Protein AF-A0AAV1Z2J1-F1 (afdb_monomer)

Radius of gyration: 25.96 Å; Cα contacts (8 Å, |Δi|>4): 935; chains: 1; bounding box: 65×68×74 Å

Solvent-accessible surface area (backbone atoms only — not comparable to full-atom values): 26985 Å² total; per-residue (Å²): 136,83,84,79,87,71,92,74,93,71,72,82,87,58,91,69,85,81,84,85,84,75,66,95,84,64,75,83,73,78,76,74,75,83,82,67,76,76,77,73,84,38,26,46,61,90,88,36,47,70,56,89,68,33,19,36,39,80,46,24,62,53,77,89,62,27,33,36,51,70,55,42,39,52,52,23,42,72,75,40,88,74,31,32,39,33,79,64,73,44,70,64,54,47,22,55,54,27,35,53,38,60,82,40,72,46,36,25,39,38,20,38,28,57,40,82,46,92,55,98,69,86,49,74,41,75,39,36,74,82,70,54,76,78,82,44,87,58,59,26,82,78,39,72,65,90,75,89,73,71,35,26,31,23,39,29,59,55,83,91,39,41,56,20,29,40,60,38,61,38,84,78,57,60,31,15,32,31,29,27,31,69,38,33,65,88,43,65,83,75,77,83,76,88,69,96,38,63,92,91,39,50,67,56,92,82,30,29,33,39,81,40,80,74,55,30,28,52,69,59,43,30,51,54,17,43,77,72,69,28,20,26,31,73,57,62,42,61,37,55,50,20,42,48,49,62,71,58,43,89,77,51,64,48,28,40,42,18,41,25,35,42,80,90,50,58,38,51,47,34,76,70,60,45,75,78,55,40,66,56,42,26,64,73,31,68,72,62,59,87,89,49,77,50,46,20,32,30,26,29,42,80,60,81,48,20,30,39,69,38,67,40,78,49,63,34,19,36,34,28,32,29,63,80,75,74,64,81,80,76,76,82,68,68,45,48,66,80,93,58,99,61,75,68,45,76,85,85,61,61,45,26,31,40,69,64,83,53,80,90,50,57,32,26,46,64,55,38,48,50,55,19,47,79,71,76,28,36,46,31,82,73,71,49,75,64,61,58,60,59,50,50,78,79,54,72,94,68,94,52,39,34,42,40,30,38,31,50,35,81,89,62,28,33,61,43,38,77,84,61,54,45,72,43,42,54,52,57,34,93,82,38,66,57,84,55,97,84,60,59,32,25,32,28,33,36,66,86,80,66,26,28,38,52,38,60,38,75,47,63,24,41,39,36,25,30,40,75,38,44,71,69,126

Secondary structure (DSSP, 8-state):
-----------TTS-PPP-----TT---PPPPP--SPPPP--B--TT-EEETTEEEEEE-SSGGG-B-HHHHHHHHHTT-TT-EE----SHHHHHHHHHHHHHHTS-EEEEEEEEE--SSS--EEEEETT--------BPTT-SPSSSS-EEEEE--SSS-TTSEEEEETTT--BEEEEEEE-BTTSPPPPPPPPSSPTT-EEETTEEEEEEEEEE-HHHHHHHHHHTTSEEPP--SHHHHHHHHHHHTTS-SEEEEEEEEPTTSS-EEETT--------B-TT-----TTSS-EEEEEETTTTTEEEEEETTS-EEEEEEEE-PPPP-PPP--EE---SSS--B--SSSEEEEE---GGG-B-HHHHHHHHHHTT-EE----SHHHHHHHHTTS-SS--EEEEEEEE-TTSS-EEETTS-------BPTTPSP--TTS-EEEEEETTT--EEEEETTS-BEEEEEEEPEEP-

Sequence (473 aa):
MGSKRGWRPEDCSLHYAPLCKRHANAIPTPVPPVTTPPPAAGNCPKDWIKFGEKCYRYFGAAESDRLLYKQARNACWAIGENHDLVSIHSKEEQAFLTQHLYDLGTSAWIGMHQIQSDEIGHDLVFGWMDQSRTDFTYWARGHPPPGTWKYCARLSYEGIAKGEWIADYCEIDKKGYICQRSTDPDIPVPPPKPSKCADGLVGYRNSCYKYFSEPKSQQNADKTCQNLGGHLVSIIDNFEQSFLFNFVGKKSRAIWNGLRTTQGTRYLSWTDKQPLYYSNWADHHPQLRPEQNSSCVSMDVINDLKWNVTSCLQNLPFVCKITNDPVPTFPEVIGTCPKSETSWIDIGDDFCYHVAQNRSHIVSWDSTSRYCLTKGMKMIRLNSDHQMKSFVAYLWRESYEVHLGLIRSFDKQSFIWTDGAPLNYTNWDVREPNSYSDGNDCVAFDQTTTKWKTISCSSGGVAICQVPKMKKM

Structure (mmCIF, N/CA/C/O backbone):
data_AF-A0AAV1Z2J1-F1
#
_entry.id   AF-A0AAV1Z2J1-F1
#
loop_
_atom_site.group_PDB
_atom_site.id
_atom_site.type_symbol
_atom_site.label_atom_id
_atom_site.label_alt_id
_atom_site.label_comp_id
_atom_site.label_asym_id
_atom_site.label_entity_id
_atom_site.label_seq_id
_atom_site.pdbx_PDB_ins_code
_atom_site.Cartn_x
_atom_site.Cartn_y
_atom_site.Cartn_z
_atom_site.occupancy
_atom_site.B_iso_or_equiv
_atom_site.auth_seq_id
_atom_site.auth_comp_id
_atom_site.auth_asym_id
_atom_site.auth_atom_id
_atom_site.pdbx_PDB_model_num
ATOM 1 N N . MET A 1 1 ? 37.523 35.605 7.330 1.00 35.66 1 MET A N 1
ATOM 2 C CA . MET A 1 1 ? 37.810 35.008 6.006 1.00 35.66 1 MET A CA 1
ATOM 3 C C . MET A 1 1 ? 36.515 35.009 5.210 1.00 35.66 1 MET A C 1
ATOM 5 O O . MET A 1 1 ? 35.542 34.435 5.673 1.00 35.66 1 MET A O 1
ATOM 9 N N . GLY A 1 2 ? 36.454 35.769 4.114 1.00 37.62 2 GLY A N 1
ATOM 10 C CA . GLY A 1 2 ? 35.219 35.993 3.355 1.00 37.62 2 GLY A CA 1
ATOM 11 C C . GLY A 1 2 ? 34.834 34.792 2.488 1.00 37.62 2 GLY A C 1
ATOM 12 O O . GLY A 1 2 ? 35.665 34.278 1.744 1.00 37.62 2 GLY A O 1
ATOM 13 N N . SER A 1 3 ? 33.571 34.371 2.582 1.00 44.59 3 SER A N 1
ATOM 14 C CA . SER A 1 3 ? 32.941 33.400 1.681 1.00 44.59 3 SER A CA 1
ATOM 15 C C . SER A 1 3 ? 32.962 33.943 0.249 1.00 44.59 3 SER A C 1
ATOM 17 O O . SER A 1 3 ? 32.321 34.951 -0.052 1.00 44.59 3 SER A O 1
ATOM 19 N N . LYS A 1 4 ? 33.717 33.297 -0.645 1.00 45.62 4 LYS A N 1
ATOM 20 C CA . LYS A 1 4 ? 33.638 33.576 -2.081 1.00 45.62 4 LYS A CA 1
ATOM 21 C C . LYS A 1 4 ? 32.413 32.852 -2.641 1.00 45.62 4 LYS A C 1
ATOM 23 O O . LYS A 1 4 ? 32.484 31.663 -2.929 1.00 45.62 4 LYS A O 1
ATOM 28 N N . ARG A 1 5 ? 31.300 33.568 -2.823 1.00 48.03 5 ARG A N 1
ATOM 29 C CA . ARG A 1 5 ? 30.279 33.161 -3.800 1.00 48.03 5 ARG A CA 1
ATOM 30 C C . ARG A 1 5 ? 30.821 33.492 -5.184 1.00 48.03 5 ARG A C 1
ATOM 32 O O . ARG A 1 5 ? 31.068 34.658 -5.482 1.00 48.03 5 ARG A O 1
ATOM 39 N N . GLY A 1 6 ? 31.036 32.476 -6.001 1.00 51.78 6 GLY A N 1
ATOM 40 C CA . GLY A 1 6 ? 31.550 32.626 -7.353 1.00 51.78 6 GLY A CA 1
ATOM 41 C C . GLY A 1 6 ? 31.276 31.376 -8.171 1.00 51.78 6 GLY A C 1
ATOM 42 O O . GLY A 1 6 ? 31.013 30.310 -7.621 1.00 51.78 6 GLY A O 1
ATOM 43 N N . TRP A 1 7 ? 31.313 31.535 -9.488 1.00 65.38 7 TRP A N 1
ATOM 44 C CA . TRP A 1 7 ? 31.191 30.430 -10.428 1.00 65.38 7 TRP A CA 1
ATOM 45 C C . TRP A 1 7 ? 32.402 29.506 -10.298 1.00 65.38 7 TRP A C 1
ATOM 47 O O . TRP A 1 7 ? 33.539 29.985 -10.275 1.00 65.38 7 TRP A O 1
ATOM 57 N N . ARG A 1 8 ? 32.155 28.197 -10.227 1.00 62.59 8 ARG A N 1
ATOM 58 C CA . ARG A 1 8 ? 33.193 27.168 -10.318 1.00 62.59 8 ARG A CA 1
ATOM 59 C C . ARG A 1 8 ? 32.986 26.365 -11.610 1.00 62.59 8 ARG A C 1
ATOM 61 O O . ARG A 1 8 ? 31.833 26.084 -11.935 1.00 62.59 8 ARG A O 1
ATOM 68 N N . PRO A 1 9 ? 34.049 26.048 -12.368 1.00 61.25 9 PRO A N 1
ATOM 69 C CA . PRO A 1 9 ? 33.953 25.116 -13.486 1.00 61.25 9 PRO A CA 1
ATOM 70 C C . PRO A 1 9 ? 33.553 23.733 -12.966 1.00 61.25 9 PRO A C 1
ATOM 72 O O . PRO A 1 9 ? 34.086 23.297 -11.950 1.00 61.25 9 PRO A O 1
ATOM 75 N N . GLU A 1 10 ? 32.638 23.066 -13.659 1.00 72.44 10 GLU A N 1
ATOM 76 C CA . GLU A 1 10 ? 32.117 21.746 -13.297 1.00 72.44 10 GLU A CA 1
ATOM 77 C C . GLU A 1 10 ? 31.908 20.921 -14.575 1.00 72.44 10 GLU A C 1
ATOM 79 O O . GLU A 1 10 ? 31.819 21.488 -15.673 1.00 72.44 10 GLU A O 1
ATOM 84 N N . ASP A 1 11 ? 31.835 19.597 -14.450 1.00 62.91 11 ASP A N 1
ATOM 85 C CA . ASP A 1 11 ? 31.546 18.721 -15.585 1.00 62.91 11 ASP A CA 1
ATOM 86 C C . ASP A 1 11 ? 30.134 18.999 -16.130 1.00 62.91 11 ASP A C 1
ATOM 88 O O . ASP A 1 11 ? 29.122 18.801 -15.457 1.00 62.91 11 ASP A O 1
ATOM 92 N N . CYS A 1 12 ? 30.065 19.465 -17.378 1.00 60.47 12 CYS A N 1
ATOM 93 C CA . CYS A 1 12 ? 28.811 19.815 -18.048 1.00 60.47 12 CYS A CA 1
ATOM 94 C C . CYS A 1 12 ? 27.951 18.589 -18.406 1.00 60.47 12 CYS A C 1
ATOM 96 O O . CYS A 1 12 ? 26.820 18.753 -18.860 1.00 60.47 12 CYS A O 1
ATOM 98 N N . SER A 1 13 ? 28.474 17.377 -18.207 1.00 57.81 13 SER A N 1
ATOM 99 C CA . SER A 1 13 ? 27.756 16.106 -18.363 1.00 57.81 13 SER A CA 1
ATOM 100 C C . SER A 1 13 ? 26.809 15.825 -17.186 1.00 57.81 13 SER A C 1
ATOM 102 O O . SER A 1 13 ? 25.888 15.009 -17.292 1.00 57.81 13 SER A O 1
ATOM 104 N N . LEU A 1 14 ? 27.002 16.518 -16.059 1.00 50.22 14 LEU A N 1
ATOM 105 C CA . LEU A 1 14 ? 26.165 16.408 -14.870 1.00 50.22 14 LEU A CA 1
ATOM 106 C C . LEU A 1 14 ? 24.811 17.089 -15.107 1.00 50.22 14 LEU A C 1
ATOM 108 O O . LEU A 1 14 ? 24.719 18.238 -15.544 1.00 50.22 14 LEU A O 1
ATOM 112 N N . HIS A 1 15 ? 23.730 16.364 -14.825 1.00 48.72 15 HIS A N 1
ATOM 113 C CA . HIS A 1 15 ? 22.364 16.790 -15.128 1.00 48.72 15 HIS A CA 1
ATOM 114 C C . HIS A 1 15 ? 21.833 17.791 -14.088 1.00 48.72 15 HIS A C 1
ATOM 116 O O . HIS A 1 15 ? 20.970 17.471 -13.267 1.00 48.72 15 HIS A O 1
ATOM 122 N N . TYR A 1 16 ? 22.330 19.027 -14.125 1.00 64.44 16 TYR A N 1
ATOM 123 C CA . TYR A 1 16 ? 21.769 20.134 -13.349 1.00 64.44 16 TYR A CA 1
ATOM 124 C C . TYR A 1 16 ? 20.454 20.632 -13.963 1.00 64.44 16 TYR A C 1
ATOM 126 O O . TYR A 1 16 ? 20.276 20.632 -15.181 1.00 64.44 16 TYR A O 1
ATOM 134 N N . ALA A 1 17 ? 19.515 21.087 -13.127 1.00 52.53 17 ALA A N 1
ATOM 135 C CA . ALA A 1 17 ? 18.299 21.731 -13.618 1.00 52.53 17 ALA A CA 1
ATOM 136 C C . ALA A 1 17 ? 18.658 23.086 -14.265 1.00 52.53 17 ALA A C 1
ATOM 138 O O . ALA A 1 17 ? 19.171 23.967 -13.567 1.00 52.53 17 ALA A O 1
ATOM 139 N N . PRO A 1 18 ? 18.406 23.294 -15.571 1.00 71.94 18 PRO A N 1
ATOM 140 C CA . PRO A 1 18 ? 18.729 24.562 -16.204 1.00 71.94 18 PRO A CA 1
ATOM 141 C C . PRO A 1 18 ? 17.776 25.655 -15.711 1.00 71.94 18 PRO A C 1
ATOM 143 O O . PRO A 1 18 ? 16.560 25.473 -15.651 1.00 71.94 18 PRO A O 1
ATOM 146 N N . LEU A 1 19 ? 18.328 26.830 -15.407 1.00 66.19 19 LEU A N 1
ATOM 147 C CA . LEU A 1 19 ? 17.546 28.044 -15.192 1.00 66.19 19 LEU A CA 1
ATOM 148 C C . LEU A 1 19 ? 17.431 28.800 -16.514 1.00 66.19 19 LEU A C 1
ATOM 150 O O . LEU A 1 19 ? 18.395 29.391 -17.001 1.00 66.19 19 LEU A O 1
ATOM 154 N N . CYS A 1 20 ? 16.236 28.807 -17.097 1.00 71.50 20 CYS A N 1
ATOM 155 C CA . CYS A 1 20 ? 15.961 29.582 -18.301 1.00 71.50 20 CYS A CA 1
ATOM 156 C C . CYS A 1 20 ? 15.530 31.008 -17.929 1.00 71.50 20 CYS A C 1
ATOM 158 O O . CYS A 1 20 ? 14.565 31.205 -17.191 1.00 71.50 20 CYS A O 1
ATOM 160 N N . LYS A 1 21 ? 16.197 32.022 -18.489 1.00 71.12 21 LYS A N 1
ATOM 161 C CA . LYS A 1 21 ? 15.782 33.431 -18.401 1.00 71.12 21 LYS A CA 1
ATOM 162 C C . LYS A 1 21 ? 15.178 33.863 -19.735 1.00 71.12 21 LYS A C 1
ATOM 164 O O . LYS A 1 21 ? 15.802 33.676 -20.774 1.00 71.12 21 LYS A O 1
ATOM 169 N N . ARG A 1 22 ? 14.003 34.500 -19.707 1.00 77.94 22 ARG A N 1
ATOM 170 C CA . ARG A 1 22 ? 13.428 35.205 -20.867 1.00 77.94 22 ARG A CA 1
ATOM 171 C C . ARG A 1 22 ? 13.299 36.698 -20.580 1.00 77.94 22 ARG A C 1
ATOM 173 O O . ARG A 1 22 ? 13.150 37.093 -19.425 1.00 77.94 22 ARG A O 1
ATOM 180 N N . HIS A 1 23 ? 13.314 37.523 -21.625 1.00 80.12 23 HIS A N 1
ATOM 181 C CA . HIS A 1 23 ? 12.913 38.923 -21.496 1.00 80.12 23 HIS A CA 1
ATOM 182 C C . HIS A 1 23 ? 11.415 39.005 -21.174 1.00 80.12 23 HIS A C 1
ATOM 184 O O . HIS A 1 23 ? 10.620 38.285 -21.773 1.00 80.12 23 HIS A O 1
ATOM 190 N N . ALA A 1 24 ? 11.031 39.894 -20.252 1.00 75.88 24 ALA A N 1
ATOM 191 C CA . ALA A 1 24 ? 9.645 40.038 -19.789 1.00 75.88 24 ALA A CA 1
ATOM 192 C C . ALA A 1 24 ? 8.638 40.312 -20.926 1.00 75.88 24 ALA A C 1
ATOM 194 O O . ALA A 1 24 ? 7.481 39.928 -20.820 1.00 75.88 24 ALA A O 1
ATOM 195 N N . ASN A 1 25 ? 9.106 40.898 -22.035 1.00 80.06 25 ASN A N 1
ATOM 196 C CA . ASN A 1 25 ? 8.286 41.282 -23.188 1.00 80.06 25 ASN A CA 1
ATOM 197 C C . ASN A 1 25 ? 8.445 40.333 -24.393 1.00 80.06 25 ASN A C 1
ATOM 199 O O . ASN A 1 25 ? 8.058 40.683 -25.506 1.00 80.06 25 ASN A O 1
ATOM 203 N N . ALA A 1 26 ? 9.061 39.159 -24.214 1.00 72.06 26 ALA A N 1
ATOM 204 C CA . ALA A 1 26 ? 9.232 38.201 -25.302 1.00 72.06 26 ALA A CA 1
ATOM 205 C C . ALA A 1 26 ? 7.895 37.519 -25.641 1.00 72.06 26 ALA A C 1
ATOM 207 O O . ALA A 1 26 ? 7.326 36.805 -24.812 1.00 72.06 26 ALA A O 1
ATOM 208 N N . ILE A 1 27 ? 7.417 37.721 -26.871 1.00 72.62 27 ILE A N 1
ATOM 209 C CA . ILE A 1 27 ? 6.290 36.974 -27.443 1.00 72.62 27 ILE A CA 1
ATOM 210 C C . ILE A 1 27 ? 6.737 35.508 -27.601 1.00 72.62 27 ILE A C 1
ATOM 212 O O . ILE A 1 27 ? 7.838 35.286 -28.109 1.00 72.62 27 ILE A O 1
ATOM 216 N N . PRO A 1 28 ? 5.948 34.504 -27.164 1.00 59.59 28 PRO A N 1
ATOM 217 C CA . PRO A 1 28 ? 6.323 33.103 -27.315 1.00 59.59 28 PRO A CA 1
ATOM 218 C C . PRO A 1 28 ? 6.517 32.763 -28.793 1.00 59.59 28 PRO A C 1
ATOM 220 O O . PRO A 1 28 ? 5.564 32.793 -29.571 1.00 59.59 28 PRO A O 1
ATOM 223 N N . THR A 1 29 ? 7.742 32.422 -29.185 1.00 61.81 29 THR A N 1
ATOM 224 C CA . THR A 1 29 ? 7.974 31.751 -30.462 1.00 61.81 29 THR A CA 1
ATOM 225 C C . THR A 1 29 ? 7.250 30.403 -30.397 1.00 61.81 29 THR A C 1
ATOM 227 O O . THR A 1 29 ? 7.449 29.679 -29.415 1.00 61.81 29 THR A O 1
ATOM 230 N N . PRO A 1 30 ? 6.400 30.045 -31.378 1.00 58.06 30 PRO A N 1
ATOM 231 C CA . PRO A 1 30 ? 5.823 28.710 -31.443 1.00 58.06 30 PRO A CA 1
ATOM 232 C C . PRO A 1 30 ? 6.955 27.688 -31.373 1.00 58.06 30 PRO A C 1
ATOM 234 O O . PRO A 1 30 ? 7.925 27.795 -32.125 1.00 58.06 30 PRO A O 1
ATOM 237 N N . VAL A 1 31 ? 6.858 26.740 -30.439 1.00 54.09 31 VAL A N 1
ATOM 238 C CA . VAL A 1 31 ? 7.813 25.634 -30.358 1.00 54.09 31 VAL A CA 1
ATOM 239 C C . VAL A 1 31 ? 7.762 24.926 -31.715 1.00 54.09 31 VAL A C 1
ATOM 241 O O . VAL A 1 31 ? 6.669 24.509 -32.114 1.00 54.09 31 VAL A O 1
ATOM 244 N N . PRO A 1 32 ? 8.876 24.837 -32.469 1.00 51.97 32 PRO A N 1
ATOM 245 C CA . PRO A 1 32 ? 8.877 24.067 -33.701 1.00 51.97 32 PRO A CA 1
ATOM 246 C C . PRO A 1 32 ? 8.435 22.632 -33.372 1.00 51.97 32 PRO A C 1
ATOM 248 O O . PRO A 1 32 ? 8.814 22.115 -32.316 1.00 51.97 32 PRO A O 1
ATOM 251 N N . PRO A 1 33 ? 7.606 21.994 -34.217 1.00 52.81 33 PRO A N 1
ATOM 252 C CA . PRO A 1 33 ? 7.201 20.615 -33.991 1.00 52.81 33 PRO A CA 1
ATOM 253 C C . PRO A 1 33 ? 8.447 19.756 -33.774 1.00 52.81 33 PRO A C 1
ATOM 255 O O . PRO A 1 33 ? 9.454 19.953 -34.450 1.00 52.81 33 PRO A O 1
ATOM 258 N N . VAL A 1 34 ? 8.391 18.837 -32.808 1.00 46.66 34 VAL A N 1
ATOM 259 C CA . VAL A 1 34 ? 9.485 17.902 -32.518 1.00 46.66 34 VAL A CA 1
ATOM 260 C C . VAL A 1 34 ? 9.770 17.107 -33.799 1.00 46.66 34 VAL A C 1
ATOM 262 O O . VAL A 1 34 ? 9.009 16.217 -34.163 1.00 46.66 34 VAL A O 1
ATOM 265 N N . THR A 1 35 ? 10.821 17.484 -34.530 1.00 47.41 35 THR A N 1
ATOM 266 C CA . THR A 1 35 ? 11.201 16.894 -35.827 1.00 47.41 35 THR A CA 1
ATOM 267 C C . THR A 1 35 ? 12.040 15.630 -35.687 1.00 47.41 35 THR A C 1
ATOM 269 O O . THR A 1 35 ? 12.316 14.972 -36.686 1.00 47.41 35 THR A O 1
ATOM 272 N N . THR A 1 36 ? 12.464 15.271 -34.476 1.00 48.06 36 THR A N 1
ATOM 273 C CA . THR A 1 36 ? 13.116 13.986 -34.224 1.00 48.06 36 THR A CA 1
ATOM 274 C C . THR A 1 36 ? 12.044 12.908 -34.076 1.00 48.06 36 THR A C 1
ATOM 276 O O . THR A 1 36 ? 11.201 13.036 -33.183 1.00 48.06 36 THR A O 1
ATOM 279 N N . PRO A 1 37 ? 12.059 11.850 -34.911 1.00 55.00 37 PRO A N 1
ATOM 280 C CA . PRO A 1 37 ? 11.271 10.654 -34.653 1.00 55.00 37 PRO A CA 1
ATOM 281 C C . PRO A 1 37 ? 11.499 10.214 -33.200 1.00 55.00 37 PRO A C 1
ATOM 283 O O . PRO A 1 37 ? 12.642 10.295 -32.735 1.00 55.00 37 PRO A O 1
ATOM 286 N N . PRO A 1 38 ? 10.461 9.763 -32.473 1.00 57.94 38 PRO A N 1
ATOM 287 C CA . PRO A 1 38 ? 10.670 9.089 -31.201 1.00 57.94 38 PRO A CA 1
ATOM 288 C C . PRO A 1 38 ? 11.740 8.004 -31.393 1.00 57.94 38 PRO A C 1
ATOM 290 O O . PRO A 1 38 ? 11.695 7.318 -32.423 1.00 57.94 38 PRO A O 1
ATOM 293 N N . PRO A 1 39 ? 12.701 7.851 -30.464 1.00 56.66 39 PRO A N 1
ATOM 294 C CA . PRO A 1 39 ? 13.638 6.736 -30.502 1.00 56.66 39 PRO A CA 1
ATOM 295 C C . PRO A 1 39 ? 12.882 5.429 -30.765 1.00 56.66 39 PRO A C 1
ATOM 297 O O . PRO A 1 39 ? 11.785 5.224 -30.237 1.00 56.66 39 PRO A O 1
ATOM 300 N N . ALA A 1 40 ? 13.431 4.564 -31.621 1.00 59.81 40 ALA A N 1
ATOM 301 C CA . ALA A 1 40 ? 12.803 3.287 -31.934 1.00 59.81 40 ALA A CA 1
ATOM 302 C C . ALA A 1 40 ? 12.538 2.511 -30.632 1.00 59.81 40 ALA A C 1
ATOM 304 O O . ALA A 1 40 ? 13.433 2.352 -29.804 1.00 59.81 40 ALA A O 1
ATOM 305 N N . ALA A 1 41 ? 11.298 2.058 -30.435 1.00 74.25 41 ALA A N 1
ATOM 306 C CA . ALA A 1 41 ? 10.898 1.384 -29.207 1.00 74.25 41 ALA A CA 1
ATOM 307 C C . ALA A 1 41 ? 11.636 0.041 -29.065 1.00 74.25 41 ALA A C 1
ATOM 309 O O . ALA A 1 41 ? 11.268 -0.939 -29.711 1.00 74.25 41 ALA A O 1
ATOM 310 N N . GLY A 1 42 ? 12.654 -0.011 -28.204 1.00 88.38 42 GLY A N 1
ATOM 311 C CA . GLY A 1 42 ? 13.425 -1.227 -27.948 1.00 88.38 42 GLY A CA 1
ATOM 312 C C . GLY A 1 42 ? 12.691 -2.257 -27.095 1.00 88.38 42 GLY A C 1
ATOM 313 O O . GLY A 1 42 ? 11.691 -1.953 -26.440 1.00 88.38 42 GLY A O 1
ATOM 314 N N . ASN A 1 43 ? 13.195 -3.488 -27.058 1.00 92.81 43 ASN A N 1
ATOM 315 C CA . ASN A 1 43 ? 12.678 -4.569 -26.215 1.00 92.81 43 ASN A CA 1
ATOM 316 C C . ASN A 1 43 ? 13.724 -5.052 -25.205 1.00 92.81 43 ASN A C 1
ATOM 318 O O . ASN A 1 43 ? 14.835 -4.530 -25.129 1.00 92.81 43 ASN A O 1
ATOM 322 N N . CYS A 1 44 ? 13.327 -6.013 -24.371 1.00 93.94 44 CYS A N 1
ATOM 323 C CA . CYS A 1 44 ? 14.161 -6.544 -23.301 1.00 93.94 44 CYS A CA 1
ATOM 324 C C . CYS A 1 44 ? 14.640 -7.961 -23.617 1.00 93.94 44 CYS A C 1
ATOM 326 O O . CYS A 1 44 ? 13.875 -8.732 -24.204 1.00 93.94 44 CYS A O 1
ATOM 328 N N . PRO A 1 45 ? 15.863 -8.332 -23.191 1.00 93.12 45 PRO A N 1
ATOM 329 C CA . PRO A 1 45 ? 16.346 -9.698 -23.331 1.00 93.12 45 PRO A CA 1
ATOM 330 C C . PRO A 1 45 ? 15.426 -10.710 -22.641 1.00 93.12 45 PRO A C 1
ATOM 332 O O . PRO A 1 45 ? 14.605 -10.366 -21.785 1.00 93.12 45 PRO A O 1
ATOM 335 N N . LYS A 1 46 ? 15.606 -11.991 -22.969 1.00 91.19 46 LYS A N 1
ATOM 336 C CA . LYS A 1 46 ? 14.894 -13.081 -22.296 1.00 91.19 46 LYS A CA 1
ATOM 337 C C . LYS A 1 46 ? 15.063 -12.975 -20.770 1.00 91.19 46 LYS A C 1
ATOM 339 O O . LYS A 1 46 ? 16.156 -12.700 -20.284 1.00 91.19 46 LYS A O 1
ATOM 344 N N . ASP A 1 47 ? 13.971 -13.195 -20.039 1.00 90.31 47 ASP A N 1
ATOM 345 C CA . ASP A 1 47 ? 13.882 -13.131 -18.568 1.00 90.31 47 ASP A CA 1
ATOM 346 C C . ASP A 1 47 ? 14.031 -11.727 -17.950 1.00 90.31 47 ASP A C 1
ATOM 348 O O . ASP A 1 47 ? 14.050 -11.589 -16.727 1.00 90.31 47 ASP A O 1
ATOM 352 N N . TRP A 1 48 ? 14.070 -10.678 -18.775 1.00 94.75 48 TRP A N 1
ATOM 353 C CA . TRP A 1 48 ? 13.947 -9.290 -18.335 1.00 94.75 48 TRP A CA 1
ATOM 354 C C . TRP A 1 48 ? 12.531 -8.774 -18.572 1.00 94.75 48 TRP A C 1
ATOM 356 O O . TRP A 1 48 ? 11.878 -9.102 -19.566 1.00 94.75 48 TRP A O 1
ATOM 366 N N . ILE A 1 49 ? 12.045 -7.948 -17.654 1.00 95.12 49 ILE A N 1
ATOM 367 C CA . ILE A 1 49 ? 10.691 -7.402 -17.699 1.00 95.12 49 ILE A CA 1
ATOM 368 C C . ILE A 1 49 ? 10.780 -5.942 -18.133 1.00 95.12 49 ILE A C 1
ATOM 370 O O . ILE A 1 49 ? 11.501 -5.157 -17.521 1.00 95.12 49 ILE A O 1
ATOM 374 N N . LYS A 1 50 ? 10.074 -5.589 -19.209 1.00 95.00 50 LYS A N 1
ATOM 375 C CA . LYS A 1 50 ? 10.053 -4.230 -19.759 1.00 95.00 50 LYS A CA 1
ATOM 376 C C . LYS A 1 50 ? 9.115 -3.330 -18.961 1.00 95.00 50 LYS A C 1
ATOM 378 O O . LYS A 1 50 ? 7.966 -3.708 -18.729 1.00 95.00 50 LYS A O 1
ATOM 383 N N . PHE A 1 51 ? 9.564 -2.119 -18.648 1.00 95.06 51 PHE A N 1
ATOM 384 C CA . PHE A 1 51 ? 8.704 -1.025 -18.208 1.00 95.06 51 PHE A CA 1
ATOM 385 C C . PHE A 1 51 ? 9.258 0.309 -18.721 1.00 95.06 51 PHE A C 1
ATOM 387 O O . PHE A 1 51 ? 10.411 0.655 -18.474 1.00 95.06 51 PHE A O 1
ATOM 394 N N . GLY A 1 52 ? 8.446 1.031 -19.499 1.00 91.62 52 GLY A N 1
ATOM 395 C CA . GLY A 1 52 ? 8.916 2.194 -20.253 1.00 91.62 52 GLY A CA 1
ATOM 396 C C . GLY A 1 52 ? 10.065 1.829 -21.202 1.00 91.62 52 GLY A C 1
ATOM 397 O O . GLY A 1 52 ? 9.968 0.866 -21.968 1.00 91.62 52 GLY A O 1
ATOM 398 N N . GLU A 1 53 ? 11.150 2.596 -21.121 1.00 91.25 53 GLU A N 1
ATOM 399 C CA . GLU A 1 53 ? 12.379 2.421 -21.910 1.00 91.25 53 GLU A CA 1
ATOM 400 C C . GLU A 1 53 ? 13.458 1.613 -21.172 1.00 91.25 53 GLU A C 1
ATOM 402 O O . GLU A 1 53 ? 14.592 1.501 -21.645 1.00 91.25 53 GLU A O 1
ATOM 407 N N . LYS A 1 54 ? 13.107 1.015 -20.028 1.00 94.31 54 LYS A N 1
ATOM 408 C CA . LYS A 1 54 ? 13.996 0.214 -19.188 1.00 94.31 54 LYS A CA 1
ATOM 409 C C . LYS A 1 54 ? 13.558 -1.252 -19.134 1.00 94.31 54 LYS A C 1
ATOM 411 O O . LYS A 1 54 ? 12.391 -1.611 -19.322 1.00 94.31 54 LYS A O 1
ATOM 416 N N . CYS A 1 55 ? 14.526 -2.102 -18.837 1.00 96.56 55 CYS A N 1
ATOM 417 C CA . CYS A 1 55 ? 14.369 -3.521 -18.577 1.00 96.56 55 CYS A CA 1
ATOM 418 C C . CYS A 1 55 ? 14.865 -3.823 -17.172 1.00 96.56 55 CYS A C 1
ATOM 420 O O . CYS A 1 55 ? 15.942 -3.362 -16.800 1.00 96.56 55 CYS A O 1
ATOM 422 N N . TYR A 1 56 ? 14.136 -4.657 -16.435 1.00 98.19 56 TYR A N 1
ATOM 423 C CA . TYR A 1 56 ? 14.451 -4.993 -15.047 1.00 98.19 56 TYR A CA 1
ATOM 424 C C . TYR A 1 56 ? 14.546 -6.499 -14.855 1.00 98.19 56 TYR A C 1
ATOM 426 O O . TYR A 1 56 ? 13.809 -7.265 -15.487 1.00 98.19 56 TYR A O 1
ATOM 434 N N . ARG A 1 57 ? 15.431 -6.926 -13.955 1.00 98.00 57 ARG A N 1
ATOM 435 C CA . ARG A 1 57 ? 15.550 -8.326 -13.548 1.00 98.00 57 ARG A CA 1
ATOM 436 C C . ARG A 1 57 ? 15.899 -8.443 -12.070 1.00 98.00 57 ARG A C 1
ATOM 438 O O . ARG A 1 57 ? 16.723 -7.693 -11.554 1.00 98.00 57 ARG A O 1
ATOM 445 N N . TYR A 1 58 ? 15.257 -9.408 -11.421 1.00 98.38 58 TYR A N 1
ATOM 446 C CA . TYR A 1 58 ? 15.349 -9.677 -9.991 1.00 98.38 58 TYR A CA 1
ATOM 447 C C . TYR A 1 58 ? 16.229 -10.898 -9.752 1.00 98.38 58 TYR A C 1
ATOM 449 O O . TYR A 1 58 ? 16.100 -11.909 -10.446 1.00 98.38 58 TYR A O 1
ATOM 457 N N . PHE A 1 59 ? 17.093 -10.810 -8.750 1.00 98.31 59 PHE A N 1
ATOM 458 C CA . PHE A 1 59 ? 18.032 -11.856 -8.369 1.00 98.31 59 PHE A CA 1
ATOM 459 C C . PHE A 1 59 ? 18.006 -12.078 -6.853 1.00 98.31 59 PHE A C 1
ATOM 461 O O . PHE A 1 59 ? 17.613 -11.190 -6.094 1.00 98.31 59 PHE A O 1
ATOM 468 N N . GLY A 1 60 ? 18.453 -13.255 -6.404 1.00 97.50 60 GLY A N 1
ATOM 469 C CA . GLY A 1 60 ? 18.549 -13.582 -4.976 1.00 97.50 60 GLY A CA 1
ATOM 470 C C . GLY A 1 60 ? 17.277 -14.161 -4.349 1.00 97.50 60 GLY A C 1
ATOM 471 O O . GLY A 1 60 ? 17.047 -13.964 -3.155 1.00 97.50 60 GLY A O 1
ATOM 472 N N . ALA A 1 61 ? 16.449 -14.861 -5.138 1.00 96.69 61 ALA A N 1
ATOM 473 C CA . ALA A 1 61 ? 15.285 -15.589 -4.619 1.00 96.69 61 ALA A CA 1
ATOM 474 C C . ALA A 1 61 ? 15.727 -16.667 -3.611 1.00 96.69 61 ALA A C 1
ATOM 476 O O . ALA A 1 61 ? 15.248 -16.709 -2.474 1.00 96.69 61 ALA A O 1
ATOM 477 N N . ALA A 1 62 ? 16.711 -17.483 -4.005 1.00 97.12 62 ALA A N 1
ATOM 478 C CA . ALA A 1 62 ? 17.402 -18.395 -3.105 1.00 97.12 62 ALA A CA 1
ATOM 479 C C . ALA A 1 62 ? 18.374 -17.627 -2.201 1.00 97.12 62 ALA A C 1
ATOM 481 O O . ALA A 1 62 ? 19.043 -16.688 -2.631 1.00 97.12 62 ALA A O 1
ATOM 482 N N . GLU A 1 63 ? 18.482 -18.051 -0.943 1.00 96.00 63 GLU A N 1
ATOM 483 C CA . GLU A 1 63 ? 19.358 -17.412 0.042 1.00 96.00 63 GLU A CA 1
ATOM 484 C C . GLU A 1 63 ? 20.841 -17.443 -0.360 1.00 96.00 63 GLU A C 1
ATOM 486 O O . GLU A 1 63 ? 21.559 -16.474 -0.117 1.00 96.00 63 GLU A O 1
ATOM 491 N N . SER A 1 64 ? 21.278 -18.503 -1.050 1.00 96.69 64 SER A N 1
ATOM 492 C CA . SER A 1 64 ? 22.639 -18.642 -1.588 1.00 96.69 64 SER A CA 1
ATOM 493 C C . SER A 1 64 ? 23.020 -17.556 -2.592 1.00 96.69 64 SER A C 1
ATOM 495 O O . SER A 1 64 ? 24.197 -17.221 -2.708 1.00 96.69 64 SER A O 1
ATOM 497 N N . ASP A 1 65 ? 22.031 -16.999 -3.292 1.00 96.94 65 ASP A N 1
ATOM 498 C CA . ASP A 1 65 ? 22.225 -16.061 -4.401 1.00 96.94 65 ASP A CA 1
ATOM 499 C C . ASP A 1 65 ? 22.117 -14.600 -3.941 1.00 96.94 65 ASP A C 1
ATOM 501 O O . ASP A 1 65 ? 22.245 -13.666 -4.738 1.00 96.94 65 ASP A O 1
ATOM 505 N N . ARG A 1 66 ? 21.852 -14.387 -2.648 1.00 98.31 66 ARG A N 1
ATOM 506 C CA . ARG A 1 66 ? 21.767 -13.063 -2.033 1.00 98.31 66 ARG A CA 1
ATOM 507 C C . ARG A 1 66 ? 23.163 -12.488 -1.838 1.00 98.31 66 ARG A C 1
ATOM 509 O O . ARG A 1 66 ? 24.097 -13.188 -1.446 1.00 98.31 66 ARG A O 1
ATOM 516 N N . LEU A 1 67 ? 23.302 -11.186 -2.060 1.00 98.44 67 LEU A N 1
ATOM 517 C CA . LEU A 1 67 ? 24.596 -10.505 -2.081 1.00 98.44 67 LEU A CA 1
ATOM 518 C C . LEU A 1 67 ? 24.620 -9.287 -1.159 1.00 98.44 67 LEU A C 1
ATOM 520 O O . LEU A 1 67 ? 23.586 -8.675 -0.873 1.00 98.44 67 LEU A O 1
ATOM 524 N N . LEU A 1 68 ? 25.823 -8.932 -0.700 1.00 98.12 68 LEU A N 1
ATOM 525 C CA . LEU A 1 68 ? 26.071 -7.627 -0.086 1.00 98.12 68 LEU A CA 1
ATOM 526 C C . LEU A 1 68 ? 25.919 -6.530 -1.142 1.00 98.12 68 LEU A C 1
ATOM 528 O O . LEU A 1 68 ? 26.086 -6.780 -2.337 1.00 98.12 68 LEU A O 1
ATOM 532 N N . TYR A 1 69 ? 25.673 -5.296 -0.715 1.00 97.50 69 TYR A N 1
ATOM 533 C CA . TYR A 1 69 ? 25.305 -4.211 -1.624 1.00 97.50 69 TYR A CA 1
ATOM 534 C C . TYR A 1 69 ? 26.311 -3.975 -2.769 1.00 97.50 69 TYR A C 1
ATOM 536 O O . TY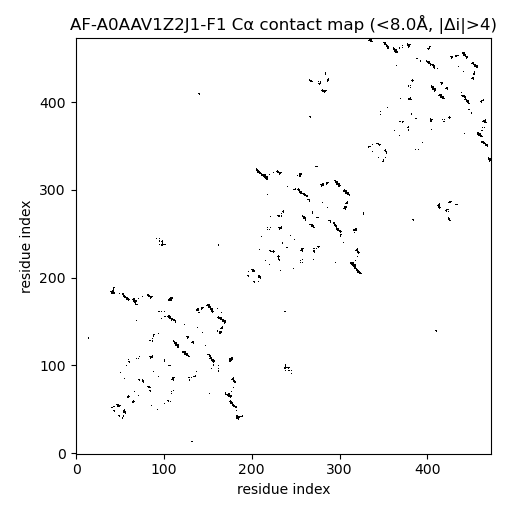R A 1 69 ? 25.950 -3.961 -3.946 1.00 97.50 69 TYR A O 1
ATOM 544 N N . LYS A 1 70 ? 27.609 -3.871 -2.446 1.00 95.69 70 LYS A N 1
ATOM 545 C CA . LYS A 1 70 ? 28.671 -3.686 -3.454 1.00 95.69 70 LYS A CA 1
ATOM 546 C C . LYS A 1 70 ? 28.793 -4.887 -4.400 1.00 95.69 70 LYS A C 1
ATOM 548 O O . LYS A 1 70 ? 29.065 -4.716 -5.584 1.00 95.69 70 LYS A O 1
ATOM 553 N N . GLN A 1 71 ? 28.586 -6.097 -3.882 1.00 98.12 71 GLN A N 1
ATOM 554 C CA . GLN A 1 71 ? 28.619 -7.321 -4.683 1.00 98.12 71 GLN A CA 1
ATOM 555 C C . GLN A 1 71 ? 27.432 -7.379 -5.647 1.00 98.12 71 GLN A C 1
ATOM 557 O O . GLN A 1 71 ? 27.617 -7.761 -6.796 1.00 98.12 71 GLN A O 1
ATOM 562 N N . ALA A 1 72 ? 26.247 -6.945 -5.210 1.00 98.38 72 ALA A N 1
ATOM 563 C CA . ALA A 1 72 ? 25.058 -6.855 -6.051 1.00 98.38 72 ALA A CA 1
ATOM 564 C C . ALA A 1 72 ? 25.265 -5.893 -7.232 1.00 98.38 72 ALA A C 1
ATOM 566 O O . ALA A 1 72 ? 24.955 -6.247 -8.368 1.00 98.38 72 ALA A O 1
ATOM 567 N N . ARG A 1 73 ? 25.872 -4.719 -7.000 1.00 96.56 73 ARG A N 1
ATOM 568 C CA . ARG A 1 73 ? 26.232 -3.794 -8.088 1.00 96.56 73 ARG A CA 1
ATOM 569 C C . ARG A 1 73 ? 27.195 -4.426 -9.089 1.00 96.56 73 ARG A C 1
ATOM 571 O O . ARG A 1 73 ? 26.938 -4.408 -10.289 1.00 96.56 73 ARG A O 1
ATOM 578 N N . ASN A 1 74 ? 28.275 -5.026 -8.588 1.00 97.06 74 ASN A N 1
ATOM 579 C CA . ASN A 1 74 ? 29.250 -5.710 -9.434 1.00 97.06 74 ASN A CA 1
ATOM 580 C C . ASN A 1 74 ? 28.604 -6.849 -10.237 1.00 97.06 74 ASN A C 1
ATOM 582 O O . ASN A 1 74 ? 28.968 -7.060 -11.389 1.00 97.06 74 ASN A O 1
ATOM 586 N N . ALA A 1 75 ? 27.637 -7.561 -9.649 1.00 98.12 75 ALA A N 1
ATOM 587 C CA . ALA A 1 75 ? 26.882 -8.598 -10.337 1.00 98.12 75 ALA A CA 1
ATOM 588 C C . ALA A 1 75 ? 26.040 -8.021 -11.483 1.00 98.12 75 ALA A C 1
ATOM 590 O O . ALA A 1 75 ? 26.038 -8.611 -12.556 1.00 98.12 75 ALA A O 1
ATOM 591 N N . CYS A 1 76 ? 25.399 -6.857 -11.308 1.00 97.50 76 CYS A N 1
ATOM 592 C CA . CYS A 1 76 ? 24.702 -6.182 -12.406 1.00 97.50 76 CYS A CA 1
ATOM 593 C C . CYS A 1 76 ? 25.667 -5.783 -13.534 1.00 97.50 76 CYS A C 1
ATOM 595 O O . CYS A 1 76 ? 25.396 -6.103 -14.689 1.00 97.50 76 CYS A O 1
ATOM 597 N N . TRP A 1 77 ? 26.817 -5.176 -13.215 1.00 95.25 77 TRP A N 1
ATOM 598 C CA . TRP A 1 77 ? 27.841 -4.821 -14.212 1.00 95.25 77 TRP A CA 1
ATOM 599 C C . TRP A 1 77 ? 28.396 -6.025 -14.971 1.00 95.25 77 TRP A C 1
ATOM 601 O O . TRP A 1 77 ? 28.677 -5.930 -16.163 1.00 95.25 77 TRP A O 1
ATOM 611 N N . ALA A 1 78 ? 28.531 -7.169 -14.301 1.00 96.94 78 ALA A N 1
ATOM 612 C CA . ALA A 1 78 ? 29.028 -8.391 -14.921 1.00 96.94 78 ALA A CA 1
ATOM 613 C C . ALA A 1 78 ? 28.066 -8.984 -15.969 1.00 96.94 78 ALA A C 1
ATOM 615 O O . ALA A 1 78 ? 28.488 -9.838 -16.747 1.00 96.94 78 ALA A O 1
ATOM 616 N N . ILE A 1 79 ? 26.795 -8.556 -16.012 1.00 95.44 79 ILE A N 1
ATOM 617 C CA . ILE A 1 79 ? 25.830 -9.018 -17.023 1.00 95.44 79 ILE A CA 1
ATOM 618 C C . ILE A 1 79 ? 26.134 -8.401 -18.395 1.00 95.44 79 ILE A C 1
ATOM 620 O O . ILE A 1 79 ? 25.986 -9.074 -19.415 1.00 95.44 79 ILE A O 1
ATOM 624 N N . GLY A 1 80 ? 26.547 -7.134 -18.432 1.00 89.06 80 GLY A N 1
ATOM 625 C CA . GLY A 1 80 ? 26.886 -6.442 -19.669 1.00 89.06 80 GLY A CA 1
ATOM 626 C C . GLY A 1 80 ? 26.961 -4.928 -19.510 1.00 89.06 80 GLY A C 1
ATOM 627 O O . GLY A 1 80 ? 26.682 -4.368 -18.450 1.00 89.06 80 GLY A O 1
ATOM 628 N N . GLU A 1 81 ? 27.298 -4.249 -20.602 1.00 82.06 81 GLU A N 1
ATOM 629 C CA . GLU A 1 81 ? 27.353 -2.786 -20.645 1.00 82.06 81 GLU A CA 1
ATOM 630 C C . GLU A 1 81 ? 25.980 -2.164 -20.339 1.00 82.06 81 GLU A C 1
ATOM 632 O O . GLU A 1 81 ? 24.937 -2.742 -20.658 1.00 82.06 81 GLU A O 1
ATOM 637 N N . ASN A 1 82 ? 25.970 -0.993 -19.693 1.00 82.75 82 ASN A N 1
ATOM 638 C CA . ASN A 1 82 ? 24.762 -0.250 -19.296 1.00 82.75 82 ASN A CA 1
ATOM 639 C C . ASN A 1 82 ? 23.799 -0.994 -18.348 1.00 82.75 82 ASN A C 1
ATOM 641 O O . ASN A 1 82 ? 22.627 -0.627 -18.249 1.00 82.75 82 ASN A O 1
ATOM 645 N N . HIS A 1 83 ? 24.274 -2.031 -17.655 1.00 92.06 83 HIS A N 1
ATOM 646 C CA . HIS A 1 83 ? 23.539 -2.656 -16.559 1.00 92.06 83 HIS A CA 1
ATOM 647 C C . HIS A 1 83 ? 23.980 -2.032 -15.237 1.00 92.06 83 HIS A C 1
ATOM 649 O O . HIS A 1 83 ? 25.170 -1.888 -15.007 1.00 92.06 83 HIS A O 1
ATOM 655 N N . ASP A 1 84 ? 23.066 -1.696 -14.339 1.00 96.19 84 ASP A N 1
ATOM 656 C CA . ASP A 1 84 ? 23.413 -1.274 -12.972 1.00 96.19 84 ASP A CA 1
ATOM 657 C C . ASP A 1 84 ? 22.279 -1.681 -12.023 1.00 96.19 84 ASP A C 1
ATOM 659 O O . ASP A 1 84 ? 21.254 -2.213 -12.461 1.00 96.19 84 ASP A O 1
ATOM 663 N N . LEU A 1 85 ? 22.441 -1.459 -10.721 1.00 98.06 85 LEU A N 1
ATOM 664 C CA . LEU A 1 85 ? 21.317 -1.524 -9.793 1.00 98.06 85 LEU A CA 1
ATOM 665 C C . LEU A 1 85 ? 20.239 -0.510 -10.193 1.00 98.06 85 LEU A C 1
ATOM 667 O O . LEU A 1 85 ? 20.529 0.567 -10.711 1.00 98.06 85 LEU A O 1
ATOM 671 N N . VAL A 1 86 ? 18.981 -0.861 -9.937 1.00 98.12 86 VAL A N 1
ATOM 672 C CA . VAL A 1 86 ? 17.836 -0.057 -10.376 1.00 98.12 86 VAL A CA 1
ATOM 673 C C . VAL A 1 86 ? 17.794 1.342 -9.753 1.00 98.12 86 VAL A C 1
ATOM 675 O O . VAL A 1 86 ? 17.970 1.488 -8.542 1.00 98.12 86 VAL A O 1
ATOM 678 N N . SER A 1 87 ? 17.491 2.348 -10.573 1.00 96.75 87 SER A N 1
ATOM 679 C CA . SER A 1 87 ? 17.117 3.705 -10.168 1.00 96.75 87 SER A CA 1
ATOM 680 C C . SER A 1 87 ? 15.627 3.945 -10.403 1.00 96.75 87 SER A C 1
ATOM 682 O O . SER A 1 87 ? 15.063 3.419 -11.362 1.00 96.75 87 SER A O 1
ATOM 684 N N . ILE A 1 88 ? 14.972 4.685 -9.503 1.00 97.25 88 ILE A N 1
ATOM 685 C CA . ILE A 1 88 ? 13.508 4.837 -9.474 1.00 97.25 88 ILE A CA 1
ATOM 686 C C . ILE A 1 88 ? 13.135 6.320 -9.511 1.00 97.25 88 ILE A C 1
ATOM 688 O O . ILE A 1 88 ? 13.444 7.061 -8.578 1.00 97.25 88 ILE A O 1
ATOM 692 N N . HIS A 1 89 ? 12.411 6.734 -10.551 1.00 94.12 89 HIS A N 1
ATOM 693 C CA . HIS A 1 89 ? 12.118 8.148 -10.844 1.00 94.12 89 HIS A CA 1
ATOM 694 C C . HIS A 1 89 ? 10.626 8.475 -10.935 1.00 94.12 89 HIS A C 1
ATOM 696 O O . HIS A 1 89 ? 10.244 9.606 -11.232 1.00 94.12 89 HIS A O 1
ATOM 702 N N . SER A 1 90 ? 9.749 7.495 -10.721 1.00 94.06 90 SER A N 1
ATOM 703 C CA . SER A 1 90 ? 8.303 7.707 -10.793 1.00 94.06 90 SER A CA 1
ATOM 704 C C . SER A 1 90 ? 7.530 6.733 -9.916 1.00 94.06 90 SER A C 1
ATOM 706 O O . SER A 1 90 ? 8.016 5.655 -9.566 1.00 94.06 90 SER A O 1
ATOM 708 N N . LYS A 1 91 ? 6.282 7.094 -9.602 1.00 93.50 91 LYS A N 1
ATOM 709 C CA . LYS A 1 91 ? 5.363 6.218 -8.867 1.00 93.50 91 LYS A CA 1
ATOM 710 C C . LYS A 1 91 ? 4.976 4.994 -9.689 1.00 93.50 91 LYS A C 1
ATOM 712 O O . LYS A 1 91 ? 4.813 3.915 -9.134 1.00 93.50 91 LYS A O 1
ATOM 717 N N . GLU A 1 92 ? 4.852 5.146 -11.003 1.00 95.19 92 GLU A N 1
ATOM 718 C CA . GLU A 1 92 ? 4.540 4.052 -11.917 1.00 95.19 92 GLU A CA 1
ATOM 719 C C . GLU A 1 92 ? 5.694 3.027 -11.963 1.00 95.19 92 GLU A C 1
ATOM 721 O O . GLU A 1 92 ? 5.449 1.824 -11.844 1.00 95.19 92 GLU A O 1
ATOM 726 N N . GLU A 1 93 ? 6.953 3.485 -12.017 1.00 97.12 93 GLU A N 1
ATOM 727 C CA . GLU A 1 93 ? 8.149 2.627 -11.906 1.00 97.12 93 GLU A CA 1
ATOM 728 C C . GLU A 1 93 ? 8.249 1.972 -10.521 1.00 97.12 93 GLU A C 1
ATOM 730 O O . GLU A 1 93 ? 8.453 0.763 -10.420 1.00 97.12 93 GLU A O 1
ATOM 735 N N . GLN A 1 94 ? 8.012 2.730 -9.447 1.00 97.38 94 GLN A N 1
ATOM 736 C CA . GLN A 1 94 ? 7.961 2.219 -8.074 1.00 97.38 94 GLN A CA 1
ATOM 737 C C . GLN A 1 94 ? 6.920 1.101 -7.909 1.00 97.38 94 GLN A C 1
ATOM 739 O O . GLN A 1 94 ? 7.219 0.031 -7.370 1.00 97.38 94 GLN A O 1
ATOM 744 N N . ALA A 1 95 ? 5.699 1.320 -8.397 1.00 97.19 95 ALA A N 1
ATOM 745 C CA . ALA A 1 95 ? 4.630 0.331 -8.365 1.00 97.19 95 ALA A CA 1
ATOM 746 C C . ALA A 1 95 ? 4.980 -0.885 -9.233 1.00 97.19 95 ALA A C 1
ATOM 748 O O . ALA A 1 95 ? 4.748 -2.028 -8.836 1.00 97.19 95 ALA A O 1
ATOM 749 N N . PHE A 1 96 ? 5.599 -0.663 -10.397 1.00 97.88 96 PHE A N 1
ATOM 750 C CA . PHE A 1 96 ? 6.036 -1.743 -11.275 1.00 97.88 96 PHE A CA 1
ATOM 751 C C . PHE A 1 96 ? 7.084 -2.629 -10.601 1.00 97.88 96 PHE A C 1
ATOM 753 O O . PHE A 1 96 ? 7.013 -3.857 -10.713 1.00 97.88 96 PHE A O 1
ATOM 760 N N . LEU A 1 97 ? 8.020 -2.020 -9.876 1.00 98.38 97 LEU A N 1
ATOM 761 C CA . LEU A 1 97 ? 9.043 -2.757 -9.157 1.00 98.38 97 LEU A CA 1
ATOM 762 C C . LEU A 1 97 ? 8.468 -3.502 -7.951 1.00 98.38 97 LEU A C 1
ATOM 764 O O . LEU A 1 97 ? 8.831 -4.650 -7.691 1.00 98.38 97 LEU A O 1
ATOM 768 N N . THR A 1 98 ? 7.535 -2.864 -7.246 1.00 97.75 98 THR A N 1
ATOM 769 C CA . THR A 1 98 ? 6.867 -3.431 -6.072 1.00 97.75 98 THR A CA 1
ATOM 770 C C . THR A 1 98 ? 6.041 -4.657 -6.447 1.00 97.75 98 THR A C 1
ATOM 772 O O . THR A 1 98 ? 6.224 -5.708 -5.845 1.00 97.75 98 THR A O 1
ATOM 775 N N . GLN A 1 99 ? 5.188 -4.590 -7.475 1.00 97.06 99 GLN A N 1
ATOM 776 C CA . GLN A 1 99 ? 4.318 -5.722 -7.836 1.00 97.06 99 GLN A CA 1
ATOM 777 C C . GLN A 1 99 ? 5.095 -7.011 -8.180 1.00 97.06 99 GLN A C 1
ATOM 779 O O . GLN A 1 99 ? 4.590 -8.096 -7.898 1.00 97.06 99 GLN A O 1
ATOM 784 N N . HIS A 1 100 ? 6.304 -6.895 -8.751 1.00 97.31 100 HIS A N 1
ATOM 785 C CA . HIS A 1 100 ? 7.169 -8.025 -9.123 1.00 97.31 100 HIS A CA 1
ATOM 786 C C . HIS A 1 100 ? 8.104 -8.463 -7.988 1.00 97.31 100 HIS A C 1
ATOM 788 O O . HIS A 1 100 ? 8.592 -9.590 -8.001 1.00 97.31 100 HIS A O 1
ATOM 794 N N . LEU A 1 101 ? 8.314 -7.620 -6.967 1.00 97.75 101 LEU A N 1
ATOM 795 C CA . LEU A 1 101 ? 9.035 -8.013 -5.752 1.00 97.75 101 LEU A CA 1
ATOM 796 C C . LEU A 1 101 ? 8.342 -9.188 -5.046 1.00 97.75 101 LEU A C 1
ATOM 798 O O . LEU A 1 101 ? 9.003 -9.968 -4.364 1.00 97.75 101 LEU A O 1
ATOM 802 N N . TYR A 1 102 ? 7.029 -9.344 -5.252 1.00 95.56 102 TYR A N 1
ATOM 803 C CA . TYR A 1 102 ? 6.289 -10.504 -4.771 1.00 95.56 102 TYR A CA 1
ATOM 804 C C . TYR A 1 102 ? 6.897 -11.832 -5.242 1.00 95.56 102 TYR A C 1
ATOM 806 O O . TYR A 1 102 ? 7.124 -12.719 -4.424 1.00 95.56 102 TYR A O 1
ATOM 814 N N . ASP A 1 103 ? 7.206 -11.939 -6.537 1.00 94.56 103 ASP A N 1
ATOM 815 C CA . ASP A 1 103 ? 7.734 -13.168 -7.139 1.00 94.56 103 ASP A CA 1
ATOM 816 C C . ASP A 1 103 ? 9.170 -13.464 -6.677 1.00 94.56 103 ASP A C 1
ATOM 818 O O . ASP A 1 103 ? 9.588 -14.621 -6.652 1.00 94.56 103 ASP A O 1
ATOM 822 N N . LEU A 1 104 ? 9.923 -12.430 -6.275 1.00 96.56 104 LEU A N 1
ATOM 823 C CA . LEU A 1 104 ? 11.245 -12.600 -5.669 1.00 96.56 104 LEU A CA 1
ATOM 824 C C . LEU A 1 104 ? 11.156 -13.206 -4.256 1.00 96.56 104 LEU A C 1
ATOM 826 O O . LEU A 1 104 ? 12.063 -13.926 -3.840 1.00 96.56 104 LEU A O 1
ATOM 830 N N . GLY A 1 105 ? 10.092 -12.909 -3.505 1.00 96.50 105 GLY A N 1
ATOM 831 C CA . GLY A 1 105 ? 9.861 -13.476 -2.173 1.00 96.50 105 GLY A CA 1
ATOM 832 C C . GLY A 1 105 ? 10.770 -12.931 -1.062 1.00 96.50 105 GLY A C 1
ATOM 833 O O . GLY A 1 105 ? 10.768 -13.466 0.046 1.00 96.50 105 GLY A O 1
ATOM 834 N N . THR A 1 106 ? 11.582 -11.905 -1.334 1.00 97.06 106 THR A N 1
ATOM 835 C CA . THR A 1 106 ? 12.510 -11.309 -0.363 1.00 97.06 106 THR A CA 1
ATOM 836 C C . THR A 1 106 ? 12.816 -9.845 -0.687 1.00 97.06 106 THR A C 1
ATOM 838 O O . THR A 1 106 ? 12.576 -9.377 -1.800 1.00 97.06 106 THR A O 1
ATOM 841 N N . SER A 1 107 ? 13.331 -9.110 0.301 1.00 97.81 107 SER A N 1
ATOM 842 C CA . SER A 1 107 ? 13.765 -7.718 0.147 1.00 97.81 107 SER A CA 1
ATOM 843 C C . SER A 1 107 ? 14.947 -7.621 -0.825 1.00 97.81 107 SER A C 1
ATOM 845 O O . SER A 1 107 ? 15.797 -8.516 -0.866 1.00 97.81 107 SER A O 1
ATOM 847 N N . ALA A 1 108 ? 15.033 -6.521 -1.578 1.00 98.50 108 ALA A N 1
ATOM 848 C CA . ALA A 1 108 ? 16.021 -6.383 -2.646 1.00 98.50 108 ALA A CA 1
ATOM 849 C C . ALA A 1 108 ? 16.753 -5.038 -2.647 1.00 98.50 108 ALA A C 1
ATOM 851 O O . ALA A 1 108 ? 16.126 -3.988 -2.519 1.00 98.50 108 ALA A O 1
ATOM 852 N N . TRP A 1 109 ? 18.073 -5.068 -2.834 1.00 98.69 109 TRP A N 1
ATOM 853 C CA . TRP A 1 109 ? 18.892 -3.878 -3.048 1.00 98.69 109 TRP A CA 1
ATOM 854 C C . TRP A 1 109 ? 18.462 -3.120 -4.308 1.00 98.69 109 TRP A C 1
ATOM 856 O O . TRP A 1 109 ? 18.224 -3.724 -5.359 1.00 98.69 109 TRP A O 1
ATOM 866 N N . ILE A 1 110 ? 18.413 -1.792 -4.183 1.00 98.56 110 ILE A N 1
ATOM 867 C CA . ILE A 1 110 ? 18.225 -0.828 -5.276 1.00 98.56 110 ILE A CA 1
ATOM 868 C C . ILE A 1 110 ? 19.429 0.115 -5.323 1.00 98.56 110 ILE A C 1
ATOM 870 O O . ILE A 1 110 ? 20.170 0.199 -4.356 1.00 98.56 110 ILE A O 1
ATOM 874 N N . GLY A 1 111 ? 19.642 0.849 -6.409 1.00 97.06 111 GLY A N 1
ATOM 875 C CA . GLY A 1 111 ? 20.865 1.628 -6.626 1.00 97.06 111 GLY A CA 1
ATOM 876 C C . GLY A 1 111 ? 21.042 2.868 -5.743 1.00 97.06 111 GLY A C 1
ATOM 877 O O . GLY A 1 111 ? 22.024 3.579 -5.921 1.00 97.06 111 GLY A O 1
ATOM 878 N N . MET A 1 112 ? 20.126 3.180 -4.824 1.00 95.19 112 MET A N 1
ATOM 879 C CA . MET A 1 112 ? 20.236 4.369 -3.973 1.00 95.19 112 MET A CA 1
ATOM 880 C C . MET A 1 112 ? 21.156 4.093 -2.776 1.00 95.19 112 MET A C 1
ATOM 882 O O . MET A 1 112 ? 20.979 3.115 -2.051 1.00 95.19 112 MET A O 1
ATOM 886 N N . HIS A 1 113 ? 22.105 4.986 -2.508 1.00 91.88 113 HIS A N 1
ATOM 887 C CA . HIS A 1 113 ? 22.982 4.907 -1.340 1.00 91.88 113 HIS A CA 1
ATOM 888 C C . HIS A 1 113 ? 23.376 6.286 -0.824 1.00 91.88 113 HIS A C 1
ATOM 890 O O . HIS A 1 113 ? 23.219 7.290 -1.516 1.00 91.88 113 HIS A O 1
ATOM 896 N N . GLN A 1 114 ? 23.930 6.335 0.385 1.00 87.25 114 GLN A N 1
ATOM 897 C CA . GLN A 1 114 ? 24.533 7.565 0.876 1.00 87.25 114 GLN A CA 1
ATOM 898 C C . GLN A 1 114 ? 25.839 7.884 0.148 1.00 87.25 114 GLN A C 1
ATOM 900 O O . GLN A 1 114 ? 26.752 7.049 0.046 1.00 87.25 114 GLN A O 1
ATOM 905 N N . ILE A 1 115 ? 25.906 9.123 -0.321 1.00 78.50 115 ILE A N 1
ATOM 906 C CA . ILE A 1 115 ? 27.052 9.801 -0.914 1.00 78.50 115 ILE A CA 1
ATOM 907 C C . ILE A 1 115 ? 27.425 11.007 -0.048 1.00 78.50 115 ILE A C 1
ATOM 909 O O . ILE A 1 115 ? 26.611 11.524 0.720 1.00 78.50 115 ILE A O 1
ATOM 913 N N . GLN A 1 116 ? 28.678 11.439 -0.147 1.00 71.94 116 GLN A N 1
ATOM 914 C CA . GLN A 1 116 ? 29.133 12.649 0.526 1.00 71.94 116 GLN A CA 1
ATOM 915 C C . GLN A 1 116 ? 28.609 13.869 -0.238 1.00 71.94 116 GLN A C 1
ATOM 917 O O . GLN A 1 116 ? 28.762 13.920 -1.454 1.00 71.94 116 GLN A O 1
ATOM 922 N N . SER A 1 117 ? 27.962 14.811 0.456 1.00 64.94 117 SER A N 1
ATOM 923 C CA . SER A 1 117 ? 27.532 16.067 -0.165 1.00 64.94 117 SER A CA 1
ATOM 924 C C . SER A 1 117 ? 28.737 16.952 -0.490 1.00 64.94 117 SER A C 1
ATOM 926 O O . SER A 1 117 ? 29.662 17.070 0.317 1.00 64.94 117 SER A O 1
ATOM 928 N N . ASP A 1 118 ? 28.686 17.610 -1.649 1.00 61.94 118 ASP A N 1
ATOM 929 C CA . ASP A 1 118 ? 29.661 18.622 -2.075 1.00 61.94 118 ASP A CA 1
ATOM 930 C C . ASP A 1 118 ? 29.379 20.016 -1.469 1.00 61.94 118 ASP A C 1
ATOM 932 O O . ASP A 1 118 ? 30.106 20.979 -1.742 1.00 61.94 118 ASP A O 1
ATOM 936 N N . GLU A 1 119 ? 28.311 20.158 -0.672 1.00 56.69 119 GLU A N 1
ATOM 937 C CA . GLU A 1 119 ? 27.953 21.403 0.014 1.00 56.69 119 GLU A CA 1
ATOM 938 C C . GLU A 1 119 ? 28.796 21.637 1.284 1.00 56.69 119 GLU A C 1
ATOM 940 O O . GLU A 1 119 ? 29.239 20.712 1.968 1.00 56.69 119 GLU A O 1
ATOM 945 N N . ILE A 1 120 ? 29.052 22.912 1.607 1.00 45.19 120 ILE A N 1
ATOM 946 C CA . ILE A 1 120 ? 29.869 23.316 2.762 1.00 45.19 120 ILE A CA 1
ATOM 947 C C . ILE A 1 120 ? 29.094 23.013 4.055 1.00 45.19 120 ILE A C 1
ATOM 949 O O . ILE A 1 120 ? 28.249 23.799 4.474 1.00 45.19 120 ILE A O 1
ATOM 953 N N . GLY A 1 121 ? 29.425 21.885 4.685 1.00 51.16 121 GLY A N 1
ATOM 954 C CA . GLY A 1 121 ? 28.747 21.337 5.863 1.00 51.16 121 GLY A CA 1
ATOM 955 C C . GLY A 1 121 ? 28.409 19.875 5.596 1.00 51.16 121 GLY A C 1
ATOM 956 O O . GLY A 1 121 ? 27.385 19.594 4.997 1.00 51.16 121 GLY A O 1
ATOM 957 N N . HIS A 1 122 ? 29.332 18.979 5.964 1.00 52.31 122 HIS A N 1
ATOM 958 C CA . HIS A 1 122 ? 29.453 17.570 5.556 1.00 52.31 122 HIS A CA 1
ATOM 959 C C . HIS A 1 122 ? 28.255 16.644 5.867 1.00 52.31 122 HIS A C 1
ATOM 961 O O . HIS A 1 122 ? 28.418 15.637 6.561 1.00 52.31 122 HIS A O 1
ATOM 967 N N . ASP A 1 123 ? 27.075 16.918 5.327 1.00 64.38 123 ASP A N 1
ATOM 968 C CA . ASP A 1 123 ? 25.931 16.022 5.446 1.00 64.38 123 ASP A CA 1
ATOM 969 C C . ASP A 1 123 ? 26.008 14.906 4.389 1.00 64.38 123 ASP A C 1
ATOM 971 O O . ASP A 1 123 ? 26.365 15.120 3.227 1.00 64.38 123 ASP A O 1
ATOM 975 N N . LEU A 1 124 ? 25.711 13.670 4.801 1.00 71.25 124 LEU A N 1
ATOM 976 C CA . LEU A 1 124 ? 25.536 12.540 3.887 1.00 71.25 124 LEU A CA 1
ATOM 977 C C . LEU A 1 124 ? 24.151 12.645 3.241 1.00 71.25 124 LEU A C 1
ATOM 979 O O . LEU A 1 124 ? 23.142 12.670 3.948 1.00 71.25 124 LEU A O 1
ATOM 983 N N . VAL A 1 125 ? 24.087 12.644 1.911 1.00 80.62 125 VAL A N 1
ATOM 984 C CA . VAL A 1 125 ? 22.825 12.675 1.150 1.00 80.62 125 VAL A CA 1
ATOM 985 C C . VAL A 1 125 ? 22.624 11.367 0.394 1.00 80.62 125 VAL A C 1
ATOM 987 O O . VAL A 1 125 ? 23.586 10.660 0.106 1.00 80.62 125 VAL A O 1
ATOM 990 N N . PHE A 1 126 ? 21.377 11.010 0.082 1.00 86.94 126 PHE A N 1
ATOM 991 C CA . PHE A 1 126 ? 21.086 9.830 -0.737 1.00 86.94 126 PHE A CA 1
ATOM 992 C C . PHE A 1 126 ? 21.100 10.183 -2.228 1.00 86.94 126 PHE A C 1
ATOM 994 O O . PHE A 1 126 ? 20.421 11.119 -2.658 1.00 86.94 126 PHE A O 1
ATOM 1001 N N . GLY A 1 127 ? 21.851 9.406 -3.005 1.00 89.38 127 GLY A N 1
ATOM 1002 C CA . GLY A 1 127 ? 21.939 9.513 -4.458 1.00 89.38 127 GLY A CA 1
ATOM 1003 C C . GLY A 1 127 ? 21.949 8.144 -5.131 1.00 89.38 127 GLY A C 1
ATOM 1004 O O . GLY A 1 127 ? 22.214 7.117 -4.496 1.00 89.38 127 GLY A O 1
ATOM 1005 N N . TRP A 1 128 ? 21.643 8.132 -6.426 1.00 91.88 128 TRP A N 1
ATOM 1006 C CA . TRP A 1 128 ? 21.630 6.919 -7.232 1.00 91.88 128 TRP A CA 1
ATOM 1007 C C . TRP A 1 128 ? 23.025 6.559 -7.753 1.00 91.88 128 TRP A C 1
ATOM 1009 O O . TRP A 1 128 ? 23.798 7.416 -8.178 1.00 91.88 128 TRP A O 1
ATOM 1019 N N . MET A 1 129 ? 23.329 5.261 -7.766 1.00 88.50 129 MET A N 1
ATOM 1020 C CA . MET A 1 129 ? 24.585 4.690 -8.269 1.00 88.50 129 MET A CA 1
ATOM 1021 C C . MET A 1 129 ? 24.868 5.031 -9.739 1.00 88.50 129 MET A C 1
ATOM 1023 O O . MET A 1 129 ? 26.034 5.158 -10.121 1.00 88.50 129 MET A O 1
ATOM 1027 N N . ASP A 1 130 ? 23.819 5.171 -10.547 1.00 84.00 130 ASP A N 1
ATOM 1028 C CA . ASP A 1 130 ? 23.880 5.519 -11.970 1.00 84.00 130 ASP A CA 1
ATOM 1029 C C . ASP A 1 130 ? 23.984 7.037 -12.218 1.00 84.00 130 ASP A C 1
ATOM 1031 O O . ASP A 1 130 ? 23.919 7.474 -13.363 1.00 84.00 130 ASP A O 1
ATOM 1035 N N . GLN A 1 131 ? 24.153 7.836 -11.155 1.00 84.19 131 GLN A N 1
ATOM 1036 C CA . GLN A 1 131 ? 24.257 9.302 -11.186 1.00 84.19 131 GLN A CA 1
ATOM 1037 C C . GLN A 1 131 ? 23.000 10.014 -11.707 1.00 84.19 131 GLN A C 1
ATOM 1039 O O . GLN A 1 131 ? 23.025 11.214 -11.996 1.00 84.19 131 GLN A O 1
ATOM 1044 N N . SER A 1 132 ? 21.878 9.299 -11.796 1.00 85.88 132 SER A N 1
ATOM 1045 C CA . SER A 1 132 ? 20.582 9.903 -12.074 1.00 85.88 132 SER A CA 1
ATOM 1046 C C . SER A 1 132 ? 20.131 10.805 -10.919 1.00 85.88 132 SER A C 1
ATOM 1048 O O . SER A 1 132 ? 20.590 10.708 -9.776 1.00 85.88 132 SER A O 1
ATOM 1050 N N . ARG A 1 133 ? 19.219 11.732 -11.218 1.00 84.56 133 ARG A N 1
ATOM 1051 C CA . ARG A 1 133 ? 18.737 12.703 -10.229 1.00 84.56 133 ARG A CA 1
ATOM 1052 C C . ARG A 1 133 ? 17.845 12.030 -9.186 1.00 84.56 133 ARG A C 1
ATOM 1054 O O . ARG A 1 133 ? 17.018 11.183 -9.511 1.00 84.56 133 ARG A O 1
ATOM 1061 N N . THR A 1 134 ? 17.937 12.497 -7.945 1.00 85.88 134 THR A N 1
ATOM 1062 C CA . THR A 1 134 ? 17.013 12.128 -6.863 1.00 85.88 134 THR A CA 1
ATOM 1063 C C . THR A 1 134 ? 15.745 12.994 -6.930 1.00 85.88 134 THR A C 1
ATOM 1065 O O . THR A 1 134 ? 15.527 13.864 -6.092 1.00 85.88 134 THR A O 1
ATOM 1068 N N . ASP A 1 135 ? 14.924 12.811 -7.966 1.00 85.06 135 ASP A N 1
ATOM 1069 C CA . ASP A 1 135 ? 13.671 13.558 -8.195 1.00 85.06 135 ASP A CA 1
ATOM 1070 C C . ASP A 1 135 ? 12.413 12.864 -7.648 1.00 85.06 135 ASP A C 1
ATOM 1072 O O . ASP A 1 135 ? 11.330 13.451 -7.617 1.00 85.06 135 ASP A O 1
ATOM 1076 N N . PHE A 1 136 ? 12.566 11.640 -7.148 1.00 90.56 136 PHE A N 1
ATOM 1077 C CA . PHE A 1 136 ? 11.505 10.848 -6.547 1.00 90.56 136 PHE A CA 1
ATOM 1078 C C . PHE A 1 136 ? 12.012 10.133 -5.291 1.00 90.56 136 PHE A C 1
ATOM 1080 O O . PHE A 1 136 ? 13.156 9.681 -5.238 1.00 90.56 136 PHE A O 1
ATOM 1087 N N . THR A 1 137 ? 11.156 10.022 -4.269 1.00 90.69 137 THR A N 1
ATOM 1088 C CA . THR A 1 137 ? 11.454 9.244 -3.060 1.00 90.69 137 THR A CA 1
ATOM 1089 C C . THR A 1 137 ? 10.245 8.450 -2.588 1.00 90.69 137 THR A C 1
ATOM 1091 O O . THR A 1 137 ? 9.103 8.880 -2.759 1.00 90.69 137 THR A O 1
ATOM 1094 N N . TYR A 1 138 ? 10.507 7.288 -1.984 1.00 92.69 138 TYR A N 1
ATOM 1095 C CA . TYR A 1 138 ? 9.471 6.402 -1.450 1.00 92.69 138 TYR A CA 1
ATOM 1096 C C . TYR A 1 138 ? 9.934 5.692 -0.164 1.00 92.69 138 TYR A C 1
ATOM 1098 O O . TYR A 1 138 ? 9.813 4.477 -0.014 1.00 92.69 138 TYR A O 1
ATOM 1106 N N . TRP A 1 139 ? 10.547 6.457 0.746 1.00 91.69 139 TRP A N 1
ATOM 1107 C CA . TRP A 1 139 ? 11.076 5.958 2.018 1.00 91.69 139 TRP A CA 1
ATOM 1108 C C . TRP A 1 139 ? 9.978 5.521 2.986 1.00 91.69 139 TRP A C 1
ATOM 1110 O O . TRP A 1 139 ? 8.964 6.199 3.138 1.00 91.69 139 TRP A O 1
ATOM 1120 N N . ALA A 1 140 ? 10.232 4.424 3.697 1.00 88.75 140 ALA A N 1
ATOM 1121 C CA . ALA A 1 140 ? 9.394 3.988 4.803 1.00 88.75 140 ALA A CA 1
ATOM 1122 C C . ALA A 1 140 ? 9.493 4.943 6.003 1.00 88.75 140 ALA A C 1
ATOM 1124 O O . ALA A 1 140 ? 10.481 5.664 6.180 1.00 88.75 140 ALA A O 1
ATOM 1125 N N . ARG A 1 141 ? 8.499 4.893 6.900 1.00 80.69 141 ARG A N 1
ATOM 1126 C CA . ARG A 1 141 ? 8.489 5.711 8.125 1.00 80.69 141 ARG A CA 1
ATOM 1127 C C . ARG A 1 141 ? 9.768 5.512 8.947 1.00 80.69 141 ARG A C 1
ATOM 1129 O O . ARG A 1 141 ? 10.098 4.396 9.333 1.00 80.69 141 ARG A O 1
ATOM 1136 N N . GLY A 1 142 ? 10.423 6.623 9.286 1.00 79.94 142 GLY A N 1
ATOM 1137 C CA . GLY A 1 142 ? 11.658 6.624 10.076 1.00 79.94 142 GLY A CA 1
ATOM 1138 C C . GLY A 1 142 ? 12.925 6.373 9.255 1.00 79.94 142 GLY A C 1
ATOM 1139 O O . GLY A 1 142 ? 14.009 6.337 9.834 1.00 79.94 142 GLY A O 1
ATOM 1140 N N . HIS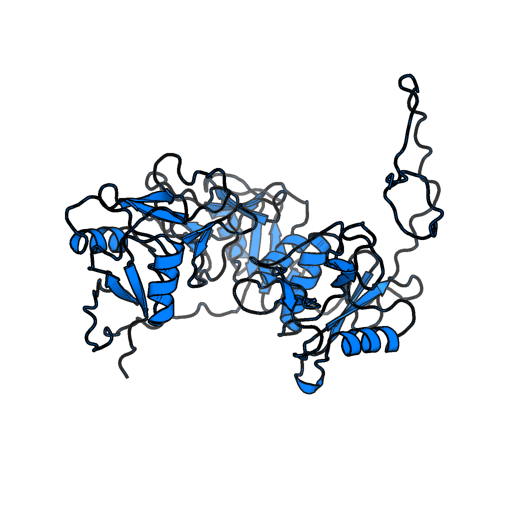 A 1 143 ? 12.799 6.234 7.931 1.00 86.88 143 HIS A N 1
ATOM 1141 C CA . HIS A 1 143 ? 13.924 6.123 7.015 1.00 86.88 143 HIS A CA 1
ATOM 1142 C C . HIS A 1 143 ? 14.051 7.368 6.115 1.00 86.88 143 HIS A C 1
ATOM 1144 O O . HIS A 1 143 ? 13.043 7.975 5.751 1.00 86.88 143 HIS A O 1
ATOM 1150 N N . PRO A 1 144 ? 15.284 7.735 5.729 1.00 86.00 144 PRO A N 1
ATOM 1151 C CA . PRO A 1 144 ? 16.530 7.218 6.292 1.00 86.00 144 PRO A CA 1
ATOM 1152 C C . PRO A 1 144 ? 16.723 7.659 7.760 1.00 86.00 144 PRO A C 1
ATOM 1154 O O . PRO A 1 144 ? 16.300 8.757 8.126 1.00 86.00 144 PRO A O 1
ATOM 1157 N N . PRO A 1 145 ? 17.331 6.819 8.618 1.00 81.31 145 PRO A N 1
ATOM 1158 C CA . PRO A 1 145 ? 17.552 7.178 10.011 1.00 81.31 145 PRO A CA 1
ATOM 1159 C C . PRO A 1 145 ? 18.631 8.269 10.122 1.00 81.31 145 PRO A C 1
ATOM 1161 O O . PRO A 1 145 ? 19.565 8.295 9.313 1.00 81.31 145 PRO A O 1
ATOM 1164 N N . PRO A 1 146 ? 18.554 9.147 11.137 1.00 75.31 146 PRO A N 1
ATOM 1165 C CA . PRO A 1 146 ? 19.618 10.105 11.404 1.00 75.31 146 PRO A CA 1
ATOM 1166 C C . PRO A 1 146 ? 20.904 9.368 11.808 1.00 75.31 146 PRO A C 1
ATOM 1168 O O . PRO A 1 146 ? 20.864 8.401 12.572 1.00 75.31 146 PRO A O 1
ATOM 1171 N N . GLY A 1 147 ? 22.058 9.827 11.323 1.00 68.56 147 GLY A N 1
ATOM 1172 C CA . GLY A 1 147 ? 23.355 9.283 11.728 1.00 68.56 147 GLY A CA 1
ATOM 1173 C C . GLY A 1 147 ? 24.458 9.447 10.686 1.00 68.56 147 GLY A C 1
ATOM 1174 O O . GLY A 1 147 ? 24.228 9.908 9.573 1.00 68.56 147 GLY A O 1
ATOM 1175 N N . THR A 1 148 ? 25.668 9.043 11.075 1.00 65.19 148 THR A N 1
ATOM 1176 C CA . THR A 1 148 ? 26.899 9.112 10.264 1.00 65.19 148 THR A CA 1
ATOM 1177 C C . THR A 1 148 ? 27.273 7.783 9.602 1.00 65.19 148 THR A C 1
ATOM 1179 O O . THR A 1 148 ? 28.283 7.698 8.905 1.00 65.19 148 THR A O 1
ATOM 1182 N N . TRP A 1 149 ? 26.489 6.730 9.840 1.00 70.81 149 TRP A N 1
ATOM 1183 C CA . TRP A 1 149 ? 26.683 5.426 9.210 1.00 70.81 149 TRP A CA 1
ATOM 1184 C C . TRP A 1 149 ? 26.385 5.512 7.721 1.00 70.81 149 TRP A C 1
ATOM 1186 O O . TRP A 1 149 ? 25.503 6.265 7.333 1.00 70.81 149 TRP A O 1
ATOM 1196 N N . LYS A 1 150 ? 27.089 4.712 6.912 1.00 82.25 150 LYS A N 1
ATOM 1197 C CA . LYS A 1 150 ? 26.836 4.604 5.475 1.00 82.25 150 LYS A CA 1
ATOM 1198 C C . LYS A 1 150 ? 25.720 3.596 5.209 1.00 82.25 150 LYS A C 1
ATOM 1200 O O . LYS A 1 150 ? 25.905 2.391 5.388 1.00 82.25 150 LYS A O 1
ATOM 1205 N N . TYR A 1 151 ? 24.586 4.102 4.751 1.00 91.31 151 TYR A N 1
ATOM 1206 C CA . TYR A 1 151 ? 23.401 3.332 4.406 1.00 91.31 151 TYR A CA 1
ATOM 1207 C C . TYR A 1 151 ? 23.245 3.144 2.8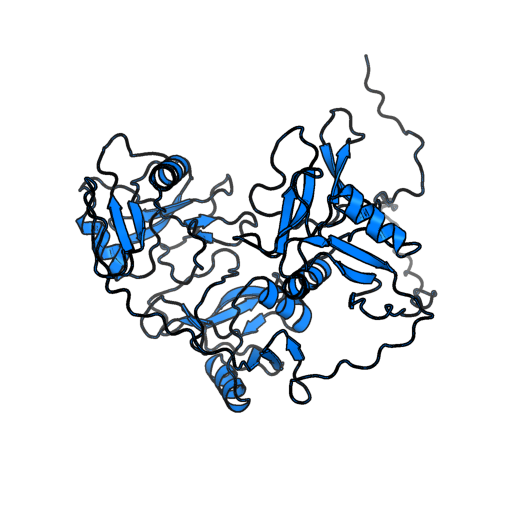99 1.00 91.31 151 TYR A C 1
ATOM 1209 O O . TYR A 1 151 ? 23.637 3.983 2.080 1.00 91.31 151 TYR A O 1
ATOM 1217 N N . CYS A 1 152 ? 22.603 2.036 2.555 1.00 94.75 152 CYS A N 1
ATOM 1218 C CA . CYS A 1 152 ? 22.198 1.662 1.213 1.00 94.75 152 CYS A CA 1
ATOM 1219 C C . CYS A 1 152 ? 20.705 1.344 1.221 1.00 94.75 152 CYS A C 1
ATOM 1221 O O . CYS A 1 152 ? 20.169 0.862 2.219 1.00 94.75 152 CYS A O 1
ATOM 1223 N N . ALA A 1 153 ? 20.009 1.652 0.136 1.00 96.56 153 ALA A N 1
ATOM 1224 C CA . ALA A 1 153 ? 18.569 1.487 0.075 1.00 96.56 153 ALA A CA 1
ATOM 1225 C C . ALA A 1 153 ? 18.193 0.103 -0.447 1.00 96.56 153 ALA A C 1
ATOM 1227 O O . ALA A 1 153 ? 18.780 -0.419 -1.398 1.00 96.56 153 ALA A O 1
ATOM 1228 N N . ARG A 1 154 ? 17.137 -0.460 0.128 1.00 97.12 154 ARG A N 1
ATOM 1229 C CA . ARG A 1 154 ? 16.464 -1.655 -0.382 1.00 97.12 154 ARG A CA 1
ATOM 1230 C C . ARG A 1 154 ? 14.967 -1.428 -0.494 1.00 97.12 154 ARG A C 1
ATOM 1232 O O . ARG A 1 154 ? 14.395 -0.720 0.330 1.00 97.12 154 ARG A O 1
ATOM 1239 N N . LEU A 1 155 ? 14.328 -2.112 -1.436 1.00 97.56 155 LEU A N 1
ATOM 1240 C CA . LEU A 1 155 ? 12.885 -2.330 -1.417 1.00 97.56 155 LEU A CA 1
ATOM 1241 C C . LEU A 1 155 ? 12.550 -3.410 -0.384 1.00 97.56 155 LEU A C 1
ATOM 1243 O O . LEU A 1 155 ? 13.150 -4.491 -0.389 1.00 97.56 155 LEU A O 1
ATOM 1247 N N . SER A 1 156 ? 11.611 -3.123 0.516 1.00 96.44 156 SER A N 1
ATOM 1248 C CA . SER A 1 156 ? 11.196 -4.077 1.549 1.00 96.44 156 SER A CA 1
ATOM 1249 C C . SER A 1 156 ? 10.135 -5.049 1.038 1.00 96.44 156 SER A C 1
ATOM 1251 O O . SER A 1 156 ? 9.128 -4.638 0.467 1.00 96.44 156 SER A O 1
ATOM 1253 N N . TYR A 1 157 ? 10.317 -6.341 1.299 1.00 95.31 157 TYR A N 1
ATOM 1254 C CA . TYR A 1 157 ? 9.298 -7.369 1.050 1.00 95.31 157 TYR A CA 1
ATOM 1255 C C . TYR A 1 157 ? 8.403 -7.632 2.274 1.00 95.31 157 TYR A C 1
ATOM 1257 O O . TYR A 1 157 ? 7.302 -8.175 2.161 1.00 95.31 157 TYR A O 1
ATOM 1265 N N . GLU A 1 158 ? 8.857 -7.233 3.460 1.00 89.00 158 GLU A N 1
ATOM 1266 C CA . GLU A 1 158 ? 8.266 -7.622 4.740 1.00 89.00 158 GLU A CA 1
ATOM 1267 C C . GLU A 1 158 ? 7.865 -6.430 5.618 1.00 89.00 158 GLU A C 1
ATOM 1269 O O . GLU A 1 158 ? 8.172 -5.269 5.328 1.00 89.00 158 GLU A O 1
ATOM 1274 N N . GLY A 1 159 ? 7.163 -6.744 6.710 1.00 83.31 159 GLY A N 1
ATOM 1275 C CA . GLY A 1 159 ? 6.691 -5.768 7.689 1.00 83.31 159 GLY A CA 1
ATOM 1276 C C . GLY A 1 159 ? 5.549 -4.891 7.174 1.00 83.31 159 GLY A C 1
ATOM 1277 O O . GLY A 1 159 ? 4.809 -5.275 6.271 1.00 83.31 159 GLY A O 1
ATOM 1278 N N . ILE A 1 160 ? 5.401 -3.715 7.783 1.00 77.56 160 ILE A N 1
ATOM 1279 C CA . ILE A 1 160 ? 4.440 -2.680 7.363 1.00 77.56 160 ILE A CA 1
ATOM 1280 C C . ILE A 1 160 ? 4.935 -1.878 6.149 1.00 77.56 160 ILE A C 1
ATOM 1282 O O . ILE A 1 160 ? 4.135 -1.259 5.460 1.00 77.56 160 ILE A O 1
ATOM 1286 N N . ALA A 1 161 ? 6.240 -1.935 5.868 1.00 86.44 161 ALA A N 1
ATOM 1287 C CA . ALA A 1 161 ? 6.920 -1.136 4.853 1.00 86.44 161 ALA A CA 1
ATOM 1288 C C . ALA A 1 161 ? 7.007 -1.828 3.480 1.00 86.44 161 ALA A C 1
ATOM 1290 O O . ALA A 1 161 ? 7.924 -1.563 2.708 1.00 86.44 161 ALA A O 1
ATOM 1291 N N . LYS A 1 162 ? 6.117 -2.781 3.171 1.00 91.12 162 LYS A N 1
ATOM 1292 C CA . LYS A 1 162 ? 6.190 -3.570 1.927 1.00 91.12 162 LYS A CA 1
ATOM 1293 C C . LYS A 1 162 ? 6.129 -2.664 0.698 1.00 91.12 162 LYS A C 1
ATOM 1295 O O . LYS A 1 162 ? 5.178 -1.903 0.530 1.00 91.12 162 LYS A O 1
ATOM 1300 N N . GLY A 1 163 ? 7.126 -2.783 -0.170 1.00 92.94 163 GLY A N 1
ATOM 1301 C CA . GLY A 1 163 ? 7.312 -1.925 -1.336 1.00 92.94 163 GLY A CA 1
ATOM 1302 C C . GLY A 1 163 ? 7.983 -0.584 -1.037 1.00 92.94 163 GLY A C 1
ATOM 1303 O O . GLY A 1 163 ? 8.432 0.064 -1.969 1.00 92.94 163 GLY A O 1
ATOM 1304 N N . GLU A 1 164 ? 8.120 -0.158 0.216 1.00 93.69 164 GLU A N 1
ATOM 1305 C CA . GLU A 1 164 ? 8.810 1.089 0.567 1.00 93.69 164 GLU A CA 1
ATOM 1306 C C . GLU A 1 164 ? 10.331 0.894 0.641 1.00 93.69 164 GLU A C 1
ATOM 1308 O O . GLU A 1 164 ? 10.846 -0.231 0.721 1.00 93.69 164 GLU A O 1
ATOM 1313 N N . TRP A 1 165 ? 11.065 2.007 0.604 1.00 95.81 165 TRP A N 1
ATOM 1314 C CA . TRP A 1 165 ? 12.521 2.006 0.701 1.00 95.81 165 TRP A CA 1
ATOM 1315 C C . TRP A 1 165 ? 12.954 2.007 2.160 1.00 95.81 165 TRP A C 1
ATOM 1317 O O . TRP A 1 165 ? 12.522 2.837 2.960 1.00 95.81 165 TRP A O 1
ATOM 1327 N N . ILE A 1 166 ? 13.862 1.099 2.492 1.00 94.38 166 ILE A N 1
ATOM 1328 C CA . ILE A 1 166 ? 14.505 1.013 3.798 1.00 94.38 166 ILE A CA 1
ATOM 1329 C C . ILE A 1 166 ? 15.983 1.327 3.614 1.00 94.38 166 ILE A C 1
ATOM 1331 O O . ILE A 1 166 ? 16.654 0.715 2.784 1.00 94.38 166 ILE A O 1
ATOM 1335 N N . ALA A 1 167 ? 16.481 2.286 4.392 1.00 93.88 167 ALA A N 1
ATOM 1336 C CA . ALA A 1 167 ? 17.911 2.528 4.527 1.00 93.88 167 ALA A CA 1
ATOM 1337 C C . ALA A 1 167 ? 18.490 1.463 5.463 1.00 93.88 167 ALA A C 1
ATOM 1339 O O . ALA A 1 167 ? 18.084 1.378 6.622 1.00 93.88 167 ALA A O 1
ATOM 1340 N N . ASP A 1 168 ? 19.393 0.646 4.936 1.00 93.50 168 ASP A N 1
ATOM 1341 C CA . ASP A 1 168 ? 19.948 -0.532 5.595 1.00 93.50 168 ASP A CA 1
ATOM 1342 C C . ASP A 1 168 ? 21.482 -0.527 5.496 1.00 93.50 168 ASP A C 1
ATOM 1344 O O . ASP A 1 168 ? 22.071 0.186 4.674 1.00 93.50 168 ASP A O 1
ATOM 1348 N N . TYR A 1 169 ? 22.152 -1.292 6.351 1.00 92.62 169 TYR A N 1
ATOM 1349 C CA . TYR A 1 169 ? 23.609 -1.344 6.385 1.00 92.62 169 TYR A CA 1
ATOM 1350 C C . TYR A 1 169 ? 24.148 -2.070 5.151 1.00 92.62 169 TYR A C 1
ATOM 1352 O O . TYR A 1 169 ? 23.847 -3.238 4.909 1.00 92.62 169 TYR A O 1
ATOM 1360 N N . CYS A 1 170 ? 24.996 -1.387 4.382 1.00 92.19 170 CYS A N 1
ATOM 1361 C CA . CYS A 1 170 ? 25.479 -1.872 3.087 1.00 92.19 170 CYS A CA 1
ATOM 1362 C C . CYS A 1 170 ? 26.289 -3.185 3.155 1.00 92.19 170 CYS A C 1
ATOM 1364 O O . CYS A 1 170 ? 26.368 -3.912 2.162 1.00 92.19 170 CYS A O 1
ATOM 1366 N N . GLU A 1 171 ? 26.941 -3.452 4.293 1.00 92.38 171 GLU A N 1
ATOM 1367 C CA . GLU A 1 171 ? 28.000 -4.468 4.433 1.00 92.38 171 GLU A CA 1
ATOM 1368 C C . GLU A 1 171 ? 27.665 -5.596 5.421 1.00 92.38 171 GLU A C 1
ATOM 1370 O O . GLU A 1 171 ? 28.502 -6.465 5.648 1.00 92.38 171 GLU A O 1
ATOM 1375 N N . ILE A 1 172 ? 26.458 -5.603 5.998 1.00 91.69 172 ILE A N 1
ATOM 1376 C CA . ILE A 1 172 ? 26.067 -6.591 7.017 1.00 91.69 172 ILE A CA 1
ATOM 1377 C C . ILE A 1 172 ? 25.267 -7.731 6.382 1.00 91.69 172 ILE A C 1
ATOM 1379 O O . ILE A 1 172 ? 25.706 -8.880 6.385 1.00 91.69 172 ILE A O 1
ATOM 1383 N N . ASP A 1 173 ? 24.117 -7.408 5.789 1.00 92.81 173 ASP A N 1
ATOM 1384 C CA . ASP A 1 173 ? 23.165 -8.420 5.342 1.00 92.81 173 ASP A CA 1
ATOM 1385 C C . ASP A 1 173 ? 23.192 -8.632 3.832 1.00 92.81 173 ASP A C 1
ATOM 1387 O O . ASP A 1 173 ? 23.135 -7.692 3.032 1.00 92.81 173 ASP A O 1
ATOM 1391 N N . LYS A 1 174 ? 23.177 -9.904 3.435 1.00 97.56 174 LYS A N 1
ATOM 1392 C CA . LYS A 1 174 ? 22.958 -10.306 2.047 1.00 97.56 174 LYS A CA 1
ATOM 1393 C C . LYS A 1 174 ? 21.472 -10.247 1.714 1.00 97.56 174 LYS A C 1
ATOM 1395 O O . LYS A 1 174 ? 20.645 -10.761 2.465 1.00 97.56 174 LYS A O 1
ATOM 1400 N N . LYS A 1 175 ? 21.125 -9.665 0.566 1.00 97.69 175 LYS A N 1
ATOM 1401 C CA . LYS A 1 175 ? 19.728 -9.521 0.121 1.00 97.69 175 LYS A CA 1
ATOM 1402 C C . LYS A 1 175 ? 19.583 -9.875 -1.354 1.00 97.69 175 LYS A C 1
ATOM 1404 O O . LYS A 1 175 ? 20.584 -10.038 -2.059 1.00 97.69 175 LYS A O 1
ATOM 1409 N N . GLY A 1 176 ? 18.339 -9.998 -1.815 1.00 98.56 176 GLY A N 1
ATOM 1410 C CA . GLY A 1 176 ? 18.069 -9.973 -3.248 1.00 98.56 176 GLY A CA 1
ATOM 1411 C C . GLY A 1 176 ? 18.523 -8.647 -3.859 1.00 98.56 176 GLY A C 1
ATOM 1412 O O . GLY A 1 176 ? 18.902 -7.716 -3.146 1.00 98.56 176 GLY A O 1
ATOM 1413 N N . TYR A 1 177 ? 18.510 -8.534 -5.178 1.00 98.69 177 TYR A N 1
ATOM 1414 C CA . TYR A 1 177 ? 18.892 -7.296 -5.856 1.00 98.69 177 TYR A CA 1
ATOM 1415 C C . TYR A 1 177 ? 18.202 -7.172 -7.205 1.00 98.69 177 TYR A C 1
ATOM 1417 O O . TYR A 1 177 ? 17.820 -8.172 -7.820 1.00 98.69 177 TYR A O 1
ATOM 1425 N N . ILE A 1 178 ? 18.015 -5.930 -7.643 1.00 98.69 178 ILE A N 1
ATOM 1426 C CA . ILE A 1 178 ? 17.325 -5.616 -8.891 1.00 98.69 178 ILE A CA 1
ATOM 1427 C C . ILE A 1 178 ? 18.292 -4.878 -9.799 1.00 98.69 178 ILE A C 1
ATOM 1429 O O . ILE A 1 178 ? 18.739 -3.776 -9.474 1.00 98.69 178 ILE A O 1
ATOM 1433 N N . CYS A 1 179 ? 18.583 -5.480 -10.945 1.00 98.38 179 CYS A N 1
ATOM 1434 C CA . CYS A 1 179 ? 19.352 -4.832 -11.994 1.00 98.38 179 CYS A CA 1
ATOM 1435 C C . CYS A 1 179 ? 18.409 -4.181 -13.008 1.00 98.38 179 CYS A C 1
ATOM 1437 O O . CYS A 1 179 ? 17.322 -4.702 -13.284 1.00 98.38 179 CYS A O 1
ATOM 1439 N N . GLN A 1 180 ? 18.855 -3.078 -13.598 1.00 97.56 180 GLN A N 1
ATOM 1440 C CA . GLN A 1 180 ? 18.216 -2.409 -14.724 1.00 97.56 180 GLN A CA 1
ATOM 1441 C C . GLN A 1 180 ? 19.162 -2.330 -15.927 1.00 97.56 180 GLN A C 1
ATOM 1443 O O . GLN A 1 180 ? 20.378 -2.371 -15.757 1.00 97.56 180 GLN A O 1
ATOM 1448 N N . ARG A 1 181 ? 18.597 -2.168 -17.125 1.00 94.56 181 ARG A N 1
ATOM 1449 C CA . ARG A 1 181 ? 19.289 -1.728 -18.350 1.00 94.56 181 ARG A CA 1
ATOM 1450 C C . ARG A 1 181 ? 18.325 -0.959 -19.253 1.00 94.56 181 ARG A C 1
ATOM 1452 O O . ARG A 1 181 ? 17.110 -1.100 -19.105 1.00 94.56 181 ARG A O 1
ATOM 1459 N N . SER A 1 182 ? 18.843 -0.237 -20.239 1.00 92.75 182 SER A N 1
ATOM 1460 C CA . SER A 1 182 ? 18.013 0.322 -21.313 1.00 92.75 182 SER A CA 1
ATOM 1461 C C . SER A 1 182 ? 17.454 -0.774 -22.224 1.00 92.75 182 SER A C 1
ATOM 1463 O O . SER A 1 182 ? 18.076 -1.825 -22.437 1.00 92.75 182 SER A O 1
ATOM 1465 N N . THR A 1 183 ? 16.267 -0.511 -22.764 1.00 93.38 183 THR A N 1
ATOM 1466 C CA . THR A 1 183 ? 15.692 -1.289 -23.866 1.00 93.38 183 THR A CA 1
ATOM 1467 C C . THR A 1 183 ? 16.575 -1.225 -25.108 1.00 93.38 183 THR A C 1
ATOM 1469 O O . THR A 1 183 ? 17.336 -0.280 -25.302 1.00 93.38 183 THR A O 1
ATOM 1472 N N . ASP A 1 184 ? 16.481 -2.258 -25.936 1.00 91.75 184 ASP A N 1
ATOM 1473 C CA . ASP A 1 184 ? 17.349 -2.459 -27.090 1.00 91.75 184 ASP A CA 1
ATOM 1474 C C . ASP A 1 184 ? 16.503 -2.568 -28.374 1.00 91.75 184 ASP A C 1
ATOM 1476 O O . ASP A 1 184 ? 15.666 -3.478 -28.462 1.00 91.75 184 ASP A O 1
ATOM 1480 N N . PRO A 1 185 ? 16.646 -1.635 -29.336 1.00 91.38 185 PRO A N 1
ATOM 1481 C CA . PRO A 1 185 ? 15.928 -1.656 -30.613 1.00 91.38 185 PRO A CA 1
ATOM 1482 C C . PRO A 1 185 ? 16.137 -2.928 -31.437 1.00 91.38 185 PRO A C 1
ATOM 1484 O O . PRO A 1 185 ? 15.242 -3.299 -32.197 1.00 91.38 185 PRO A O 1
ATOM 1487 N N . ASP A 1 186 ? 17.271 -3.609 -31.263 1.00 91.62 186 ASP A N 1
ATOM 1488 C CA . ASP A 1 186 ? 17.626 -4.799 -32.039 1.00 91.62 186 ASP A CA 1
ATOM 1489 C C . ASP A 1 186 ? 16.995 -6.077 -31.468 1.00 91.62 186 ASP A C 1
ATOM 1491 O O . ASP A 1 186 ? 16.975 -7.127 -32.118 1.00 91.62 186 ASP A O 1
ATOM 1495 N N . ILE A 1 187 ? 16.431 -6.009 -30.258 1.00 90.88 187 ILE A N 1
ATOM 1496 C CA . ILE A 1 187 ? 15.719 -7.135 -29.659 1.00 90.88 187 ILE A CA 1
ATOM 1497 C C . ILE A 1 187 ? 14.287 -7.183 -30.220 1.00 90.88 187 ILE A C 1
ATOM 1499 O O . ILE A 1 187 ? 13.537 -6.209 -30.090 1.00 90.88 187 ILE A O 1
ATOM 1503 N N . PRO A 1 188 ? 13.848 -8.318 -30.800 1.00 90.12 188 PRO A N 1
ATOM 1504 C CA . PRO A 1 188 ? 12.493 -8.452 -31.318 1.00 90.12 188 PRO A CA 1
ATOM 1505 C C . PRO A 1 188 ? 11.456 -8.440 -30.192 1.00 90.12 188 PRO A C 1
ATOM 1507 O O . PRO A 1 188 ? 11.754 -8.715 -29.027 1.00 90.12 188 PRO A O 1
ATOM 1510 N N . VAL A 1 189 ? 10.203 -8.158 -30.551 1.00 87.62 189 VAL A N 1
ATOM 1511 C CA . VAL A 1 189 ? 9.089 -8.200 -29.598 1.00 87.62 189 VAL A CA 1
ATOM 1512 C C . VAL A 1 189 ? 8.984 -9.618 -29.021 1.00 87.62 189 VAL A C 1
ATOM 1514 O O . VAL A 1 189 ? 8.845 -10.574 -29.790 1.00 87.62 189 VAL A O 1
ATOM 1517 N N . PRO A 1 190 ? 9.060 -9.789 -27.687 1.00 86.12 190 PRO A N 1
ATOM 1518 C CA . PRO A 1 190 ? 8.958 -11.106 -27.084 1.00 86.12 190 PRO A CA 1
ATOM 1519 C C . PRO A 1 190 ? 7.566 -11.700 -27.341 1.00 86.12 190 PRO A C 1
ATOM 1521 O O . PRO A 1 190 ? 6.574 -10.963 -27.340 1.00 86.12 190 PRO A O 1
ATOM 1524 N N . PRO A 1 191 ? 7.460 -13.026 -27.537 1.00 84.88 191 PRO A N 1
ATOM 1525 C CA . PRO A 1 191 ? 6.168 -13.670 -27.719 1.00 84.88 191 PRO A CA 1
ATOM 1526 C C . PRO A 1 191 ? 5.279 -13.442 -26.485 1.00 84.88 191 PRO A C 1
ATOM 1528 O O . PRO A 1 191 ? 5.789 -13.379 -25.359 1.00 84.88 191 PRO A O 1
ATOM 1531 N N . PRO A 1 192 ? 3.951 -13.331 -26.667 1.00 81.88 192 PRO A N 1
ATOM 1532 C CA . PRO A 1 192 ? 3.032 -13.161 -25.553 1.00 81.88 192 PRO A CA 1
ATOM 1533 C C . PRO A 1 192 ? 3.161 -14.342 -24.586 1.00 81.88 192 PRO A C 1
ATOM 1535 O O . PRO A 1 192 ? 3.139 -15.506 -24.989 1.00 81.88 192 PRO A O 1
ATOM 1538 N N . LYS A 1 193 ? 3.314 -14.038 -23.293 1.00 80.88 193 LYS A N 1
ATOM 1539 C CA . LYS A 1 193 ? 3.350 -15.068 -22.251 1.00 80.88 193 LYS A CA 1
ATOM 1540 C C . LYS A 1 193 ? 1.981 -15.764 -22.179 1.00 80.88 193 LYS A C 1
ATOM 1542 O O . LYS A 1 193 ? 0.968 -15.063 -22.205 1.00 80.88 193 LYS A O 1
ATOM 1547 N N . PRO A 1 194 ? 1.925 -17.104 -22.049 1.00 80.62 194 PRO A N 1
ATOM 1548 C CA . PRO A 1 194 ? 0.667 -17.819 -21.860 1.00 80.62 194 PRO A CA 1
ATOM 1549 C C . PRO A 1 194 ? -0.093 -17.285 -20.640 1.00 80.62 194 PRO A C 1
ATOM 1551 O O . PRO A 1 194 ? 0.463 -17.215 -19.541 1.00 80.62 194 PRO A O 1
ATOM 1554 N N . SER A 1 195 ? -1.358 -16.913 -20.832 1.00 84.75 195 SER A N 1
ATOM 1555 C CA . SER A 1 195 ? -2.240 -16.463 -19.753 1.00 84.75 195 SER A CA 1
ATOM 1556 C C . SER A 1 195 ? -3.010 -17.650 -19.180 1.00 84.75 195 SER A C 1
ATOM 1558 O O . SER A 1 195 ? -3.564 -18.455 -19.923 1.00 84.75 195 SER A O 1
ATOM 1560 N N . LYS A 1 196 ? -3.076 -17.744 -17.848 1.00 88.50 196 LYS A N 1
ATOM 1561 C CA . LYS A 1 196 ? -3.986 -18.667 -17.144 1.00 88.50 196 LYS A CA 1
ATOM 1562 C C . LYS A 1 196 ? -5.420 -18.128 -17.071 1.00 88.50 196 LYS A C 1
ATOM 1564 O O . LYS A 1 196 ? -6.318 -18.832 -16.623 1.00 88.50 196 LYS A O 1
ATOM 1569 N N . CYS A 1 197 ? -5.616 -16.873 -17.464 1.00 93.62 197 CYS A N 1
ATOM 1570 C CA . CYS A 1 197 ? -6.898 -16.191 -17.449 1.00 93.62 197 CYS A CA 1
ATOM 1571 C C . CYS A 1 197 ? -7.553 -16.255 -18.826 1.00 93.62 197 CYS A C 1
ATOM 1573 O O . CYS A 1 197 ? -6.856 -16.220 -19.840 1.00 93.62 197 CYS A O 1
ATOM 1575 N N . ALA A 1 198 ? -8.887 -16.296 -18.846 1.00 92.56 198 ALA A N 1
ATOM 1576 C CA . ALA A 1 198 ? -9.659 -16.232 -20.081 1.00 92.56 198 ALA A CA 1
ATOM 1577 C C . ALA A 1 198 ? -9.397 -14.930 -20.863 1.00 92.56 198 ALA A C 1
ATOM 1579 O O . ALA A 1 198 ? -8.929 -13.929 -20.309 1.00 92.56 198 ALA A O 1
ATOM 1580 N N . ASP A 1 199 ? -9.724 -14.948 -22.154 1.00 89.12 199 ASP A N 1
ATOM 1581 C CA . ASP A 1 199 ? -9.454 -13.835 -23.060 1.00 89.12 199 ASP A CA 1
ATOM 1582 C C . ASP A 1 199 ? -10.062 -12.512 -22.567 1.00 89.12 199 ASP A C 1
ATOM 1584 O O . ASP A 1 199 ? -11.221 -12.421 -22.150 1.00 89.12 199 ASP A O 1
ATOM 1588 N N . GLY A 1 200 ? -9.251 -11.453 -22.616 1.00 89.19 200 GLY A N 1
ATOM 1589 C CA . GLY A 1 200 ? -9.629 -10.117 -22.150 1.00 89.19 200 GLY A CA 1
ATOM 1590 C C . GLY A 1 200 ? -9.536 -9.906 -20.634 1.00 89.19 200 GLY A C 1
ATOM 1591 O O . GLY A 1 200 ? -9.980 -8.860 -20.153 1.00 89.19 200 GLY A O 1
ATOM 1592 N N . LEU A 1 201 ? -8.977 -10.859 -19.881 1.00 95.25 201 LEU A N 1
ATOM 1593 C CA . LEU A 1 201 ? -8.597 -10.688 -18.478 1.00 95.25 201 LEU A CA 1
ATOM 1594 C C . LEU A 1 201 ? -7.077 -10.605 -18.337 1.00 95.25 201 LEU A C 1
ATOM 1596 O O . LEU A 1 201 ? -6.329 -11.264 -19.056 1.00 95.25 201 LEU A O 1
ATOM 1600 N N . VAL A 1 202 ? -6.624 -9.813 -17.369 1.00 95.25 202 VAL A N 1
ATOM 1601 C CA . VAL A 1 202 ? -5.203 -9.684 -17.035 1.00 95.25 202 VAL A CA 1
ATOM 1602 C C . VAL A 1 202 ? -4.914 -10.504 -15.788 1.00 95.25 202 VAL A C 1
ATOM 1604 O O . VAL A 1 202 ? -5.569 -10.326 -14.764 1.00 95.25 202 VAL A O 1
ATOM 1607 N N . GLY A 1 203 ? -3.951 -11.418 -15.881 1.00 94.88 203 GLY A N 1
ATOM 1608 C CA . GLY A 1 203 ? -3.511 -12.224 -14.746 1.00 94.88 203 GLY A CA 1
ATOM 1609 C C . GLY A 1 203 ? -2.507 -11.483 -13.871 1.00 94.88 203 GLY A C 1
ATOM 1610 O O . GLY A 1 203 ? -1.570 -10.870 -14.381 1.00 94.88 203 GLY A O 1
ATOM 1611 N N . TYR A 1 204 ? -2.677 -11.590 -12.558 1.00 95.00 204 TYR A N 1
ATOM 1612 C CA . TYR A 1 204 ? -1.667 -11.228 -11.569 1.00 95.00 204 TYR A CA 1
ATOM 1613 C C . TYR A 1 204 ? -1.721 -12.244 -10.427 1.00 95.00 204 TYR A C 1
ATOM 1615 O O . TYR A 1 204 ? -2.778 -12.478 -9.836 1.00 95.00 204 TYR A O 1
ATOM 1623 N N . ARG A 1 205 ? -0.581 -12.891 -10.148 1.00 92.69 205 ARG A N 1
ATOM 1624 C CA . ARG A 1 205 ? -0.480 -14.037 -9.228 1.00 92.69 205 ARG A CA 1
ATOM 1625 C C . ARG A 1 205 ? -1.483 -15.146 -9.592 1.00 92.69 205 ARG A C 1
ATOM 1627 O O . ARG A 1 205 ? -1.522 -15.589 -10.738 1.00 92.69 205 ARG A O 1
ATOM 1634 N N . ASN A 1 206 ? -2.295 -15.585 -8.631 1.00 91.94 206 ASN A N 1
ATOM 1635 C CA . ASN A 1 206 ? -3.322 -16.616 -8.797 1.00 91.94 206 ASN A CA 1
ATOM 1636 C C . ASN A 1 206 ? -4.711 -16.035 -9.116 1.00 91.94 206 ASN A C 1
ATOM 1638 O O . ASN A 1 206 ? -5.715 -16.730 -8.983 1.00 91.94 206 ASN A O 1
ATOM 1642 N N . SER A 1 207 ? -4.782 -14.760 -9.507 1.00 95.75 207 SER A N 1
ATOM 1643 C CA . SER A 1 207 ? -6.032 -14.041 -9.749 1.00 95.75 207 SER A CA 1
ATOM 1644 C C . SER A 1 207 ? -6.092 -13.452 -11.159 1.00 95.75 207 SER A C 1
ATOM 1646 O O . SER A 1 207 ? -5.075 -13.115 -11.770 1.00 95.75 207 SER A O 1
ATOM 1648 N N . CYS A 1 208 ? -7.311 -13.297 -11.667 1.00 97.56 208 CYS A N 1
ATOM 1649 C CA . CYS A 1 208 ? -7.610 -12.675 -12.950 1.00 97.56 208 CYS A CA 1
ATOM 1650 C C . CYS A 1 208 ? -8.422 -11.398 -12.736 1.00 97.56 208 CYS A C 1
ATOM 1652 O O . CYS A 1 208 ? -9.391 -11.392 -11.976 1.00 97.56 208 CYS A O 1
ATOM 1654 N N . TYR A 1 209 ? -8.053 -10.325 -13.432 1.00 98.19 209 TYR A N 1
ATOM 1655 C CA . TYR A 1 209 ? -8.618 -8.993 -13.240 1.00 98.19 209 TYR A CA 1
ATOM 1656 C C . TYR A 1 209 ? -9.224 -8.459 -14.530 1.00 98.19 209 TYR A C 1
ATOM 1658 O O . TYR A 1 209 ? -8.703 -8.679 -15.628 1.00 98.19 209 TYR A O 1
ATOM 1666 N N . LYS A 1 210 ? -10.317 -7.706 -14.394 1.00 97.81 210 LYS A N 1
ATOM 1667 C CA . LYS A 1 210 ? -10.955 -7.013 -15.516 1.00 97.81 210 LYS A CA 1
ATOM 1668 C C . LYS A 1 210 ? -11.438 -5.633 -15.104 1.00 97.81 210 LYS A C 1
ATOM 1670 O O . LYS A 1 210 ? -12.187 -5.497 -14.142 1.00 97.81 210 LYS A O 1
ATOM 1675 N N . TYR A 1 211 ? -11.016 -4.621 -15.855 1.00 97.50 211 TYR A N 1
ATOM 1676 C CA . TYR A 1 211 ? -11.484 -3.248 -15.704 1.00 97.50 211 TYR A CA 1
ATOM 1677 C C . TYR A 1 211 ? -12.719 -3.011 -16.577 1.00 97.50 211 TYR A C 1
ATOM 1679 O O . TYR A 1 211 ? -12.712 -3.327 -17.768 1.00 97.50 211 TYR A O 1
ATOM 1687 N N . PHE A 1 212 ? -13.753 -2.421 -15.990 1.00 97.50 212 PHE A N 1
ATOM 1688 C CA . PHE A 1 212 ? -14.969 -1.988 -16.665 1.00 97.50 212 PHE A CA 1
ATOM 1689 C C . PHE A 1 212 ? -15.050 -0.468 -16.628 1.00 97.50 212 PHE A C 1
ATOM 1691 O O . PHE A 1 212 ? -15.138 0.122 -15.552 1.00 97.50 212 PHE A O 1
ATOM 1698 N N . SER A 1 213 ? -15.031 0.159 -17.806 1.00 96.88 213 SER A N 1
ATOM 1699 C CA . SER A 1 213 ? -15.139 1.614 -17.956 1.00 96.88 213 SER A CA 1
ATOM 1700 C C . SER A 1 213 ? -16.566 2.133 -17.782 1.00 96.88 213 SER A C 1
ATOM 1702 O O . SER A 1 213 ? -16.740 3.298 -17.444 1.00 96.88 213 SER A O 1
ATOM 1704 N N . GLU A 1 214 ? -17.580 1.294 -18.025 1.00 97.56 214 GLU A N 1
ATOM 1705 C CA . GLU A 1 214 ? -18.989 1.667 -17.890 1.00 97.56 214 GLU A CA 1
ATOM 1706 C C . GLU A 1 214 ? -19.342 1.873 -16.405 1.00 97.56 214 GLU A C 1
ATOM 1708 O O . GLU A 1 214 ? -19.300 0.908 -15.632 1.00 97.56 214 GLU A O 1
ATOM 1713 N N . PRO A 1 215 ? -19.692 3.099 -15.975 1.00 97.94 215 PRO A N 1
ATOM 1714 C CA . PRO A 1 215 ? -19.924 3.372 -14.566 1.00 97.94 215 PRO A CA 1
ATOM 1715 C C . PRO A 1 215 ? -21.213 2.725 -14.051 1.00 97.94 215 PRO A C 1
ATOM 1717 O O . PRO A 1 215 ? -22.268 2.844 -14.672 1.00 97.94 215 PRO A O 1
ATOM 1720 N N . LYS A 1 216 ? -21.154 2.086 -12.879 1.00 98.50 216 LYS A N 1
ATOM 1721 C CA . LYS A 1 216 ? -22.319 1.477 -12.211 1.00 98.50 216 LYS A CA 1
ATOM 1722 C C . LYS A 1 216 ? -22.295 1.757 -10.709 1.00 98.50 216 LYS A C 1
ATOM 1724 O O . LYS A 1 216 ? -21.242 2.071 -10.152 1.00 98.50 216 LYS A O 1
ATOM 1729 N N . SER A 1 217 ? -23.445 1.628 -10.047 1.00 97.94 217 SER A N 1
ATOM 1730 C CA . SER A 1 217 ? -23.513 1.614 -8.581 1.00 97.94 217 SER A CA 1
ATOM 1731 C C . SER A 1 217 ? -22.704 0.445 -8.028 1.00 97.94 217 SER A C 1
ATOM 1733 O O . SER A 1 217 ? -22.570 -0.575 -8.708 1.00 97.94 217 SER A O 1
ATOM 1735 N N . GLN A 1 218 ? -22.190 0.552 -6.798 1.00 96.94 218 GLN A N 1
ATOM 1736 C CA . GLN A 1 218 ? -21.319 -0.490 -6.233 1.00 96.94 218 GLN A CA 1
ATOM 1737 C C . GLN A 1 218 ? -21.994 -1.869 -6.287 1.00 96.94 218 GLN A C 1
ATOM 1739 O O . GLN A 1 218 ? -21.397 -2.838 -6.751 1.00 96.94 218 GLN A O 1
ATOM 1744 N N . GLN A 1 219 ? -23.272 -1.948 -5.908 1.00 96.44 219 GLN A N 1
ATOM 1745 C CA . GLN A 1 219 ? -24.032 -3.198 -5.935 1.00 96.44 219 GLN A CA 1
ATOM 1746 C C . GLN A 1 219 ? -24.167 -3.784 -7.351 1.00 96.44 219 GLN A C 1
ATOM 1748 O O . GLN A 1 219 ? -24.042 -4.994 -7.527 1.00 96.44 219 GLN A O 1
ATOM 1753 N N . ASN A 1 220 ? -24.429 -2.954 -8.363 1.00 98.31 220 ASN A N 1
ATOM 1754 C CA . ASN A 1 220 ? -24.566 -3.423 -9.745 1.00 98.31 220 ASN A CA 1
ATOM 1755 C C . ASN A 1 220 ? -23.209 -3.775 -10.370 1.00 98.31 220 ASN A C 1
ATOM 1757 O O . ASN A 1 220 ? -23.125 -4.701 -11.179 1.00 98.31 220 ASN A O 1
ATOM 1761 N N . ALA A 1 221 ? -22.147 -3.074 -9.975 1.00 98.62 221 ALA A N 1
ATOM 1762 C CA . ALA A 1 221 ? -20.777 -3.406 -10.334 1.00 98.62 221 ALA A CA 1
ATOM 1763 C C . ALA A 1 221 ? -20.377 -4.780 -9.765 1.00 98.62 221 ALA A C 1
ATOM 1765 O O . ALA A 1 221 ? -19.916 -5.636 -10.514 1.00 98.62 221 ALA A O 1
ATOM 1766 N N . ASP A 1 222 ? -20.663 -5.053 -8.487 1.00 98.44 222 ASP A N 1
ATOM 1767 C CA . ASP A 1 222 ? -20.377 -6.360 -7.876 1.00 98.44 222 ASP A CA 1
ATOM 1768 C C . ASP A 1 222 ? -21.205 -7.487 -8.497 1.00 98.44 222 ASP A C 1
ATOM 1770 O O . ASP A 1 222 ? -20.644 -8.526 -8.819 1.00 98.44 222 ASP A O 1
ATOM 1774 N N . LYS A 1 223 ? -22.493 -7.266 -8.802 1.00 98.56 223 LYS A N 1
ATOM 1775 C CA . LYS A 1 223 ? -23.296 -8.224 -9.591 1.00 98.56 223 LYS A CA 1
ATOM 1776 C C . LYS A 1 223 ? -22.673 -8.522 -10.957 1.00 98.56 223 LYS A C 1
ATOM 1778 O O . LYS A 1 223 ? -22.694 -9.662 -11.410 1.00 98.56 223 LYS A O 1
ATOM 1783 N N . THR A 1 224 ? -22.109 -7.508 -11.616 1.00 98.56 224 THR A N 1
ATOM 1784 C CA . THR A 1 224 ? -21.406 -7.702 -12.893 1.00 98.56 224 THR A CA 1
ATOM 1785 C C . THR A 1 224 ? -20.180 -8.595 -12.701 1.00 98.56 224 THR A C 1
ATOM 1787 O O . THR A 1 224 ? -19.961 -9.502 -13.498 1.00 98.56 224 THR A O 1
ATOM 1790 N N . CYS A 1 225 ? -19.418 -8.394 -11.625 1.00 98.50 225 CYS A N 1
ATOM 1791 C CA . CYS A 1 225 ? -18.275 -9.243 -11.301 1.00 98.50 225 CYS A CA 1
ATOM 1792 C C . CYS A 1 225 ? -18.676 -10.673 -10.903 1.00 98.50 225 CYS A C 1
ATOM 1794 O O . CYS A 1 225 ? -18.022 -11.618 -11.339 1.00 98.50 225 CYS A O 1
ATOM 1796 N N . GLN A 1 226 ? -19.780 -10.844 -10.170 1.00 98.31 226 GLN A N 1
ATOM 1797 C CA . GLN A 1 226 ? -20.351 -12.155 -9.827 1.00 98.31 226 GLN A CA 1
ATOM 1798 C C . GLN A 1 226 ? -20.712 -12.958 -11.075 1.00 98.31 226 GLN A C 1
ATOM 1800 O O . GLN A 1 226 ? -20.381 -14.138 -11.167 1.00 98.31 226 GLN A O 1
ATOM 1805 N N . ASN A 1 227 ? -21.291 -12.309 -12.087 1.00 97.62 227 ASN A N 1
ATOM 1806 C CA . ASN A 1 227 ? -21.593 -12.954 -13.367 1.00 97.62 227 ASN A CA 1
ATOM 1807 C C . ASN A 1 227 ? -20.335 -13.398 -14.142 1.00 97.62 227 ASN A C 1
ATOM 1809 O O . ASN A 1 227 ? -20.440 -14.238 -15.030 1.00 97.62 227 ASN A O 1
ATOM 1813 N N . LEU A 1 228 ? -19.154 -12.859 -13.817 1.00 96.31 228 LEU A N 1
ATOM 1814 C CA . LEU A 1 228 ? -17.862 -13.297 -14.364 1.00 96.31 228 LEU A CA 1
ATOM 1815 C C . LEU A 1 228 ? -17.191 -14.387 -13.513 1.00 96.31 228 LEU A C 1
ATOM 1817 O O . LEU A 1 228 ? -16.068 -14.780 -13.820 1.00 96.31 228 LEU A O 1
ATOM 1821 N N . GLY A 1 229 ? -17.842 -14.853 -12.444 1.00 96.12 229 GLY A N 1
ATOM 1822 C CA . GLY A 1 229 ? -17.279 -15.823 -11.502 1.00 96.12 229 GLY A CA 1
ATOM 1823 C C . GLY A 1 229 ? -16.350 -15.208 -10.452 1.00 96.12 229 GLY A C 1
ATOM 1824 O O . GLY A 1 229 ? -15.510 -15.911 -9.902 1.00 96.12 229 GLY A O 1
ATOM 1825 N N . GLY A 1 230 ? -16.462 -13.904 -10.189 1.00 97.00 230 GLY A N 1
ATOM 1826 C CA . GLY A 1 230 ? -15.648 -13.203 -9.198 1.00 97.00 230 GLY A CA 1
ATOM 1827 C C . GLY A 1 230 ? -16.445 -12.162 -8.420 1.00 97.00 230 GLY A C 1
ATOM 1828 O O . GLY A 1 230 ? -17.661 -12.231 -8.309 1.00 97.00 230 GLY A O 1
ATOM 1829 N N . HIS A 1 231 ? -15.762 -11.159 -7.896 1.00 98.38 231 HIS A N 1
ATOM 1830 C CA . HIS A 1 231 ? -16.370 -10.044 -7.169 1.00 98.38 231 HIS A CA 1
ATOM 1831 C C . HIS A 1 231 ? -15.646 -8.749 -7.524 1.00 98.38 231 HIS A C 1
ATOM 1833 O O . HIS A 1 231 ? -14.654 -8.760 -8.263 1.00 98.38 231 HIS A O 1
ATOM 1839 N N . LEU A 1 232 ? -16.136 -7.612 -7.033 1.00 98.56 232 LEU A N 1
ATOM 1840 C CA . LEU A 1 232 ? -15.302 -6.415 -7.006 1.00 98.56 232 LEU A CA 1
ATOM 1841 C C . LEU A 1 232 ? -13.987 -6.708 -6.283 1.00 98.56 232 LEU A C 1
ATOM 1843 O O . LEU A 1 232 ? -13.945 -7.477 -5.326 1.00 98.56 232 LEU A O 1
ATOM 1847 N N . VAL A 1 233 ? -12.912 -6.087 -6.759 1.00 98.31 233 VAL A N 1
ATOM 1848 C CA . VAL A 1 233 ? -11.560 -6.396 -6.297 1.00 98.31 233 VAL A CA 1
ATOM 1849 C C . VAL A 1 233 ? -11.401 -6.209 -4.785 1.00 98.31 233 VAL A C 1
ATOM 1851 O O . VAL A 1 233 ? -11.640 -5.119 -4.257 1.00 98.31 233 VAL A O 1
ATOM 1854 N N . SER A 1 234 ? -10.969 -7.276 -4.111 1.00 97.44 234 SER A N 1
ATOM 1855 C CA . SER A 1 234 ? -10.319 -7.225 -2.803 1.00 97.44 234 SER A CA 1
ATOM 1856 C C . SER A 1 234 ? -8.826 -6.982 -2.972 1.00 97.44 234 SER A C 1
ATOM 1858 O O . SER A 1 234 ? -8.210 -7.525 -3.888 1.00 97.44 234 SER A O 1
ATOM 1860 N N . ILE A 1 235 ? -8.253 -6.161 -2.091 1.00 96.50 235 ILE A N 1
ATOM 1861 C CA . ILE A 1 235 ? -6.835 -5.788 -2.112 1.00 96.50 235 ILE A CA 1
ATOM 1862 C C . ILE A 1 235 ? -6.202 -6.294 -0.821 1.00 96.50 235 ILE A C 1
ATOM 1864 O O . ILE A 1 235 ? -6.517 -5.793 0.262 1.00 96.50 235 ILE A O 1
ATOM 1868 N N . ILE A 1 236 ? -5.347 -7.309 -0.925 1.00 91.75 236 ILE A N 1
ATOM 1869 C CA . ILE A 1 236 ? -4.847 -8.047 0.247 1.00 91.75 236 ILE A CA 1
ATOM 1870 C C . ILE A 1 236 ? -3.471 -7.577 0.727 1.00 91.75 236 ILE A C 1
ATOM 1872 O O . ILE A 1 236 ? -3.117 -7.829 1.877 1.00 91.75 236 ILE A O 1
ATOM 1876 N N . ASP A 1 237 ? -2.698 -6.892 -0.121 1.00 92.00 237 ASP A N 1
ATOM 1877 C CA . ASP A 1 237 ? -1.374 -6.362 0.216 1.00 92.00 237 ASP A CA 1
ATOM 1878 C C . ASP A 1 237 ? -0.930 -5.198 -0.699 1.00 92.00 237 ASP A C 1
ATOM 1880 O O . ASP A 1 237 ? -1.576 -4.856 -1.694 1.00 92.00 237 ASP A O 1
ATOM 1884 N N . ASN A 1 238 ? 0.212 -4.592 -0.355 1.00 92.56 238 ASN A N 1
ATOM 1885 C CA . ASN A 1 238 ? 0.826 -3.478 -1.085 1.00 92.56 238 ASN A CA 1
ATOM 1886 C C . ASN A 1 238 ? 1.221 -3.842 -2.528 1.00 92.56 238 ASN A C 1
ATOM 1888 O O . ASN A 1 238 ? 1.256 -2.976 -3.405 1.00 92.56 238 ASN A O 1
ATOM 1892 N N . PHE A 1 239 ? 1.539 -5.110 -2.785 1.00 96.25 239 PHE A N 1
ATOM 1893 C CA . PHE A 1 239 ? 1.959 -5.576 -4.101 1.00 96.25 239 PHE A CA 1
ATOM 1894 C C . PHE A 1 239 ? 0.766 -5.632 -5.068 1.00 96.25 239 PHE A C 1
ATOM 1896 O O . PHE A 1 239 ? 0.873 -5.148 -6.194 1.00 96.25 239 PHE A O 1
ATOM 1903 N N . GLU A 1 240 ? -0.391 -6.129 -4.615 1.00 96.38 240 GLU A N 1
ATOM 1904 C CA . GLU A 1 240 ? -1.648 -6.087 -5.372 1.00 96.38 240 GLU A CA 1
ATOM 1905 C C . GLU A 1 240 ? -2.108 -4.641 -5.597 1.00 96.38 240 GLU A C 1
ATOM 1907 O O . GLU A 1 240 ? -2.512 -4.292 -6.707 1.00 96.38 240 GLU A O 1
ATOM 1912 N N . GLN A 1 241 ? -1.964 -3.764 -4.596 1.00 95.94 241 GLN A N 1
ATOM 1913 C CA . GLN A 1 241 ? -2.222 -2.327 -4.755 1.00 95.94 241 GLN A CA 1
ATOM 1914 C C . GLN A 1 241 ? -1.340 -1.700 -5.850 1.00 95.94 241 GLN A C 1
ATOM 1916 O O . GLN A 1 241 ? -1.832 -0.907 -6.657 1.00 95.94 241 GLN A O 1
ATOM 1921 N N . SER A 1 242 ? -0.058 -2.068 -5.904 1.00 96.75 242 SER A N 1
ATOM 1922 C CA . SER A 1 242 ? 0.880 -1.604 -6.934 1.00 96.75 242 SER A CA 1
ATOM 1923 C C . SER A 1 242 ? 0.561 -2.156 -8.324 1.00 96.75 242 SER A C 1
ATOM 1925 O O . SER A 1 242 ? 0.642 -1.424 -9.313 1.00 96.75 242 SER A O 1
ATOM 1927 N N . PHE A 1 243 ? 0.133 -3.417 -8.416 1.00 97.50 243 PHE A N 1
ATOM 1928 C CA . PHE A 1 243 ? -0.362 -3.978 -9.671 1.00 97.50 243 PHE A CA 1
ATOM 1929 C C . PHE A 1 243 ? -1.580 -3.207 -10.181 1.00 97.50 243 PHE A C 1
ATOM 1931 O O . PHE A 1 243 ? -1.597 -2.774 -11.335 1.00 97.50 243 PHE A O 1
ATOM 1938 N N . LEU A 1 244 ? -2.570 -2.963 -9.316 1.00 97.62 244 LEU A N 1
ATOM 1939 C CA . LEU A 1 244 ? -3.771 -2.212 -9.679 1.00 97.62 244 LEU A CA 1
ATOM 1940 C C . LEU A 1 244 ? -3.447 -0.786 -10.132 1.00 97.62 244 LEU A C 1
ATOM 1942 O O . LEU A 1 244 ? -4.074 -0.309 -11.079 1.00 97.62 244 LEU A O 1
ATOM 1946 N N . PHE A 1 245 ? -2.456 -0.133 -9.515 1.00 96.31 245 PHE A N 1
ATOM 1947 C CA . PHE A 1 245 ? -2.013 1.211 -9.901 1.00 96.31 245 PHE A CA 1
ATOM 1948 C C . PHE A 1 245 ? -1.578 1.259 -11.369 1.00 96.31 245 PHE A C 1
ATOM 1950 O O . PHE A 1 245 ? -2.089 2.071 -12.143 1.00 96.31 245 PHE A O 1
ATOM 1957 N N . ASN A 1 246 ? -0.733 0.318 -11.791 1.00 95.38 246 ASN A N 1
ATOM 1958 C CA . ASN A 1 246 ? -0.297 0.222 -13.185 1.00 95.38 246 ASN A CA 1
ATOM 1959 C C . ASN A 1 246 ? -1.390 -0.310 -14.127 1.00 95.38 246 ASN A C 1
ATOM 1961 O O . ASN A 1 246 ? -1.515 0.161 -15.257 1.00 95.38 246 ASN A O 1
ATOM 1965 N N . PHE A 1 247 ? -2.200 -1.274 -13.682 1.00 95.94 247 PHE A N 1
ATOM 1966 C CA . PHE A 1 247 ? -3.253 -1.901 -14.490 1.00 95.94 247 PHE A CA 1
ATOM 1967 C C . PHE A 1 247 ? -4.379 -0.921 -14.862 1.00 95.94 247 PHE A C 1
ATOM 1969 O O . PHE A 1 247 ? -4.833 -0.857 -16.017 1.00 95.94 247 PHE A O 1
ATOM 1976 N N . VAL A 1 248 ? -4.835 -0.139 -13.884 1.00 94.81 248 VAL A N 1
ATOM 1977 C CA . VAL A 1 248 ? -5.871 0.879 -14.081 1.00 94.81 248 VAL A CA 1
ATOM 1978 C C . VAL A 1 248 ? -5.282 2.072 -14.828 1.00 94.81 248 VAL A C 1
ATOM 1980 O O . VAL A 1 248 ? -5.895 2.541 -15.789 1.00 94.81 248 VAL A O 1
ATOM 1983 N N . GLY A 1 249 ? -4.083 2.526 -14.448 1.00 90.81 249 GLY A N 1
ATOM 1984 C CA . GLY A 1 249 ? -3.457 3.718 -15.018 1.00 90.81 249 GLY A CA 1
ATOM 1985 C C . GLY A 1 249 ? -4.353 4.955 -14.884 1.00 90.81 249 GLY A C 1
ATOM 1986 O O . GLY A 1 249 ? -5.228 5.015 -14.029 1.00 90.81 249 GLY A O 1
ATOM 1987 N N . LYS A 1 250 ? -4.197 5.943 -15.771 1.00 86.00 250 LYS A N 1
ATOM 1988 C CA . LYS A 1 250 ? -4.912 7.239 -15.700 1.00 86.00 250 LYS A CA 1
ATOM 1989 C C . LYS A 1 250 ? -6.264 7.240 -16.441 1.00 86.00 250 LYS A C 1
ATOM 1991 O O . LYS A 1 250 ? -6.646 8.238 -17.041 1.00 86.00 250 LYS A O 1
ATOM 1996 N N . LYS A 1 251 ? -6.980 6.106 -16.443 1.00 83.31 251 LYS A N 1
ATOM 1997 C CA . LYS A 1 251 ? -8.201 5.885 -17.257 1.00 83.31 251 LYS A CA 1
ATOM 1998 C C . LYS A 1 251 ? -9.480 6.517 -16.688 1.00 83.31 251 LYS A C 1
ATOM 2000 O O . LYS A 1 251 ? -10.442 6.703 -17.423 1.00 83.31 251 LYS A O 1
ATOM 2005 N N . SER A 1 252 ? -9.519 6.810 -15.391 1.00 89.94 252 SER A N 1
ATOM 2006 C CA . SER A 1 252 ? -10.661 7.417 -14.691 1.00 89.94 252 SER A CA 1
ATOM 2007 C C . SER A 1 252 ? -10.148 8.272 -13.534 1.00 89.94 252 SER A C 1
ATOM 2009 O O . SER A 1 252 ? -8.986 8.153 -13.172 1.00 89.94 252 SER A O 1
ATOM 2011 N N . ARG A 1 253 ? -11.001 9.105 -12.928 1.00 91.94 253 ARG A N 1
ATOM 2012 C CA . ARG A 1 253 ? -10.694 9.800 -11.666 1.00 91.94 253 ARG A CA 1
ATOM 2013 C C . ARG A 1 253 ? -10.880 8.897 -10.447 1.00 91.94 253 ARG A C 1
ATOM 2015 O O . ARG A 1 253 ? -10.118 8.985 -9.495 1.00 91.94 253 ARG A O 1
ATOM 2022 N N . ALA A 1 254 ? -11.897 8.044 -10.473 1.00 95.81 254 ALA A N 1
ATOM 2023 C CA . ALA A 1 254 ? -12.205 7.132 -9.381 1.00 95.81 254 ALA A CA 1
ATOM 2024 C C . ALA A 1 254 ? -12.764 5.817 -9.919 1.00 95.81 254 ALA A C 1
ATOM 2026 O O . ALA A 1 254 ? -13.364 5.787 -11.001 1.00 95.81 254 ALA A O 1
ATOM 2027 N N . ILE A 1 255 ? -12.562 4.740 -9.163 1.00 97.56 255 ILE A N 1
ATOM 2028 C CA . ILE A 1 255 ? -13.060 3.402 -9.491 1.00 97.56 255 ILE A CA 1
ATOM 2029 C C . ILE A 1 255 ? -13.556 2.677 -8.237 1.00 97.56 255 ILE A C 1
ATOM 2031 O O . ILE A 1 255 ? -13.051 2.923 -7.144 1.00 97.56 255 ILE A O 1
ATOM 2035 N N . TRP A 1 256 ? -14.519 1.768 -8.370 1.00 98.44 256 TRP A N 1
ATOM 2036 C CA . TRP A 1 256 ? -14.946 0.919 -7.255 1.00 98.44 256 TRP A CA 1
ATOM 2037 C C . TRP A 1 256 ? -13.921 -0.170 -6.926 1.00 98.44 256 TRP A C 1
ATOM 2039 O O . TRP A 1 256 ? -13.356 -0.795 -7.827 1.00 98.44 256 TRP A O 1
ATOM 2049 N N . ASN A 1 257 ? -13.765 -0.437 -5.627 1.00 98.06 257 ASN A N 1
ATOM 2050 C CA . ASN A 1 257 ? -13.271 -1.709 -5.099 1.00 98.06 257 ASN A CA 1
ATOM 2051 C C . ASN A 1 257 ? -14.412 -2.437 -4.354 1.00 98.06 257 ASN A C 1
ATOM 2053 O O . ASN A 1 257 ? -15.542 -1.945 -4.309 1.00 98.06 257 ASN A O 1
ATOM 2057 N N . GLY A 1 258 ? -14.145 -3.623 -3.805 1.00 97.56 258 GLY A N 1
ATOM 2058 C CA . GLY A 1 258 ? -15.158 -4.429 -3.114 1.00 97.56 258 GLY A CA 1
ATOM 2059 C C . GLY A 1 258 ? -15.411 -4.066 -1.649 1.00 97.56 258 GLY A C 1
ATOM 2060 O O . GLY A 1 258 ? -16.145 -4.790 -0.983 1.00 97.56 258 GLY A O 1
ATOM 2061 N N . LEU A 1 259 ? -14.788 -3.021 -1.097 1.00 96.88 259 LEU A N 1
ATOM 2062 C CA . LEU A 1 259 ? -14.872 -2.716 0.333 1.00 96.88 259 LEU A CA 1
ATOM 2063 C C . LEU A 1 259 ? -16.134 -1.893 0.621 1.00 96.88 259 LEU A C 1
ATOM 2065 O O . LEU A 1 259 ? -16.404 -0.869 -0.016 1.00 96.88 259 LEU A O 1
ATOM 2069 N N . ARG A 1 260 ? -16.919 -2.331 1.604 1.00 94.12 260 ARG A N 1
ATOM 2070 C CA . ARG A 1 260 ? -18.159 -1.663 2.028 1.00 94.12 260 ARG A CA 1
ATOM 2071 C C . ARG A 1 260 ? -18.435 -1.896 3.502 1.00 94.12 260 ARG A C 1
ATOM 2073 O O . ARG A 1 260 ? -17.904 -2.831 4.097 1.00 94.12 260 ARG A O 1
ATOM 2080 N N . THR A 1 261 ? -19.283 -1.067 4.101 1.00 91.56 261 THR A N 1
ATOM 2081 C CA . THR A 1 261 ? -19.730 -1.314 5.471 1.00 91.56 261 THR A CA 1
ATOM 2082 C C . THR A 1 261 ? -20.673 -2.510 5.516 1.00 91.56 261 THR A C 1
ATOM 2084 O O . THR A 1 261 ? -21.495 -2.742 4.617 1.00 91.56 261 THR A O 1
ATOM 2087 N N . THR A 1 262 ? -20.554 -3.273 6.596 1.00 84.50 262 THR A N 1
ATOM 2088 C CA . THR A 1 262 ? -21.540 -4.279 6.974 1.00 84.50 262 THR A CA 1
ATOM 2089 C C . THR A 1 262 ? -22.823 -3.557 7.386 1.00 84.50 262 THR A C 1
ATOM 2091 O O . THR A 1 262 ? -22.786 -2.488 7.998 1.00 84.50 262 THR A O 1
ATOM 2094 N N . GLN A 1 263 ? -23.974 -4.102 6.993 1.00 76.44 263 GLN A N 1
ATOM 2095 C CA . GLN A 1 263 ? -25.263 -3.446 7.196 1.00 76.44 263 GLN A CA 1
ATOM 2096 C C . GLN A 1 263 ? -25.498 -3.138 8.683 1.00 76.44 263 GLN A C 1
ATOM 2098 O O . GLN A 1 263 ? -25.371 -4.020 9.528 1.00 76.44 263 GLN A O 1
ATOM 2103 N N . GLY A 1 264 ? -25.833 -1.883 8.994 1.00 75.19 264 GLY A N 1
ATOM 2104 C CA . GLY A 1 264 ? -26.100 -1.436 10.366 1.00 75.19 264 GLY A CA 1
ATOM 2105 C C . GLY A 1 264 ? -24.860 -1.263 11.253 1.00 75.19 264 GLY A C 1
ATOM 2106 O O . GLY A 1 264 ? -25.013 -1.009 12.445 1.00 75.19 264 GLY A O 1
ATOM 2107 N N . THR A 1 265 ? -23.641 -1.380 10.713 1.00 81.25 265 THR A N 1
ATOM 2108 C CA . THR A 1 265 ? -22.398 -1.198 11.479 1.00 81.25 265 THR A CA 1
ATOM 2109 C C . THR A 1 265 ? -21.427 -0.238 10.784 1.00 81.25 265 THR A C 1
ATOM 2111 O O . THR A 1 265 ? -21.585 0.116 9.615 1.00 81.25 265 THR A O 1
ATOM 2114 N N . ARG A 1 266 ? -20.380 0.182 11.509 1.00 86.19 266 ARG A N 1
ATOM 2115 C CA . ARG A 1 266 ? -19.223 0.917 10.959 1.00 86.19 266 ARG A CA 1
ATOM 2116 C C . ARG A 1 266 ? -18.050 -0.008 10.618 1.00 86.19 266 ARG A C 1
ATOM 2118 O O . ARG A 1 266 ? -16.912 0.440 10.558 1.00 86.19 266 ARG A O 1
ATOM 2125 N N . TYR A 1 267 ? -18.305 -1.301 10.444 1.00 88.12 267 TYR A N 1
ATOM 2126 C CA . TYR A 1 267 ? -17.268 -2.283 10.146 1.00 88.12 267 TYR A CA 1
ATOM 2127 C C . TYR A 1 267 ? -17.173 -2.521 8.639 1.00 88.12 267 TYR A C 1
ATOM 2129 O O . TYR A 1 267 ? -18.170 -2.881 8.009 1.00 88.12 267 TYR A O 1
ATOM 2137 N N . LEU A 1 268 ? -15.989 -2.324 8.062 1.00 92.44 268 LEU A N 1
ATOM 2138 C CA . LEU A 1 268 ? -15.730 -2.525 6.637 1.00 92.44 268 LEU A CA 1
ATOM 2139 C C . LEU A 1 268 ? -15.289 -3.963 6.333 1.00 92.44 268 LEU A C 1
ATOM 2141 O O . LEU A 1 268 ? -14.395 -4.498 6.990 1.00 92.44 268 LEU A O 1
ATOM 2145 N N . SER A 1 269 ? -15.878 -4.559 5.298 1.00 93.25 269 SER A N 1
ATOM 2146 C CA . SER A 1 269 ? -15.556 -5.902 4.805 1.00 93.25 269 SER A CA 1
ATOM 2147 C C . SER A 1 269 ? -15.625 -5.976 3.275 1.00 93.25 269 SER A C 1
ATOM 2149 O O . SER A 1 269 ? -16.330 -5.193 2.629 1.00 93.25 269 SER A O 1
ATOM 2151 N N . TRP A 1 270 ? -14.840 -6.883 2.687 1.00 96.19 270 TRP A N 1
ATOM 2152 C CA . TRP A 1 270 ? -14.832 -7.118 1.242 1.00 96.19 270 TRP A CA 1
ATOM 2153 C C . TRP A 1 270 ? -16.080 -7.894 0.796 1.00 96.19 270 TRP A C 1
ATOM 2155 O O . TRP A 1 270 ? -16.555 -8.781 1.509 1.00 96.19 270 TRP A O 1
ATOM 2165 N N . THR A 1 271 ? -16.600 -7.605 -0.402 1.00 95.75 271 THR A N 1
ATOM 2166 C CA . THR A 1 271 ? -17.757 -8.319 -0.979 1.00 95.75 271 THR A CA 1
ATOM 2167 C C . THR A 1 271 ? -17.482 -9.795 -1.260 1.00 95.75 271 THR A C 1
ATOM 2169 O O . THR A 1 271 ? -18.406 -10.603 -1.179 1.00 95.75 271 THR A O 1
ATOM 2172 N N . ASP A 1 272 ? -16.226 -10.159 -1.519 1.00 94.88 272 ASP A N 1
ATOM 2173 C CA . ASP A 1 272 ? -15.769 -11.541 -1.709 1.00 94.88 272 ASP A CA 1
ATOM 2174 C C . ASP A 1 272 ? -15.494 -12.290 -0.395 1.00 94.88 272 ASP A C 1
ATOM 2176 O O . ASP A 1 272 ? -15.085 -13.450 -0.415 1.00 94.88 272 ASP A O 1
ATOM 2180 N N . LYS A 1 273 ? -15.734 -11.636 0.751 1.00 93.06 273 LYS A N 1
ATOM 2181 C CA . LYS A 1 273 ? -15.499 -12.152 2.107 1.00 93.06 273 LYS A CA 1
ATOM 2182 C C . LYS A 1 273 ? -14.036 -12.463 2.421 1.00 93.06 273 LYS A C 1
ATOM 2184 O O . LYS A 1 273 ? -13.774 -13.039 3.478 1.00 93.06 273 LYS A O 1
ATOM 2189 N N . GLN A 1 274 ? -13.085 -12.069 1.572 1.00 93.06 274 GLN A N 1
ATOM 2190 C CA . GLN A 1 274 ? -11.676 -12.164 1.927 1.00 93.06 274 GLN A CA 1
ATOM 2191 C C . GLN A 1 274 ? -11.395 -11.306 3.174 1.00 93.06 274 GLN A C 1
ATOM 2193 O O . GLN A 1 274 ? -12.050 -10.279 3.391 1.00 93.06 274 GLN A O 1
ATOM 2198 N N . PRO A 1 275 ? -10.434 -11.691 4.024 1.00 90.38 275 PRO A N 1
ATOM 2199 C CA . PRO A 1 275 ? -10.060 -10.888 5.173 1.00 90.38 275 PRO A CA 1
ATOM 2200 C C . PRO A 1 275 ? -9.386 -9.594 4.718 1.00 90.38 275 PRO A C 1
ATOM 2202 O O . PRO A 1 275 ? -8.582 -9.577 3.784 1.00 90.38 275 PRO A O 1
ATOM 2205 N N . LEU A 1 276 ? -9.679 -8.493 5.406 1.00 91.06 276 LEU A N 1
ATOM 2206 C CA . LEU A 1 276 ? -8.910 -7.271 5.225 1.00 91.06 276 LEU A CA 1
ATOM 2207 C C . LEU A 1 276 ? -7.593 -7.417 5.996 1.00 91.06 276 LEU A C 1
ATOM 2209 O O . LEU A 1 276 ? -7.611 -7.499 7.223 1.00 91.06 276 LEU A O 1
ATOM 2213 N N . TYR A 1 277 ? -6.468 -7.419 5.279 1.00 89.19 277 TYR A N 1
ATOM 2214 C CA . TYR A 1 277 ? -5.111 -7.370 5.851 1.00 89.19 277 TYR A CA 1
ATOM 2215 C C . TYR A 1 277 ? -4.372 -6.068 5.537 1.00 89.19 277 TYR A C 1
ATOM 2217 O O . TYR A 1 277 ? -3.362 -5.758 6.162 1.00 89.19 277 TYR A O 1
ATOM 2225 N N . TYR A 1 278 ? -4.884 -5.307 4.575 1.00 91.25 278 TYR A N 1
ATOM 2226 C CA . TYR A 1 278 ? -4.251 -4.122 4.026 1.00 91.25 278 TYR A CA 1
ATOM 2227 C C . TYR A 1 278 ? -5.263 -2.984 3.918 1.00 91.25 278 TYR A C 1
ATOM 2229 O O . TYR A 1 278 ? -6.443 -3.215 3.658 1.00 91.25 278 TYR A O 1
ATOM 2237 N N . SER A 1 279 ? -4.801 -1.753 4.120 1.00 91.62 279 SER A N 1
ATOM 2238 C CA . SER A 1 279 ? -5.605 -0.551 3.918 1.00 91.62 279 SER A CA 1
ATOM 2239 C C . SER A 1 279 ? -4.758 0.586 3.365 1.00 91.62 279 SER A C 1
ATOM 2241 O O . SER A 1 279 ? -3.666 0.823 3.873 1.00 91.62 279 SER A O 1
ATOM 2243 N N . ASN A 1 280 ? -5.287 1.316 2.379 1.00 91.69 280 ASN A N 1
ATOM 2244 C CA . ASN A 1 280 ? -4.601 2.432 1.721 1.00 91.69 280 ASN A CA 1
ATOM 2245 C C . ASN A 1 280 ? -5.473 3.695 1.690 1.00 91.69 280 ASN A C 1
ATOM 2247 O O . ASN A 1 280 ? -5.772 4.228 0.627 1.00 91.69 280 ASN A O 1
ATOM 2251 N N . TRP A 1 281 ? -5.961 4.139 2.848 1.00 92.75 281 TRP A N 1
ATOM 2252 C CA . TRP A 1 281 ? -6.873 5.284 2.939 1.00 92.75 281 TRP A CA 1
ATOM 2253 C C . TRP A 1 281 ? -6.243 6.591 2.460 1.00 92.75 281 TRP A C 1
ATOM 2255 O O . TRP A 1 281 ? -5.057 6.828 2.679 1.00 92.75 281 TRP A O 1
ATOM 2265 N N . ALA A 1 282 ? -7.055 7.428 1.816 1.00 90.25 282 ALA A N 1
ATOM 2266 C CA . ALA A 1 282 ? -6.716 8.818 1.546 1.00 90.25 282 ALA A CA 1
ATOM 2267 C C . ALA A 1 282 ? -6.860 9.681 2.804 1.00 90.25 282 ALA A C 1
ATOM 2269 O O . ALA A 1 282 ? -7.378 9.236 3.835 1.00 90.25 282 ALA A O 1
ATOM 2270 N N . ASP A 1 283 ? -6.451 10.944 2.679 1.00 84.00 283 ASP A N 1
ATOM 2271 C CA . ASP A 1 283 ? -6.468 11.876 3.797 1.00 84.00 283 ASP A CA 1
ATOM 2272 C C . ASP A 1 283 ? -7.861 12.056 4.400 1.00 84.00 283 ASP A C 1
ATOM 2274 O O . ASP A 1 283 ? -8.871 12.112 3.702 1.00 84.00 283 ASP A O 1
ATOM 2278 N N . HIS A 1 284 ? -7.903 12.091 5.730 1.00 80.50 284 HIS A N 1
ATOM 2279 C CA . HIS A 1 284 ? -9.113 12.108 6.547 1.00 80.50 284 HIS A CA 1
ATOM 2280 C C . HIS A 1 284 ? -10.095 10.937 6.334 1.00 80.50 284 HIS A C 1
ATOM 2282 O O . HIS A 1 284 ? -11.222 11.025 6.821 1.00 80.50 284 HIS A O 1
ATOM 2288 N N . HIS A 1 285 ? -9.717 9.836 5.672 1.00 86.25 285 HIS A N 1
ATOM 2289 C CA . HIS A 1 285 ? -10.542 8.628 5.534 1.00 86.25 285 HIS A CA 1
ATOM 2290 C C . HIS A 1 285 ? -10.037 7.463 6.421 1.00 86.25 285 HIS A C 1
ATOM 2292 O O . HIS A 1 285 ? -8.855 7.407 6.760 1.00 86.25 285 HIS A O 1
ATOM 2298 N N . PRO A 1 286 ? -10.916 6.515 6.819 1.00 87.75 286 PRO A N 1
ATOM 2299 C CA . PRO A 1 286 ? -12.345 6.441 6.515 1.00 87.75 286 PRO A CA 1
ATOM 2300 C C . PRO A 1 286 ? -13.213 7.271 7.479 1.00 87.75 286 PRO A C 1
ATOM 2302 O O . PRO A 1 286 ? -13.104 7.152 8.701 1.00 87.75 286 PRO A O 1
ATOM 2305 N N . GLN A 1 287 ? -14.141 8.060 6.922 1.00 82.31 287 GLN A N 1
ATOM 2306 C CA . GLN A 1 287 ? -15.187 8.768 7.676 1.00 82.31 287 GLN A CA 1
ATOM 2307 C C . GLN A 1 287 ? -16.485 7.965 7.641 1.00 82.31 287 GLN A C 1
ATOM 2309 O O . GLN A 1 287 ? -17.313 8.127 6.744 1.00 82.31 287 GLN A O 1
ATOM 2314 N N . LEU A 1 288 ? -16.650 7.066 8.606 1.00 83.50 288 LEU A N 1
ATOM 2315 C CA . LEU A 1 288 ? -17.815 6.189 8.678 1.00 83.50 288 LEU A CA 1
ATOM 2316 C C . LEU A 1 288 ? -18.887 6.839 9.553 1.00 83.50 288 LEU A C 1
ATOM 2318 O O . LEU A 1 288 ? -18.662 7.093 10.736 1.00 83.50 288 LEU A O 1
ATOM 2322 N N . ARG A 1 289 ? -20.063 7.116 8.979 1.00 67.81 289 ARG A N 1
ATOM 2323 C CA . ARG A 1 289 ? -21.190 7.707 9.715 1.00 67.81 289 ARG A CA 1
ATOM 2324 C C . ARG A 1 289 ? -22.245 6.639 10.009 1.00 67.81 289 ARG A C 1
ATOM 2326 O O . ARG A 1 289 ? -22.673 5.976 9.068 1.00 67.81 289 ARG A O 1
ATOM 2333 N N . PRO A 1 290 ? -22.710 6.496 11.266 1.00 60.28 290 PRO A N 1
ATOM 2334 C CA . PRO A 1 290 ? -23.739 5.512 11.623 1.00 60.28 290 PRO A CA 1
ATOM 2335 C C . PRO A 1 290 ? -25.064 5.716 10.871 1.00 60.28 290 PRO A C 1
ATOM 2337 O O . PRO A 1 290 ? -25.819 4.777 10.668 1.00 60.28 290 PRO A O 1
ATOM 2340 N N . GLU A 1 291 ? -25.336 6.958 10.473 1.00 57.19 291 GLU A N 1
ATOM 2341 C CA . GLU A 1 291 ? -26.606 7.418 9.901 1.00 57.19 291 GLU A CA 1
ATOM 2342 C C . GLU A 1 291 ? -26.754 7.073 8.408 1.00 57.19 291 GLU A C 1
ATOM 2344 O O . GLU A 1 291 ? -27.826 7.225 7.826 1.00 57.19 291 GLU A O 1
ATOM 2349 N N . GLN A 1 292 ? -25.679 6.603 7.767 1.00 60.91 292 GLN A N 1
ATOM 2350 C CA . GLN A 1 292 ? -25.703 6.135 6.385 1.00 60.91 292 GLN A CA 1
ATOM 2351 C C . GLN A 1 292 ? -25.928 4.617 6.375 1.00 60.91 292 GLN A C 1
ATOM 2353 O O . GLN A 1 292 ? -25.077 3.861 6.829 1.00 60.91 292 GLN A O 1
ATOM 2358 N N . ASN A 1 293 ? -27.057 4.161 5.815 1.00 62.75 293 ASN A N 1
ATOM 2359 C CA . ASN A 1 293 ? -27.448 2.741 5.759 1.00 62.75 293 ASN A CA 1
ATOM 2360 C C . ASN A 1 293 ? -26.360 1.798 5.196 1.00 62.75 293 ASN A C 1
ATOM 2362 O O . ASN A 1 293 ? -26.365 0.607 5.513 1.00 62.75 293 ASN A O 1
ATOM 2366 N N . SER A 1 294 ? -25.448 2.297 4.352 1.00 80.81 294 SER A N 1
ATOM 2367 C CA . SER A 1 294 ? -24.213 1.624 3.921 1.00 80.81 294 SER A CA 1
ATOM 2368 C C . SER A 1 294 ? -23.248 2.638 3.292 1.00 80.81 294 SER A C 1
ATOM 2370 O O . SER A 1 294 ? -23.679 3.478 2.499 1.00 80.81 294 SER A O 1
ATOM 2372 N N . SER A 1 295 ? -21.952 2.535 3.590 1.00 90.75 295 SER A N 1
ATOM 2373 C CA . SER A 1 295 ? -20.888 3.286 2.910 1.00 90.75 295 SER A CA 1
ATOM 2374 C C . SER A 1 295 ? -20.038 2.337 2.064 1.00 90.75 295 SER A C 1
ATOM 2376 O O . SER A 1 295 ? -19.763 1.211 2.476 1.00 90.75 295 SER A O 1
ATOM 2378 N N . CYS A 1 296 ? -19.622 2.785 0.881 1.00 94.50 296 CYS A N 1
ATOM 2379 C CA . CYS A 1 296 ? -18.812 2.009 -0.058 1.00 94.50 296 CYS A CA 1
ATOM 2380 C C . CYS A 1 296 ? -17.467 2.693 -0.271 1.00 94.50 296 CYS A C 1
ATOM 2382 O O . CYS A 1 296 ? -17.290 3.851 0.105 1.00 94.50 296 CYS A O 1
ATOM 2384 N N . VAL A 1 297 ? -16.509 1.988 -0.863 1.00 96.38 297 VAL A N 1
ATOM 2385 C CA . VAL A 1 297 ? -15.145 2.499 -0.996 1.00 96.38 297 VAL A CA 1
ATOM 2386 C C . VAL A 1 297 ? -14.736 2.555 -2.459 1.00 96.38 297 VAL A C 1
ATOM 2388 O O . VAL A 1 297 ? -14.796 1.571 -3.193 1.00 96.38 297 VAL A O 1
ATOM 2391 N N . SER A 1 298 ? -14.311 3.737 -2.884 1.00 96.94 298 SER A N 1
ATOM 2392 C CA . SER A 1 298 ? -13.721 3.961 -4.203 1.00 96.94 298 SER A CA 1
ATOM 2393 C C . SER A 1 298 ? -12.226 4.228 -4.073 1.00 96.94 298 SER A C 1
ATOM 2395 O O . SER A 1 298 ? -11.800 4.846 -3.101 1.00 96.94 298 SER A O 1
ATOM 2397 N N . MET A 1 299 ? -11.442 3.835 -5.070 1.00 96.81 299 MET A N 1
ATOM 2398 C CA . MET A 1 299 ? -10.036 4.214 -5.200 1.00 96.81 299 MET A CA 1
ATOM 2399 C C . MET A 1 299 ? -9.910 5.474 -6.059 1.00 96.81 299 MET A C 1
ATOM 2401 O O . MET A 1 299 ? -10.472 5.527 -7.156 1.00 96.81 299 MET A O 1
ATOM 2405 N N . ASP A 1 300 ? -9.174 6.467 -5.570 1.00 94.50 300 ASP A N 1
ATOM 2406 C CA . ASP A 1 300 ? -8.855 7.710 -6.270 1.00 94.50 300 ASP A CA 1
ATOM 2407 C C . ASP A 1 300 ? -7.619 7.520 -7.149 1.00 94.50 300 ASP A C 1
ATOM 2409 O O . ASP A 1 300 ? -6.494 7.416 -6.671 1.00 94.50 300 ASP A O 1
ATOM 2413 N N . VAL A 1 301 ? -7.833 7.474 -8.457 1.00 91.69 301 VAL A N 1
ATOM 2414 C CA . VAL A 1 301 ? -6.783 7.215 -9.447 1.00 91.69 301 VAL A CA 1
ATOM 2415 C C . VAL A 1 301 ? -5.761 8.350 -9.512 1.00 91.69 301 VAL A C 1
ATOM 2417 O O . VAL A 1 301 ? -4.601 8.107 -9.835 1.00 91.69 301 VAL A O 1
ATOM 2420 N N . ILE A 1 302 ? -6.168 9.584 -9.205 1.00 88.12 302 ILE A N 1
ATOM 2421 C CA . ILE A 1 302 ? -5.275 10.750 -9.237 1.00 88.12 302 ILE A CA 1
ATOM 2422 C C . ILE A 1 302 ? -4.362 10.743 -8.008 1.00 88.12 302 ILE A C 1
ATOM 2424 O O . ILE A 1 302 ? -3.190 11.099 -8.107 1.00 88.12 302 ILE A O 1
ATOM 2428 N N . ASN A 1 303 ? -4.891 10.293 -6.872 1.00 88.44 303 ASN A N 1
ATOM 2429 C CA . ASN A 1 303 ? -4.173 10.191 -5.609 1.00 88.44 303 ASN A CA 1
ATOM 2430 C C . ASN A 1 303 ? -3.686 8.756 -5.361 1.00 88.44 303 ASN A C 1
ATOM 2432 O O . ASN A 1 303 ? -4.030 8.158 -4.354 1.00 88.44 303 ASN A O 1
ATOM 2436 N N . ASP A 1 304 ? -2.910 8.178 -6.280 1.00 88.44 304 ASP A N 1
ATOM 2437 C CA . ASP A 1 304 ? -2.212 6.891 -6.092 1.00 88.44 304 ASP A CA 1
ATOM 2438 C C . ASP A 1 304 ? -3.094 5.686 -5.703 1.00 88.44 304 ASP A C 1
ATOM 2440 O O . ASP A 1 304 ? -2.667 4.794 -4.966 1.00 88.44 304 ASP A O 1
ATOM 2444 N N . LEU A 1 305 ? -4.342 5.653 -6.181 1.00 93.38 305 LEU A N 1
ATOM 2445 C CA . LEU A 1 305 ? -5.366 4.681 -5.776 1.00 93.38 305 LEU A CA 1
ATOM 2446 C C . LEU A 1 305 ? -5.617 4.648 -4.263 1.00 93.38 305 LEU A C 1
ATOM 2448 O O . LEU A 1 305 ? -5.983 3.605 -3.715 1.00 93.38 305 LEU A O 1
ATOM 2452 N N . LYS A 1 306 ? -5.468 5.788 -3.584 1.00 93.06 306 LYS A N 1
ATOM 2453 C CA . LYS A 1 306 ? -5.879 5.955 -2.190 1.00 93.06 306 LYS A CA 1
ATOM 2454 C C . LYS A 1 306 ? -7.393 5.791 -2.054 1.00 93.06 306 LYS A C 1
ATOM 2456 O O . LYS A 1 306 ? -8.163 6.093 -2.966 1.00 93.06 306 LYS A O 1
ATOM 2461 N N . TRP A 1 307 ? -7.830 5.247 -0.927 1.00 95.38 307 TRP A N 1
ATOM 2462 C CA . TRP A 1 307 ? -9.211 4.824 -0.724 1.00 95.38 307 TRP A CA 1
ATOM 2463 C C . TRP A 1 307 ? -10.037 5.942 -0.095 1.00 95.38 307 TRP A C 1
ATOM 2465 O O . TRP A 1 307 ? -9.661 6.498 0.935 1.00 95.38 307 TRP A O 1
ATOM 2475 N N . ASN A 1 308 ? -11.202 6.200 -0.682 1.00 94.06 308 ASN A N 1
ATOM 2476 C CA . ASN A 1 308 ? -12.182 7.171 -0.213 1.00 94.06 308 ASN A CA 1
ATOM 2477 C C . ASN A 1 308 ? -13.477 6.458 0.157 1.00 94.06 308 ASN A C 1
ATOM 2479 O O . ASN A 1 308 ? -13.960 5.596 -0.581 1.00 94.06 308 ASN A O 1
ATOM 2483 N N . VAL A 1 309 ? -14.072 6.867 1.275 1.00 92.62 309 VAL A N 1
ATOM 2484 C CA . VAL A 1 309 ? -15.444 6.479 1.614 1.00 92.62 309 VAL A CA 1
ATOM 2485 C C . VAL A 1 309 ? -16.398 7.316 0.767 1.00 92.62 309 VAL A C 1
ATOM 2487 O O . VAL A 1 309 ? -16.403 8.542 0.860 1.00 92.62 309 VAL A O 1
ATOM 2490 N N . THR A 1 310 ? -17.217 6.643 -0.032 1.00 91.81 310 THR A N 1
ATOM 2491 C CA . THR A 1 310 ? -18.099 7.238 -1.037 1.00 91.81 310 THR A CA 1
ATOM 2492 C C . THR A 1 310 ? -19.505 6.642 -0.920 1.00 91.81 310 THR A C 1
ATOM 2494 O O . THR A 1 310 ? -19.699 5.506 -0.479 1.00 91.81 310 THR A O 1
ATOM 2497 N N . SER A 1 311 ? -20.524 7.405 -1.322 1.00 91.69 311 SER A N 1
ATOM 2498 C CA . SER A 1 311 ? -21.899 6.895 -1.390 1.00 91.69 311 SER A CA 1
ATOM 2499 C C . SER A 1 311 ? -21.999 5.716 -2.363 1.00 91.69 311 SER A C 1
ATOM 2501 O O . SER A 1 311 ? -21.646 5.845 -3.533 1.00 91.69 311 SER A O 1
ATOM 2503 N N . CYS A 1 312 ? -22.551 4.589 -1.903 1.00 92.88 312 CYS A N 1
ATOM 2504 C CA . CYS A 1 312 ? -22.750 3.372 -2.701 1.00 92.88 312 CYS A CA 1
ATOM 2505 C C . CYS A 1 312 ? -23.611 3.568 -3.962 1.00 92.88 312 CYS A C 1
ATOM 2507 O O . CYS A 1 312 ? -23.600 2.721 -4.857 1.00 92.88 312 CYS A O 1
ATOM 2509 N N . LEU A 1 313 ? -24.377 4.664 -4.015 1.00 92.88 313 LEU A N 1
ATOM 2510 C CA . LEU A 1 313 ? -25.263 5.013 -5.125 1.00 92.88 313 LEU A CA 1
ATOM 2511 C C . LEU A 1 313 ? -24.541 5.733 -6.273 1.00 92.88 313 LEU A C 1
ATOM 2513 O O . LEU A 1 313 ? -25.140 5.930 -7.326 1.00 92.88 313 LEU A O 1
ATOM 2517 N N . GLN A 1 314 ? -23.280 6.136 -6.086 1.00 94.94 314 GLN A N 1
ATOM 2518 C CA . GLN A 1 314 ? -22.486 6.740 -7.157 1.00 94.94 314 GLN A CA 1
ATOM 2519 C C . GLN A 1 314 ? -22.253 5.738 -8.290 1.00 94.94 314 GLN A C 1
ATOM 2521 O O . GLN A 1 314 ? -22.036 4.553 -8.049 1.00 94.94 314 GLN A O 1
ATOM 2526 N N . ASN A 1 315 ? -22.254 6.218 -9.531 1.00 97.50 315 ASN A N 1
ATOM 2527 C CA . ASN A 1 315 ? -21.891 5.393 -10.676 1.00 97.50 315 ASN A CA 1
ATOM 2528 C C . ASN A 1 315 ? -20.410 5.603 -10.983 1.00 97.50 315 ASN A C 1
ATOM 2530 O O . ASN A 1 315 ? -20.030 6.677 -11.444 1.00 97.50 315 ASN A O 1
ATOM 2534 N N . LEU A 1 316 ? -19.582 4.585 -10.738 1.00 98.19 316 LEU A N 1
ATOM 2535 C CA . LEU A 1 316 ? -18.146 4.618 -11.025 1.00 98.19 316 LEU A CA 1
ATOM 2536 C C . LEU A 1 316 ? -17.742 3.407 -11.876 1.00 98.19 316 LEU A C 1
ATOM 2538 O O . LEU A 1 316 ? -18.365 2.345 -11.758 1.00 98.19 316 LEU A O 1
ATOM 2542 N N . PRO A 1 317 ? -16.707 3.542 -12.727 1.00 98.25 317 PRO A N 1
ATOM 2543 C CA . PRO A 1 317 ? -16.012 2.399 -13.312 1.00 98.25 317 PRO A CA 1
ATOM 2544 C C . PRO A 1 317 ? -15.479 1.471 -12.213 1.00 98.25 317 PRO A C 1
ATOM 2546 O O . PRO A 1 317 ? -15.347 1.879 -11.059 1.00 98.25 317 PRO A O 1
ATOM 2549 N N . PHE A 1 318 ? -15.154 0.225 -12.535 1.00 98.44 318 PHE A N 1
ATOM 2550 C CA . PHE A 1 318 ? -14.833 -0.767 -11.506 1.00 98.44 318 PHE A CA 1
ATOM 2551 C C . PHE A 1 318 ? -13.870 -1.847 -11.986 1.00 98.44 318 PHE A C 1
ATOM 2553 O O . PHE A 1 318 ? -13.695 -2.059 -13.186 1.00 98.44 318 PHE A O 1
ATOM 2560 N N . VAL A 1 319 ? -13.233 -2.530 -11.036 1.00 98.31 319 VAL A N 1
ATOM 2561 C CA . VAL A 1 319 ? -12.357 -3.674 -11.310 1.00 98.31 319 VAL A CA 1
ATOM 2562 C C . VAL A 1 319 ? -12.943 -4.921 -10.663 1.00 98.31 319 VAL A C 1
ATOM 2564 O O . VAL A 1 319 ? -13.196 -4.941 -9.458 1.00 98.31 319 VAL A O 1
ATOM 2567 N N . CYS A 1 320 ? -13.131 -5.961 -11.469 1.00 98.50 320 CYS A N 1
ATOM 2568 C CA . CYS A 1 320 ? -13.464 -7.296 -10.994 1.00 98.50 320 CYS A CA 1
ATOM 2569 C C . CYS A 1 320 ? -12.190 -8.104 -10.744 1.00 98.50 320 CYS A C 1
ATOM 2571 O O . CYS A 1 320 ? -11.238 -7.997 -11.523 1.00 98.50 320 CYS A O 1
ATOM 2573 N N . LYS A 1 321 ? -12.213 -8.940 -9.707 1.00 98.31 321 LYS A N 1
ATOM 2574 C CA . LYS A 1 321 ? -11.204 -9.955 -9.393 1.00 98.31 321 LYS A CA 1
ATOM 2575 C C . LYS A 1 321 ? -11.873 -11.323 -9.348 1.00 98.31 321 LYS A C 1
ATOM 2577 O O . LYS A 1 321 ? -12.887 -11.503 -8.678 1.00 98.31 321 LYS A O 1
ATOM 2582 N N . ILE A 1 322 ? -11.286 -12.275 -10.057 1.00 97.38 322 ILE A N 1
ATOM 2583 C CA . ILE A 1 322 ? -11.637 -13.693 -10.021 1.00 97.38 322 ILE A CA 1
ATOM 2584 C C . ILE A 1 322 ? -10.443 -14.407 -9.405 1.00 97.38 322 ILE A C 1
ATOM 2586 O O . ILE A 1 322 ? -9.333 -14.317 -9.932 1.00 97.38 322 ILE A O 1
ATOM 2590 N N . THR A 1 323 ? -10.658 -15.075 -8.278 1.00 93.50 323 THR A N 1
ATOM 2591 C CA . THR A 1 323 ? -9.616 -15.815 -7.568 1.00 93.50 323 THR A CA 1
ATOM 2592 C C . THR A 1 323 ? -10.144 -17.170 -7.123 1.00 93.50 323 THR A C 1
ATOM 2594 O O . THR A 1 323 ? -11.317 -17.300 -6.780 1.00 93.50 323 THR A O 1
ATOM 2597 N N . ASN A 1 324 ? -9.256 -18.162 -7.122 1.00 85.94 324 ASN A N 1
ATOM 2598 C CA . ASN A 1 324 ? -9.500 -19.471 -6.520 1.00 85.94 324 ASN A CA 1
ATOM 2599 C C . ASN A 1 324 ? -8.921 -19.565 -5.100 1.00 85.94 324 ASN A C 1
ATOM 2601 O O . ASN A 1 324 ? -8.979 -20.633 -4.492 1.00 85.94 324 ASN A O 1
ATOM 2605 N N . ASP A 1 325 ? -8.336 -18.480 -4.584 1.00 87.94 325 ASP A N 1
ATOM 2606 C CA . ASP A 1 325 ? -7.809 -18.449 -3.226 1.00 87.94 325 ASP A CA 1
ATOM 2607 C C . ASP A 1 325 ? -8.973 -18.648 -2.240 1.00 87.94 325 ASP A C 1
ATOM 2609 O O . ASP A 1 325 ? -9.935 -17.869 -2.257 1.00 87.94 325 ASP A O 1
ATOM 2613 N N . PRO A 1 326 ? -8.928 -19.683 -1.384 1.00 86.00 326 PRO A N 1
ATOM 2614 C CA . PRO A 1 326 ? -10.009 -19.946 -0.452 1.00 86.00 326 PRO A CA 1
ATOM 2615 C C . PRO A 1 326 ? -10.113 -18.799 0.548 1.00 86.00 326 PRO A C 1
ATOM 2617 O O . PRO A 1 326 ? -9.100 -18.274 1.010 1.00 86.00 326 PRO A O 1
ATOM 2620 N N . VAL A 1 327 ? -11.341 -18.438 0.922 1.00 86.94 327 VAL A N 1
ATOM 2621 C CA . VAL A 1 327 ? -11.566 -17.518 2.039 1.00 86.94 327 VAL A CA 1
ATOM 2622 C C . VAL A 1 327 ? -11.046 -18.199 3.312 1.00 86.94 327 VAL A C 1
ATOM 2624 O O . VAL A 1 327 ? -11.558 -19.267 3.665 1.00 86.94 327 VAL A O 1
ATOM 2627 N N . PRO A 1 328 ? -10.039 -17.634 4.005 1.00 83.56 328 PRO A N 1
ATOM 2628 C CA . PRO A 1 328 ? -9.521 -18.208 5.235 1.00 83.56 328 PRO A CA 1
ATOM 2629 C C . PRO A 1 328 ? -10.629 -18.355 6.276 1.00 83.56 328 PRO A C 1
ATOM 2631 O O . PRO A 1 328 ? -11.283 -17.385 6.658 1.00 83.56 328 PRO A O 1
ATOM 2634 N N . THR A 1 329 ? -10.822 -19.575 6.767 1.00 76.06 329 THR A N 1
ATOM 2635 C CA . THR A 1 329 ? -11.653 -19.832 7.941 1.00 76.06 329 THR A CA 1
ATOM 2636 C C . THR A 1 329 ? -10.795 -19.629 9.180 1.00 76.06 329 THR A C 1
ATOM 2638 O O . THR A 1 329 ? -9.907 -20.437 9.462 1.00 76.06 329 THR A O 1
ATOM 2641 N N . PHE A 1 330 ? -11.035 -18.550 9.921 1.00 67.56 330 PHE A N 1
ATOM 2642 C CA . PHE A 1 330 ? -10.409 -18.385 11.227 1.00 67.56 330 PHE A CA 1
ATOM 2643 C C . PHE A 1 330 ? -11.172 -19.239 12.242 1.00 67.56 330 PHE A C 1
ATOM 2645 O O . PHE A 1 330 ? -12.389 -19.078 12.354 1.00 67.56 330 PHE A O 1
ATOM 2652 N N . PRO A 1 331 ? -10.509 -20.162 12.959 1.00 65.06 331 PRO A N 1
ATOM 2653 C CA . PRO A 1 331 ? -11.156 -20.848 14.066 1.00 65.06 331 PRO A CA 1
ATOM 2654 C C . PRO A 1 331 ? -11.579 -19.809 15.107 1.00 65.06 331 PRO A C 1
ATOM 2656 O O . PRO A 1 331 ? -10.809 -18.887 15.389 1.00 65.06 331 PRO A O 1
ATOM 2659 N N . GLU A 1 332 ? -12.776 -19.963 15.677 1.00 66.38 332 GLU A N 1
ATOM 2660 C CA . GLU A 1 332 ? -13.186 -19.158 16.829 1.00 66.38 332 GLU A CA 1
ATOM 2661 C C . GLU A 1 332 ? -12.103 -19.263 17.906 1.00 66.38 332 GLU A C 1
ATOM 2663 O O . GLU A 1 332 ? -11.708 -20.365 18.309 1.00 66.38 332 GLU A O 1
ATOM 2668 N N . VAL A 1 333 ? -11.576 -18.120 18.349 1.00 62.09 333 VAL A N 1
ATOM 2669 C CA . VAL A 1 333 ? -10.545 -18.091 19.386 1.00 62.09 333 VAL A CA 1
ATOM 2670 C C . VAL A 1 333 ? -11.217 -18.364 20.730 1.00 62.09 333 VAL A C 1
ATOM 2672 O O . VAL A 1 333 ? -11.482 -17.466 21.524 1.00 62.09 333 VAL A O 1
ATOM 2675 N N . ILE A 1 334 ? -11.474 -19.640 21.028 1.00 67.19 334 ILE A N 1
ATOM 2676 C CA . ILE A 1 334 ? -11.821 -20.076 22.383 1.00 67.19 334 ILE A CA 1
ATOM 2677 C C . ILE A 1 334 ? -10.524 -20.105 23.190 1.00 67.19 334 ILE A C 1
ATOM 2679 O O . ILE A 1 334 ? -9.849 -21.130 23.310 1.00 67.19 334 ILE A O 1
ATOM 2683 N N . GLY A 1 335 ? -10.148 -18.945 23.713 1.00 78.56 335 GLY A N 1
ATOM 2684 C CA . GLY A 1 335 ? -8.955 -18.787 24.528 1.00 78.56 335 GLY A CA 1
ATOM 2685 C C . GLY A 1 335 ? -9.240 -18.226 25.913 1.00 78.56 335 GLY A C 1
ATOM 2686 O O . GLY A 1 335 ? -10.350 -17.801 26.223 1.00 78.56 335 GLY A O 1
ATOM 2687 N N . THR A 1 336 ? -8.218 -18.244 26.762 1.00 87.44 336 THR A N 1
ATOM 2688 C CA . THR A 1 336 ? -8.255 -17.641 28.102 1.00 87.44 336 THR A CA 1
ATOM 2689 C C . THR A 1 336 ? -7.135 -16.628 28.250 1.00 87.44 336 THR A C 1
ATOM 2691 O O . THR A 1 336 ? -6.079 -16.769 27.623 1.00 87.44 336 THR A O 1
ATOM 2694 N N . CYS A 1 337 ? -7.331 -15.639 29.117 1.00 89.56 337 CYS A N 1
ATOM 2695 C CA . CYS A 1 337 ? -6.274 -14.687 29.427 1.00 89.56 337 CYS A CA 1
ATOM 2696 C C . CYS A 1 337 ? -5.094 -15.324 30.168 1.00 89.56 337 CYS A C 1
ATOM 2698 O O . CYS A 1 337 ? -5.284 -16.314 30.886 1.00 89.56 337 CYS A O 1
ATOM 2700 N N . PRO A 1 338 ? -3.870 -14.789 29.984 1.00 87.56 338 PRO A N 1
ATOM 2701 C CA . PRO A 1 338 ? -2.691 -15.273 30.689 1.00 87.56 338 PRO A CA 1
ATOM 2702 C C . PRO A 1 338 ? -2.910 -15.284 32.203 1.00 87.56 338 PRO A C 1
ATOM 2704 O O . PRO A 1 338 ? -3.395 -14.316 32.781 1.00 87.56 338 PRO A O 1
ATOM 2707 N N . LYS A 1 339 ? -2.528 -16.375 32.870 1.00 80.75 339 LYS A N 1
ATOM 2708 C CA . LYS A 1 339 ? -2.498 -16.422 34.336 1.00 80.75 339 LYS A CA 1
ATOM 2709 C C . LYS A 1 339 ? -1.206 -15.752 34.801 1.00 80.75 339 LYS A C 1
ATOM 2711 O O . LYS A 1 339 ? -0.162 -16.395 34.832 1.00 80.75 339 LYS A O 1
ATOM 2716 N N . SER A 1 340 ? -1.257 -14.459 35.098 1.00 76.56 340 SER A N 1
ATOM 2717 C CA . SER A 1 340 ? -0.124 -13.697 35.635 1.00 76.56 340 SER A CA 1
ATOM 2718 C C . SER A 1 340 ? -0.571 -12.805 36.793 1.00 76.56 340 SER A C 1
ATOM 2720 O O . SER A 1 340 ? -1.762 -12.679 37.060 1.00 76.56 340 SER A O 1
ATOM 2722 N N . GLU A 1 341 ? 0.380 -12.152 37.465 1.00 65.50 341 GLU A N 1
ATOM 2723 C CA . GLU A 1 341 ? 0.096 -11.122 38.482 1.00 65.50 341 GLU A CA 1
ATOM 2724 C C . GLU A 1 341 ? -0.647 -9.897 37.908 1.00 65.50 341 GLU A C 1
ATOM 2726 O O . GLU A 1 341 ? -1.109 -9.026 38.641 1.00 65.50 341 GLU A O 1
ATOM 2731 N N . THR A 1 342 ? -0.755 -9.802 36.580 1.00 73.94 342 THR A N 1
ATOM 2732 C CA . THR A 1 342 ? -1.464 -8.723 35.890 1.00 73.94 342 THR A CA 1
ATOM 2733 C C . THR A 1 342 ? -2.971 -8.967 35.943 1.00 73.94 342 THR A C 1
ATOM 2735 O O . THR A 1 342 ? -3.446 -10.053 35.617 1.00 73.94 342 THR A O 1
ATOM 2738 N N . SER A 1 343 ? -3.738 -7.944 36.325 1.00 81.06 343 SER A N 1
ATOM 2739 C CA . SER A 1 343 ? -5.203 -7.999 36.296 1.00 81.06 343 SER A CA 1
ATOM 2740 C C . SER A 1 343 ? -5.709 -7.864 34.858 1.00 81.06 343 SER A C 1
ATOM 2742 O O . SER A 1 343 ? -5.863 -6.754 34.352 1.00 81.06 343 SER A O 1
ATOM 2744 N N . TRP A 1 344 ? -5.938 -9.000 34.197 1.00 90.12 344 TRP A N 1
ATOM 2745 C CA . TRP A 1 344 ? -6.466 -9.046 32.834 1.00 90.12 344 TRP A CA 1
ATOM 2746 C C . TRP A 1 344 ? -7.970 -8.792 32.788 1.00 90.12 344 TRP A C 1
ATOM 2748 O O . TRP A 1 344 ? -8.735 -9.338 33.581 1.00 90.12 344 TRP A O 1
ATOM 2758 N N . ILE A 1 345 ? -8.385 -8.009 31.800 1.00 89.88 345 ILE A N 1
ATOM 2759 C CA . ILE A 1 345 ? -9.780 -7.764 31.455 1.00 89.88 345 ILE A CA 1
ATOM 2760 C C . ILE A 1 345 ? -10.107 -8.599 30.217 1.00 89.88 345 ILE A C 1
ATOM 2762 O O . ILE A 1 345 ? -9.452 -8.467 29.180 1.00 89.88 345 ILE A O 1
ATOM 2766 N N . ASP A 1 346 ? -11.130 -9.441 30.341 1.00 89.62 346 ASP A N 1
ATOM 2767 C CA . ASP A 1 346 ? -11.706 -10.222 29.250 1.00 89.62 346 ASP A CA 1
ATOM 2768 C C . ASP A 1 346 ? -13.095 -9.664 28.927 1.00 89.62 346 ASP A C 1
ATOM 2770 O O . ASP A 1 346 ? -14.001 -9.720 29.759 1.00 89.62 346 ASP A O 1
ATOM 2774 N N . ILE A 1 347 ? -13.248 -9.105 27.727 1.00 87.31 347 ILE A N 1
ATOM 2775 C CA . ILE A 1 347 ? -14.523 -8.563 27.234 1.00 87.31 347 ILE A CA 1
ATOM 2776 C C . ILE A 1 347 ? -15.217 -9.499 26.235 1.00 87.31 347 ILE A C 1
ATOM 2778 O O . ILE A 1 347 ? -16.175 -9.094 25.583 1.00 87.31 347 ILE A O 1
ATOM 2782 N N . GLY A 1 348 ? -14.749 -10.745 26.118 1.00 83.81 348 GLY A N 1
ATOM 2783 C CA . GLY A 1 348 ? -15.359 -11.772 25.276 1.00 83.81 348 GLY A CA 1
ATOM 2784 C C . GLY A 1 348 ? -14.907 -11.775 23.814 1.00 83.81 348 GLY A C 1
ATOM 2785 O O . GLY A 1 348 ? -15.549 -12.436 23.006 1.00 83.81 348 GLY A O 1
ATOM 2786 N N . ASP A 1 349 ? -13.820 -11.083 23.465 1.00 86.25 349 ASP A N 1
ATOM 2787 C CA . ASP A 1 349 ? -13.228 -11.105 22.118 1.00 86.25 349 ASP A CA 1
ATOM 2788 C C . ASP A 1 349 ? -11.908 -11.900 22.070 1.00 86.25 349 ASP A C 1
ATOM 2790 O O . ASP A 1 349 ? -11.607 -12.658 22.989 1.00 86.25 349 ASP A O 1
ATOM 2794 N N . ASP A 1 350 ? -11.129 -11.770 20.992 1.00 86.38 350 ASP A N 1
ATOM 2795 C CA . ASP A 1 350 ? -9.892 -12.535 20.770 1.00 86.38 350 ASP A CA 1
ATOM 2796 C C . ASP A 1 350 ? -8.695 -12.064 21.622 1.00 86.38 350 ASP A C 1
ATOM 2798 O O . ASP A 1 350 ? -7.600 -12.634 21.526 1.00 86.38 350 ASP A O 1
ATOM 2802 N N . PHE A 1 351 ? -8.861 -11.020 22.439 1.00 90.00 351 PHE A N 1
ATOM 2803 C CA . PHE A 1 351 ? -7.778 -10.365 23.165 1.00 90.00 351 PHE A CA 1
ATOM 2804 C C . PHE A 1 351 ? -8.034 -10.307 24.674 1.00 90.00 351 PHE A C 1
ATOM 2806 O O . PHE A 1 351 ? -9.139 -10.479 25.184 1.00 90.00 351 PHE A O 1
ATOM 2813 N N . CYS A 1 352 ? -6.947 -10.077 25.399 1.00 91.62 352 CYS A N 1
ATOM 2814 C CA . CYS A 1 352 ? -6.937 -9.776 26.819 1.00 91.62 352 CYS A CA 1
ATOM 2815 C C . CYS A 1 352 ? -6.307 -8.417 27.030 1.00 91.62 352 CYS A C 1
ATOM 2817 O O . CYS A 1 352 ? -5.283 -8.098 26.417 1.00 91.62 352 CYS A O 1
ATOM 2819 N N . TYR A 1 353 ? -6.906 -7.637 27.919 1.00 91.81 353 TYR A N 1
ATOM 2820 C CA . TYR A 1 353 ? -6.575 -6.231 28.075 1.00 91.81 353 TYR A CA 1
ATOM 2821 C C . TYR A 1 353 ? -6.010 -5.939 29.456 1.00 91.81 353 TYR A C 1
ATOM 2823 O O . TYR A 1 353 ? -6.410 -6.544 30.448 1.00 91.81 353 TYR A O 1
ATOM 2831 N N . HIS A 1 354 ? -5.090 -4.986 29.519 1.00 89.88 354 HIS A N 1
ATOM 2832 C CA . HIS A 1 354 ? -4.504 -4.496 30.761 1.00 89.88 354 HIS A CA 1
ATOM 2833 C C . HIS A 1 354 ? -4.566 -2.973 30.791 1.00 89.88 354 HIS A C 1
ATOM 2835 O O . HIS A 1 354 ? -4.051 -2.313 29.887 1.00 89.88 354 HIS A O 1
ATOM 2841 N N . VAL A 1 355 ? -5.176 -2.420 31.838 1.00 86.94 355 VAL A N 1
ATOM 2842 C CA . VAL A 1 355 ? -5.250 -0.971 32.074 1.00 86.94 355 VAL A CA 1
ATOM 2843 C C . VAL A 1 355 ? -4.131 -0.581 33.035 1.00 86.94 355 VAL A C 1
ATOM 2845 O O . VAL A 1 355 ? -4.014 -1.136 34.129 1.00 86.94 355 VAL A O 1
ATOM 2848 N N . ALA A 1 356 ? -3.307 0.397 32.664 1.00 80.25 356 ALA A N 1
ATOM 2849 C CA . ALA A 1 356 ? -2.295 0.933 33.568 1.00 80.25 356 ALA A CA 1
ATOM 2850 C C . ALA A 1 356 ? -2.962 1.773 34.676 1.00 80.25 356 ALA A C 1
ATOM 2852 O O . ALA A 1 356 ? -3.334 2.920 34.458 1.00 80.25 356 ALA A O 1
ATOM 2853 N N . GLN A 1 357 ? -3.128 1.199 35.873 1.00 66.62 357 GLN A N 1
ATOM 2854 C CA . GLN A 1 357 ? -3.906 1.814 36.963 1.00 66.62 357 GLN A CA 1
ATOM 2855 C C . GLN A 1 357 ? -3.166 2.885 37.794 1.00 66.62 357 GLN A C 1
ATOM 2857 O O . GLN A 1 357 ? -3.793 3.548 38.616 1.00 66.62 357 GLN A O 1
ATOM 2862 N N . ASN A 1 358 ? -1.853 3.072 37.627 1.00 67.00 358 ASN A N 1
ATOM 2863 C CA . ASN A 1 358 ? -1.074 3.988 38.467 1.00 67.00 358 ASN A CA 1
ATOM 2864 C C . ASN A 1 358 ? -1.140 5.441 37.947 1.00 67.00 358 ASN A C 1
ATOM 2866 O O . ASN A 1 358 ? -0.868 5.683 36.775 1.00 67.00 358 ASN A O 1
ATOM 2870 N N . ARG A 1 359 ? -1.451 6.424 38.809 1.00 58.66 359 ARG A N 1
ATOM 2871 C CA . ARG A 1 359 ? -1.574 7.857 38.444 1.00 58.66 359 ARG A CA 1
ATOM 2872 C C . ARG A 1 359 ? -0.291 8.462 37.863 1.00 58.66 359 ARG A C 1
ATOM 2874 O O . ARG A 1 359 ? -0.371 9.382 37.059 1.00 58.66 359 ARG A O 1
ATOM 2881 N N . SER A 1 360 ? 0.881 7.928 38.206 1.00 60.62 360 SER A N 1
ATOM 2882 C CA . SER A 1 360 ? 2.152 8.312 37.573 1.00 60.62 360 SER A CA 1
ATOM 2883 C C . SER A 1 360 ? 2.303 7.809 36.128 1.00 60.62 360 SER A C 1
ATOM 2885 O O . SER A 1 360 ? 3.326 8.064 35.502 1.00 60.62 360 SER A O 1
ATOM 2887 N N . HIS A 1 361 ? 1.309 7.089 35.593 1.00 61.06 361 HIS A N 1
ATOM 2888 C CA . HIS A 1 361 ? 1.292 6.551 34.233 1.00 61.06 361 HIS A CA 1
ATOM 2889 C C . HIS A 1 361 ? 0.381 7.355 33.286 1.00 61.06 361 HIS A C 1
ATOM 2891 O O . HIS A 1 361 ? 0.140 6.901 32.169 1.00 61.06 361 HIS A O 1
ATOM 2897 N N . ILE A 1 362 ? -0.092 8.546 33.689 1.00 67.31 362 ILE A N 1
ATOM 2898 C CA . ILE A 1 362 ? -0.517 9.565 32.718 1.00 67.31 362 ILE A CA 1
ATOM 2899 C C . ILE A 1 362 ? 0.755 10.037 32.025 1.00 67.31 362 ILE A C 1
ATOM 2901 O O . ILE A 1 362 ? 1.518 10.842 32.557 1.00 67.31 362 ILE A O 1
ATOM 2905 N N . VAL A 1 363 ? 1.021 9.460 30.864 1.00 75.06 363 VAL A N 1
ATOM 2906 C CA . VAL A 1 363 ? 2.249 9.692 30.108 1.00 75.06 363 VAL A CA 1
ATOM 2907 C C . VAL A 1 363 ? 1.902 10.013 28.669 1.00 75.06 363 VAL A C 1
ATOM 2909 O O . VAL A 1 363 ? 0.782 9.764 28.228 1.00 75.06 363 VAL A O 1
ATOM 2912 N N . SER A 1 364 ? 2.873 10.552 27.941 1.00 88.38 364 SER A N 1
ATOM 2913 C CA . SER A 1 364 ? 2.768 10.772 26.504 1.00 88.38 364 SER A CA 1
ATOM 2914 C C . SER A 1 364 ? 2.399 9.490 25.750 1.00 88.38 364 SER A C 1
ATOM 2916 O O . SER A 1 364 ? 2.589 8.361 26.233 1.00 88.38 364 SER A O 1
ATOM 2918 N N . TRP A 1 365 ? 1.906 9.642 24.526 1.00 89.81 365 TRP A N 1
ATOM 2919 C CA . TRP A 1 365 ? 1.587 8.505 23.669 1.00 89.81 365 TRP A CA 1
ATOM 2920 C C . TRP A 1 365 ? 2.819 7.620 23.416 1.00 89.81 365 TRP A C 1
ATOM 2922 O O . TRP A 1 365 ? 2.725 6.395 23.496 1.00 89.81 365 TRP A O 1
ATOM 2932 N N . ASP A 1 366 ? 4.006 8.206 23.207 1.00 85.69 366 ASP A N 1
ATOM 2933 C CA . ASP A 1 366 ? 5.243 7.433 22.997 1.00 85.69 366 ASP A CA 1
ATOM 2934 C C . ASP A 1 366 ? 5.623 6.599 24.230 1.00 85.69 366 ASP A C 1
ATOM 2936 O O . ASP A 1 366 ? 6.029 5.441 24.111 1.00 85.69 366 ASP A O 1
ATOM 2940 N N . SER A 1 367 ? 5.429 7.161 25.423 1.00 87.75 367 SER A N 1
ATOM 2941 C CA . SER A 1 367 ? 5.687 6.474 26.685 1.00 87.75 367 SER A CA 1
ATOM 2942 C C . SER A 1 367 ? 4.675 5.357 26.921 1.00 87.75 367 SER A C 1
ATOM 2944 O O . SER A 1 367 ? 5.047 4.284 27.395 1.00 87.75 367 SER A O 1
ATOM 2946 N N . THR A 1 368 ? 3.419 5.569 26.519 1.00 87.25 368 THR A N 1
ATOM 2947 C CA . THR A 1 368 ? 2.372 4.538 26.527 1.00 87.25 368 THR A CA 1
ATOM 2948 C C . THR A 1 368 ? 2.745 3.369 25.615 1.00 87.25 368 THR A C 1
ATOM 2950 O O . THR A 1 368 ? 2.706 2.209 26.031 1.00 87.25 368 THR A O 1
ATOM 2953 N N . SER A 1 369 ? 3.161 3.674 24.384 1.00 88.88 369 SER A N 1
ATOM 2954 C CA . SER A 1 369 ? 3.611 2.679 23.410 1.00 88.88 369 SER A CA 1
ATOM 2955 C C . SER A 1 369 ? 4.784 1.866 23.956 1.00 88.88 369 SER A C 1
ATOM 2957 O O . SER A 1 369 ? 4.733 0.634 23.996 1.00 88.88 369 SER A O 1
ATOM 2959 N N . ARG A 1 370 ? 5.799 2.546 24.502 1.00 88.25 370 ARG A N 1
ATOM 2960 C CA . ARG A 1 370 ? 6.965 1.916 25.137 1.00 88.25 370 ARG A CA 1
ATOM 2961 C C . ARG A 1 370 ? 6.567 1.034 26.325 1.00 88.25 370 ARG A C 1
ATOM 2963 O O . ARG A 1 370 ? 7.085 -0.074 26.454 1.00 88.25 370 ARG A O 1
ATOM 2970 N N . TYR A 1 371 ? 5.632 1.476 27.166 1.00 87.88 371 TYR A N 1
ATOM 2971 C CA . TYR A 1 371 ? 5.130 0.692 28.300 1.00 87.88 371 TYR A CA 1
ATOM 2972 C C . TYR A 1 371 ? 4.503 -0.636 27.855 1.00 87.88 371 TYR A C 1
ATOM 2974 O O . TYR A 1 371 ? 4.861 -1.685 28.392 1.00 87.88 371 TYR A O 1
ATOM 2982 N N . CYS A 1 372 ? 3.611 -0.619 26.859 1.00 90.00 372 CYS A N 1
ATOM 2983 C CA . CYS A 1 372 ? 3.022 -1.857 26.349 1.00 90.00 372 CYS A CA 1
ATOM 2984 C C . CYS A 1 372 ? 4.097 -2.762 25.723 1.00 90.00 372 CYS A C 1
ATOM 2986 O O . CYS A 1 372 ? 4.186 -3.939 26.080 1.00 90.00 372 CYS A O 1
ATOM 2988 N N . LEU A 1 373 ? 4.962 -2.207 24.866 1.00 90.62 373 LEU A N 1
ATOM 2989 C CA . LEU A 1 373 ? 5.982 -2.967 24.133 1.00 90.62 373 LEU A CA 1
ATOM 2990 C C . LEU A 1 373 ? 7.008 -3.639 25.054 1.00 90.62 373 LEU A C 1
ATOM 2992 O O . LEU A 1 373 ? 7.313 -4.815 24.877 1.00 90.62 373 LEU A O 1
ATOM 2996 N N . THR A 1 374 ? 7.507 -2.929 26.070 1.00 89.00 374 THR A N 1
ATOM 2997 C CA . THR A 1 374 ? 8.477 -3.473 27.047 1.00 89.00 374 THR A CA 1
ATOM 2998 C C . THR A 1 374 ? 7.927 -4.633 27.875 1.00 89.00 374 THR A C 1
ATOM 3000 O O . THR A 1 374 ? 8.697 -5.423 28.414 1.00 89.00 374 THR A O 1
ATOM 3003 N N . LYS A 1 375 ? 6.601 -4.773 27.949 1.00 86.75 375 LYS A N 1
ATOM 3004 C CA . LYS A 1 375 ? 5.912 -5.896 28.595 1.00 86.75 375 LYS A CA 1
ATOM 3005 C C . LYS A 1 375 ? 5.445 -6.969 27.603 1.00 86.75 375 LYS A C 1
ATOM 3007 O O . LYS A 1 375 ? 4.673 -7.843 27.984 1.00 86.75 375 LYS A O 1
ATOM 3012 N N . GLY A 1 376 ? 5.877 -6.904 26.341 1.00 89.19 376 GLY A N 1
ATOM 3013 C CA . GLY A 1 376 ? 5.460 -7.839 25.292 1.00 89.19 376 GLY A CA 1
ATOM 3014 C C . GLY A 1 376 ? 3.997 -7.682 24.865 1.00 89.19 376 GLY A C 1
ATOM 3015 O O . GLY A 1 376 ? 3.423 -8.597 24.279 1.00 89.19 376 GLY A O 1
ATOM 3016 N N . MET A 1 377 ? 3.380 -6.538 25.164 1.00 91.56 377 MET A N 1
ATOM 3017 C CA . MET A 1 377 ? 2.004 -6.210 24.799 1.00 91.56 377 MET A CA 1
ATOM 3018 C C . MET A 1 377 ? 1.978 -5.170 23.677 1.00 91.56 377 MET A C 1
ATOM 3020 O O . MET A 1 377 ? 2.976 -4.514 23.377 1.00 91.56 377 MET A O 1
ATOM 3024 N N . LYS A 1 378 ? 0.808 -4.965 23.075 1.00 92.62 378 LYS A N 1
ATOM 3025 C CA . LYS A 1 378 ? 0.578 -3.880 22.111 1.00 92.62 378 LYS A CA 1
ATOM 3026 C C . LYS A 1 378 ? -0.407 -2.875 22.686 1.00 92.62 378 LYS A C 1
ATOM 3028 O O . LYS A 1 378 ? -1.176 -3.227 23.570 1.00 92.62 378 LYS A O 1
ATOM 3033 N N . MET A 1 379 ? -0.399 -1.635 22.210 1.00 92.88 379 MET A N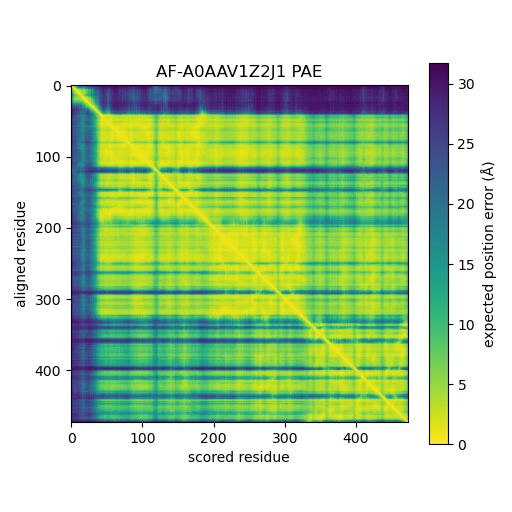 1
ATOM 3034 C CA . MET A 1 379 ? -1.464 -0.691 22.563 1.00 92.88 379 MET A CA 1
ATOM 3035 C C . MET A 1 379 ? -2.813 -1.190 22.040 1.00 92.88 379 MET A C 1
ATOM 3037 O O . MET A 1 379 ? -2.869 -1.936 21.059 1.00 92.88 379 MET A O 1
ATOM 3041 N N . ILE A 1 380 ? -3.893 -0.782 22.700 1.00 92.31 380 ILE A N 1
ATOM 3042 C CA . ILE A 1 380 ? -5.249 -1.195 22.353 1.00 92.31 380 ILE A CA 1
ATOM 3043 C C . ILE A 1 380 ? -5.622 -0.843 20.906 1.00 92.31 380 ILE A C 1
ATOM 3045 O O . ILE A 1 380 ? -5.394 0.278 20.435 1.00 92.31 380 ILE A O 1
ATOM 3049 N N . ARG A 1 381 ? -6.252 -1.805 20.225 1.00 92.44 381 ARG A N 1
ATOM 3050 C CA . ARG A 1 381 ? -6.951 -1.619 18.954 1.00 92.44 381 ARG A CA 1
ATOM 3051 C C . ARG A 1 381 ? -8.446 -1.802 19.171 1.00 92.44 381 ARG A C 1
ATOM 3053 O O . ARG A 1 381 ? -8.870 -2.825 19.697 1.00 92.44 381 ARG A O 1
ATOM 3060 N N . LEU A 1 382 ? -9.233 -0.823 18.735 1.00 89.44 382 LEU A N 1
ATOM 3061 C CA . LEU A 1 382 ? -10.690 -0.842 18.853 1.00 89.44 382 LEU A CA 1
ATOM 3062 C C . LEU A 1 382 ? -11.330 -1.060 17.483 1.00 89.44 382 LEU A C 1
ATOM 3064 O O . LEU A 1 382 ? -11.068 -0.303 16.549 1.00 89.44 382 LEU A O 1
ATOM 3068 N N . ASN A 1 383 ? -12.171 -2.086 17.374 1.00 86.81 383 ASN A N 1
ATOM 3069 C CA . ASN A 1 383 ? -12.791 -2.535 16.124 1.00 86.81 383 ASN A CA 1
ATOM 3070 C C . ASN A 1 383 ? -14.331 -2.545 16.156 1.00 86.81 383 ASN A C 1
ATOM 3072 O O . ASN A 1 383 ? -14.958 -2.921 15.165 1.00 86.81 383 ASN A O 1
ATOM 3076 N N . SER A 1 384 ? -14.945 -2.160 17.281 1.00 86.12 384 SER A N 1
ATOM 3077 C CA . SER A 1 384 ? -16.399 -2.136 17.435 1.00 86.12 384 SER A CA 1
ATOM 3078 C C . SER A 1 384 ? -16.874 -1.170 18.522 1.00 86.12 384 SER A C 1
ATOM 3080 O O . SER A 1 384 ? -16.156 -0.838 19.470 1.00 86.12 384 SER A O 1
ATOM 3082 N N . ASP A 1 385 ? -18.137 -0.761 18.410 1.00 83.44 385 ASP A N 1
ATOM 3083 C CA . ASP A 1 385 ? -18.857 0.025 19.416 1.00 83.44 385 ASP A CA 1
ATOM 3084 C C . ASP A 1 385 ? -18.933 -0.713 20.758 1.00 83.44 385 ASP A C 1
ATOM 3086 O O . ASP A 1 385 ? -18.911 -0.081 21.813 1.00 83.44 385 ASP A O 1
ATOM 3090 N N . HIS A 1 386 ? -19.026 -2.047 20.717 1.00 84.31 386 HIS A N 1
ATOM 3091 C CA . HIS A 1 386 ? -19.093 -2.874 21.915 1.00 84.31 386 HIS A CA 1
ATOM 3092 C C . HIS A 1 386 ? -17.792 -2.789 22.710 1.00 84.31 386 HIS A C 1
ATOM 3094 O O . HIS A 1 386 ? -17.855 -2.471 23.896 1.00 84.31 386 HIS A O 1
ATOM 3100 N N . GLN A 1 387 ? -16.637 -3.020 22.073 1.00 86.00 387 GLN A N 1
ATOM 3101 C CA . GLN A 1 387 ? -15.338 -2.962 22.750 1.00 86.00 387 GLN A CA 1
ATOM 3102 C C . GLN A 1 387 ? -15.160 -1.632 23.483 1.00 86.00 387 GLN A C 1
ATOM 3104 O O . GLN A 1 387 ? -14.902 -1.599 24.682 1.00 86.00 387 GLN A O 1
ATOM 3109 N N . MET A 1 388 ? -15.394 -0.529 22.774 1.00 83.88 388 MET A N 1
ATOM 3110 C CA . MET A 1 388 ? -15.277 0.825 23.311 1.00 83.88 388 MET A CA 1
ATOM 3111 C C . MET A 1 388 ? -16.131 1.041 24.566 1.00 83.88 388 MET A C 1
ATOM 3113 O O . MET A 1 388 ? -15.629 1.525 25.577 1.00 83.88 388 MET A O 1
ATOM 3117 N N . LYS A 1 389 ? -17.411 0.647 24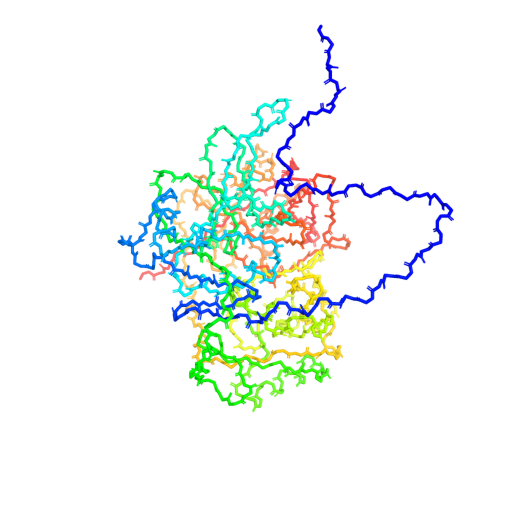.519 1.00 84.06 389 LYS A N 1
ATOM 3118 C CA . LYS A 1 389 ? -18.333 0.766 25.658 1.00 84.06 389 LYS A CA 1
ATOM 3119 C C . LYS A 1 389 ? -17.915 -0.118 26.832 1.00 84.06 389 LYS A C 1
ATOM 3121 O O . LYS A 1 389 ? -18.061 0.309 27.973 1.00 84.06 389 LYS A O 1
ATOM 3126 N N . SER A 1 390 ? -17.374 -1.308 26.567 1.00 86.81 390 SER A N 1
ATOM 3127 C CA . SER A 1 390 ? -16.900 -2.216 27.615 1.00 86.81 390 SER A CA 1
ATOM 3128 C C . SER A 1 390 ? -15.749 -1.614 28.421 1.00 86.81 390 SER A C 1
ATOM 3130 O O . SER A 1 390 ? -15.725 -1.765 29.639 1.00 86.81 390 SER A O 1
ATOM 3132 N N . PHE A 1 391 ? -14.821 -0.891 27.782 1.00 85.06 391 PHE A N 1
ATOM 3133 C CA . PHE A 1 391 ? -13.670 -0.311 28.485 1.00 85.06 391 PHE A CA 1
ATOM 3134 C C . PHE A 1 391 ? -14.029 0.840 29.418 1.00 85.06 391 PHE A C 1
ATOM 3136 O O . PHE A 1 391 ? -13.366 0.991 30.439 1.00 85.06 391 PHE A O 1
ATOM 3143 N N . VAL A 1 392 ? -15.093 1.601 29.131 1.00 83.44 392 VAL A N 1
ATOM 3144 C CA . VAL A 1 392 ? -15.527 2.727 29.982 1.00 83.44 392 VAL A CA 1
ATOM 3145 C C . VAL A 1 392 ? -15.776 2.285 31.430 1.00 83.44 392 VAL A C 1
ATOM 3147 O O . VAL A 1 392 ? -15.464 3.027 32.354 1.00 83.44 392 VAL A O 1
ATOM 3150 N N . ALA A 1 393 ? -16.256 1.055 31.650 1.00 82.56 393 ALA A N 1
ATOM 3151 C CA . ALA A 1 393 ? -16.500 0.513 32.989 1.00 82.56 393 ALA A CA 1
ATOM 3152 C C . ALA A 1 393 ? -15.222 0.258 33.816 1.00 82.56 393 ALA A C 1
ATOM 3154 O O . ALA A 1 393 ? -15.301 0.156 35.039 1.00 82.56 393 ALA A O 1
ATOM 3155 N N . TYR A 1 394 ? -14.058 0.155 33.167 1.00 81.62 394 TYR A N 1
ATOM 3156 C CA . TYR A 1 394 ? -12.764 -0.121 33.804 1.00 81.62 394 TYR A CA 1
ATOM 3157 C C . TYR A 1 394 ? -11.882 1.127 33.949 1.00 81.62 394 TYR A C 1
ATOM 3159 O O . TYR A 1 394 ? -10.768 1.037 34.469 1.00 81.62 394 TYR A O 1
ATOM 3167 N N . LEU A 1 395 ? -12.357 2.284 33.482 1.00 80.50 395 LEU A N 1
ATOM 3168 C CA . LEU A 1 395 ? -11.660 3.563 33.585 1.00 80.50 395 LEU A CA 1
ATOM 3169 C C . LEU A 1 395 ? -12.073 4.312 34.861 1.00 80.50 395 LEU A C 1
ATOM 3171 O O . LEU A 1 395 ? -13.179 4.156 35.379 1.00 80.50 395 LEU A O 1
ATOM 3175 N N . TRP A 1 396 ? -11.162 5.130 35.390 1.00 69.56 396 TRP A N 1
ATOM 3176 C CA . TRP A 1 396 ? -11.404 5.924 36.596 1.00 69.56 396 TRP A CA 1
ATOM 3177 C C . TRP A 1 396 ? -12.382 7.085 36.330 1.00 69.56 396 TRP A C 1
ATOM 3179 O O . TRP A 1 396 ? -12.492 7.588 35.217 1.00 69.56 396 TRP A O 1
ATOM 3189 N N . ARG A 1 397 ? -13.075 7.550 37.383 1.00 61.78 397 ARG A N 1
ATOM 3190 C CA . ARG A 1 397 ? -14.102 8.614 37.300 1.00 61.78 397 ARG A CA 1
ATOM 3191 C C . ARG A 1 397 ? -13.584 9.991 36.862 1.00 61.78 397 ARG A C 1
ATOM 3193 O O . ARG A 1 397 ? -14.396 10.821 36.466 1.00 61.78 397 ARG A O 1
ATOM 3200 N N . GLU A 1 398 ? -12.283 10.255 36.959 1.00 61.88 398 GLU A N 1
ATOM 3201 C CA . GLU A 1 398 ? -11.693 11.504 36.465 1.00 61.88 398 GLU A CA 1
ATOM 3202 C C . GLU A 1 398 ? -11.453 11.393 34.948 1.00 61.88 398 GLU A C 1
ATOM 3204 O O . GLU A 1 398 ? -10.920 10.396 34.469 1.00 61.88 398 GLU A O 1
ATOM 3209 N N . SER A 1 399 ? -11.930 12.389 34.196 1.00 57.72 399 SER A N 1
ATOM 3210 C CA . SER A 1 399 ? -11.977 12.445 32.728 1.00 57.72 399 SER A CA 1
ATOM 3211 C C . SER A 1 399 ? -10.606 12.336 32.059 1.00 57.72 399 SER A C 1
ATOM 3213 O O . SER A 1 399 ? -9.942 13.354 31.882 1.00 57.72 399 SER A O 1
ATOM 3215 N N . TYR A 1 400 ? -10.203 11.131 31.641 1.00 68.81 400 TYR A N 1
ATOM 3216 C CA . TYR A 1 400 ? -8.970 10.934 30.876 1.00 68.81 400 TYR A CA 1
ATOM 3217 C C . TYR A 1 400 ? -9.226 10.513 29.429 1.00 68.81 400 TYR A C 1
ATOM 3219 O O . TYR A 1 400 ? -10.179 9.805 29.104 1.00 68.81 400 TYR A O 1
ATOM 3227 N N . GLU A 1 401 ? -8.318 10.950 28.562 1.00 83.00 401 GLU A N 1
ATOM 3228 C CA . GLU A 1 401 ? -8.159 10.437 27.208 1.00 83.00 401 GLU A CA 1
ATOM 3229 C C . GLU A 1 401 ? -7.490 9.064 27.265 1.00 83.00 401 GLU A C 1
ATOM 3231 O O . GLU A 1 401 ? -6.505 8.872 27.984 1.00 83.00 401 GLU A O 1
ATOM 3236 N N . VAL A 1 402 ? -7.999 8.102 26.499 1.00 88.06 402 VAL A N 1
ATOM 3237 C CA . VAL A 1 402 ? -7.372 6.783 26.383 1.00 88.06 402 VAL A CA 1
ATOM 3238 C C . VAL A 1 402 ? -6.619 6.698 25.070 1.00 88.06 402 VAL A C 1
ATOM 3240 O O . VAL A 1 402 ? -7.221 6.790 23.998 1.00 88.06 402 VAL A O 1
ATOM 3243 N N . HIS A 1 403 ? -5.309 6.483 25.149 1.00 91.62 403 HIS A N 1
ATOM 3244 C CA . HIS A 1 403 ? -4.463 6.371 23.970 1.00 91.62 403 HIS A CA 1
ATOM 3245 C C . HIS A 1 403 ? -4.769 5.100 23.178 1.00 91.62 403 HIS A C 1
ATOM 3247 O O . HIS A 1 403 ? -4.727 3.987 23.706 1.00 91.62 403 HIS A O 1
ATOM 3253 N N . LEU A 1 404 ? -5.020 5.266 21.881 1.00 93.94 404 LEU A N 1
ATOM 3254 C CA . LEU A 1 404 ? -5.181 4.170 20.936 1.00 93.94 404 LEU A CA 1
ATOM 3255 C C . LEU A 1 404 ? -3.849 3.847 20.277 1.00 93.94 404 LEU A C 1
ATOM 3257 O O . LEU A 1 404 ? -3.044 4.738 20.017 1.00 93.94 404 LEU A O 1
ATOM 3261 N N . GLY A 1 405 ? -3.644 2.588 19.895 1.00 93.25 405 GLY A N 1
ATOM 3262 C CA . GLY A 1 405 ? -2.510 2.189 19.057 1.00 93.25 405 GLY A CA 1
ATOM 3263 C C . GLY A 1 405 ? -2.556 2.733 17.622 1.00 93.25 405 GLY A C 1
ATOM 3264 O O . GLY A 1 405 ? -1.840 2.202 16.779 1.00 93.25 405 GLY A O 1
ATOM 3265 N N . LEU A 1 406 ? -3.403 3.724 17.328 1.00 92.44 406 LEU A N 1
ATOM 3266 C CA . LEU A 1 406 ? -3.600 4.344 16.021 1.00 92.44 406 LEU A CA 1
ATOM 3267 C C . LEU A 1 406 ? -2.782 5.641 15.936 1.00 92.44 406 LEU A C 1
ATOM 3269 O O . LEU A 1 406 ? -2.841 6.473 16.841 1.00 92.44 406 LEU A O 1
ATOM 3273 N N . ILE A 1 407 ? -2.030 5.819 14.850 1.00 89.25 407 ILE A N 1
ATOM 3274 C CA . ILE A 1 407 ? -1.149 6.978 14.642 1.00 89.25 407 ILE A CA 1
ATOM 3275 C C . ILE A 1 407 ? -1.140 7.405 13.171 1.0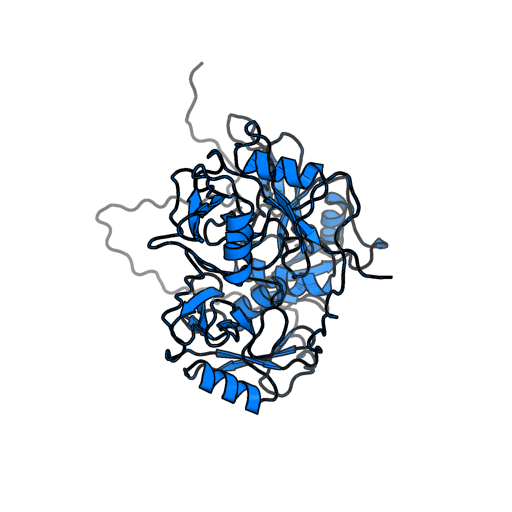0 89.25 407 ILE A C 1
ATOM 3277 O O . ILE A 1 407 ? -1.288 6.563 12.280 1.00 89.25 407 ILE A O 1
ATOM 3281 N N . ARG A 1 408 ? -0.949 8.702 12.899 1.00 86.19 408 ARG A N 1
ATOM 3282 C CA . ARG A 1 408 ? -0.794 9.252 11.541 1.00 86.19 408 ARG A CA 1
ATOM 3283 C C . ARG A 1 408 ? 0.353 8.560 10.794 1.00 86.19 408 ARG A C 1
ATOM 3285 O O . ARG A 1 408 ? 1.424 8.342 11.371 1.00 86.19 408 ARG A O 1
ATOM 3292 N N . SER A 1 409 ? 0.144 8.205 9.527 1.00 77.81 409 SER A N 1
ATOM 3293 C CA . SER A 1 409 ? 1.190 7.686 8.631 1.00 77.81 409 SER A CA 1
ATOM 3294 C C . SER A 1 409 ? 2.184 8.778 8.210 1.00 77.81 409 SER A C 1
ATOM 3296 O O . SER A 1 409 ? 1.904 9.967 8.343 1.00 77.81 409 SER A O 1
ATOM 3298 N N . PHE A 1 410 ? 3.357 8.387 7.693 1.00 66.94 410 PHE A N 1
ATOM 3299 C CA . PHE A 1 410 ? 4.418 9.336 7.311 1.00 66.94 410 PHE A CA 1
ATOM 3300 C C . PHE A 1 410 ? 4.068 10.188 6.087 1.00 66.94 410 PHE A C 1
ATOM 3302 O O . PHE A 1 410 ? 4.405 11.367 6.052 1.00 66.94 410 PHE A O 1
ATOM 3309 N N . ASP A 1 411 ? 3.331 9.624 5.125 1.00 63.62 411 ASP A N 1
ATOM 3310 C CA . ASP A 1 411 ? 2.770 10.391 4.004 1.00 63.62 411 ASP A CA 1
ATOM 3311 C C . ASP A 1 411 ? 1.758 11.456 4.467 1.00 63.62 411 ASP A C 1
ATOM 3313 O O . ASP A 1 411 ? 1.337 12.284 3.664 1.00 63.62 411 ASP A O 1
ATOM 3317 N N . LYS A 1 412 ? 1.392 11.451 5.760 1.00 67.69 412 LYS A N 1
ATOM 3318 C CA . LYS A 1 412 ? 0.380 12.298 6.400 1.00 67.69 412 LYS A CA 1
ATOM 3319 C C . LYS A 1 412 ? -1.001 12.162 5.764 1.00 67.69 412 LYS A C 1
ATOM 3321 O O . LYS A 1 412 ? -1.859 12.999 5.999 1.00 67.69 412 LYS A O 1
ATOM 3326 N N . GLN A 1 413 ? -1.237 11.093 5.002 1.00 71.00 413 GLN A N 1
ATOM 3327 C CA . GLN A 1 413 ? -2.500 10.858 4.305 1.00 71.00 413 GLN A CA 1
ATOM 3328 C C . GLN A 1 413 ? -3.378 9.828 5.007 1.00 71.00 413 GLN A C 1
ATOM 3330 O O . GLN A 1 413 ? -4.532 9.688 4.657 1.00 71.00 413 GLN A O 1
ATOM 3335 N N . SER A 1 414 ? -2.910 9.080 6.005 1.00 81.50 414 SER A N 1
ATOM 3336 C CA . SER A 1 414 ? -3.752 8.053 6.637 1.00 81.50 414 SER A CA 1
ATOM 3337 C C . SER A 1 414 ? -3.411 7.835 8.109 1.00 81.50 414 SER A C 1
ATOM 3339 O O . SER A 1 414 ? -2.617 8.576 8.695 1.00 81.50 414 SER A O 1
ATOM 3341 N N . PHE A 1 415 ? -4.064 6.851 8.722 1.00 87.88 415 PHE A N 1
ATOM 3342 C CA . PHE A 1 415 ? -3.763 6.370 10.062 1.00 87.88 415 PHE A CA 1
ATOM 3343 C C . PHE A 1 415 ? -3.491 4.869 10.008 1.00 87.88 415 PHE A C 1
ATOM 3345 O O . PHE A 1 415 ? -4.171 4.135 9.290 1.00 87.88 415 PHE A O 1
ATOM 3352 N N . ILE A 1 416 ? -2.510 4.419 10.785 1.00 88.31 416 ILE A N 1
ATOM 3353 C CA . ILE A 1 416 ? -2.084 3.020 10.852 1.00 88.31 416 ILE A CA 1
ATOM 3354 C C . ILE A 1 416 ? -2.102 2.524 12.293 1.00 88.31 416 ILE A C 1
ATOM 3356 O O . ILE A 1 416 ? -1.772 3.268 13.222 1.00 88.31 416 ILE A O 1
ATOM 3360 N N . TRP A 1 417 ? -2.478 1.260 12.484 1.00 91.31 417 TRP A N 1
ATOM 3361 C CA . TRP A 1 417 ? -2.340 0.606 13.777 1.00 91.31 417 TRP A CA 1
ATOM 3362 C C . TRP A 1 417 ? -0.897 0.152 13.984 1.00 91.31 417 TRP A C 1
ATOM 3364 O O . TRP A 1 417 ? -0.288 -0.471 13.113 1.00 91.31 417 TRP A O 1
ATOM 3374 N N . THR A 1 418 ? -0.355 0.408 15.170 1.00 87.94 418 THR A N 1
ATOM 3375 C CA . THR A 1 418 ? 0.991 -0.038 15.564 1.00 87.94 418 THR A CA 1
ATOM 3376 C C . THR A 1 418 ? 1.120 -1.556 15.643 1.00 87.94 418 THR A C 1
ATOM 3378 O O . THR A 1 418 ? 2.231 -2.082 15.613 1.00 87.94 418 THR A O 1
ATOM 3381 N N . ASP A 1 419 ? 0.002 -2.282 15.723 1.00 85.81 419 ASP A N 1
ATOM 3382 C CA . ASP A 1 419 ? -0.006 -3.741 15.708 1.00 85.81 419 ASP A CA 1
ATOM 3383 C C . ASP A 1 419 ? 0.102 -4.353 14.304 1.00 85.81 419 ASP A C 1
ATOM 3385 O O . ASP A 1 419 ? 0.304 -5.570 14.223 1.00 85.81 419 ASP A O 1
ATOM 3389 N N . GLY A 1 420 ? 0.034 -3.528 13.251 1.00 85.56 420 GLY A N 1
ATOM 3390 C CA . GLY A 1 420 ? 0.066 -3.921 11.843 1.00 85.56 420 GLY A CA 1
ATOM 3391 C C . GLY A 1 420 ? -1.300 -4.286 11.257 1.00 85.56 420 GLY A C 1
ATOM 3392 O O . GLY A 1 420 ? -1.372 -4.634 10.081 1.00 85.56 420 GLY A O 1
ATOM 3393 N N . ALA A 1 421 ? -2.380 -4.228 12.041 1.00 89.19 421 ALA A N 1
ATOM 3394 C CA . ALA A 1 421 ? -3.719 -4.490 11.536 1.00 89.19 421 ALA A CA 1
ATOM 3395 C C . ALA A 1 421 ? -4.205 -3.355 10.614 1.00 89.19 421 ALA A C 1
ATOM 3397 O O . ALA A 1 421 ? -3.841 -2.191 10.808 1.00 89.19 421 ALA A O 1
ATOM 3398 N N . PRO A 1 422 ? -5.076 -3.650 9.637 1.00 90.44 422 PRO A N 1
ATOM 3399 C CA . PRO A 1 422 ? -5.636 -2.616 8.779 1.00 90.44 422 PRO A CA 1
ATOM 3400 C C . PRO A 1 422 ? -6.711 -1.800 9.497 1.00 90.44 422 PRO A C 1
ATOM 3402 O O . PRO A 1 422 ? -7.380 -2.265 10.425 1.00 90.44 422 PRO A O 1
ATOM 3405 N N . LEU A 1 423 ? -6.911 -0.571 9.027 1.00 91.69 423 LEU A N 1
ATOM 3406 C CA . LEU A 1 423 ? -7.942 0.321 9.542 1.00 91.69 423 LEU A CA 1
ATOM 3407 C C . LEU A 1 423 ? -9.285 0.034 8.850 1.00 91.69 423 LEU A C 1
ATOM 3409 O O . LEU A 1 423 ? -9.519 0.495 7.737 1.00 91.69 423 LEU A O 1
ATOM 3413 N N . ASN A 1 424 ? -10.171 -0.728 9.496 1.00 90.69 424 ASN A N 1
ATOM 3414 C CA . ASN A 1 424 ? -11.499 -1.108 8.969 1.00 90.69 424 ASN A CA 1
ATOM 3415 C C . ASN A 1 424 ? -12.689 -0.618 9.798 1.00 90.69 424 ASN A C 1
ATOM 3417 O O . ASN A 1 424 ? -13.838 -0.914 9.470 1.00 90.69 424 ASN A O 1
ATOM 3421 N N . TYR A 1 425 ? -12.409 0.113 10.868 1.00 91.06 425 TYR A N 1
ATOM 3422 C CA . TYR A 1 425 ? -13.394 0.685 11.765 1.00 91.06 425 TYR A CA 1
ATOM 3423 C C . TYR A 1 425 ? -12.870 2.028 12.263 1.00 91.06 425 TYR A C 1
ATOM 3425 O O . TYR A 1 425 ? -11.699 2.145 12.629 1.00 91.06 425 TYR A O 1
ATOM 3433 N N . THR A 1 426 ? -13.742 3.033 12.284 1.00 90.62 426 THR A N 1
ATOM 3434 C CA . THR A 1 426 ? -13.461 4.343 12.873 1.00 90.62 426 THR A CA 1
ATOM 3435 C C . THR A 1 426 ? -14.668 4.850 13.655 1.00 90.62 426 THR A C 1
ATOM 3437 O O . THR A 1 426 ? -15.823 4.559 13.330 1.00 90.62 426 THR A O 1
ATOM 3440 N N . ASN A 1 427 ? -14.402 5.619 14.713 1.00 90.31 427 ASN A N 1
ATOM 3441 C CA . ASN A 1 427 ? -15.428 6.308 15.499 1.00 90.31 427 ASN A CA 1
ATOM 3442 C C . ASN A 1 427 ? -15.028 7.758 15.792 1.00 90.31 427 ASN A C 1
ATOM 3444 O O . ASN A 1 427 ? -15.140 8.217 16.926 1.00 90.31 427 ASN A O 1
ATOM 3448 N N . TRP A 1 428 ? -14.529 8.450 14.767 1.00 89.81 428 TRP A N 1
ATOM 3449 C CA . TRP A 1 428 ? -14.145 9.857 14.843 1.00 89.81 428 TRP A CA 1
ATOM 3450 C C . TRP A 1 428 ? -15.272 10.732 15.399 1.00 89.81 428 TRP A C 1
ATOM 3452 O O . TRP A 1 428 ? -16.457 10.498 15.126 1.00 89.81 428 TRP A O 1
ATOM 3462 N N . ASP A 1 429 ? -14.891 11.722 16.199 1.00 89.12 429 ASP A N 1
ATOM 3463 C CA . ASP A 1 429 ? -15.776 12.797 16.621 1.00 89.12 429 ASP A CA 1
ATOM 3464 C C . ASP A 1 429 ? -16.100 13.733 15.447 1.00 89.12 429 ASP A C 1
ATOM 3466 O O . ASP A 1 429 ? -15.533 13.663 14.351 1.00 89.12 429 ASP A O 1
ATOM 3470 N N . VAL A 1 430 ? -17.056 14.626 15.660 1.00 84.75 430 VAL A N 1
ATOM 3471 C CA . VAL A 1 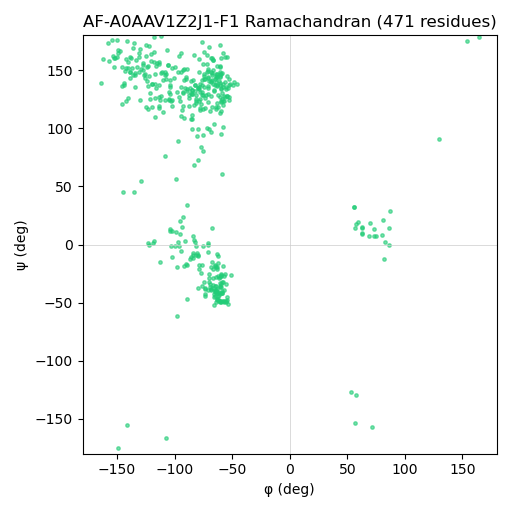430 ? -17.425 15.650 14.691 1.00 84.75 430 VAL A CA 1
ATOM 3472 C C . VAL A 1 430 ? -16.206 16.533 14.402 1.00 84.75 430 VAL A C 1
ATOM 3474 O O . VAL A 1 430 ? -15.675 17.168 15.303 1.00 84.75 430 VAL A O 1
ATOM 3477 N N . ARG A 1 431 ? -15.825 16.625 13.116 1.00 82.19 431 ARG A N 1
ATOM 3478 C CA . ARG A 1 431 ? -14.644 17.358 12.593 1.00 82.19 431 ARG A CA 1
ATOM 3479 C C . ARG A 1 431 ? -13.286 16.701 12.870 1.00 82.19 431 ARG A C 1
ATOM 3481 O O . ARG A 1 431 ? -12.263 17.325 12.612 1.00 82.19 431 ARG A O 1
ATOM 3488 N N . GLU A 1 432 ? -13.277 15.444 13.297 1.00 85.75 432 GLU A N 1
ATOM 3489 C CA . GLU A 1 432 ? -12.072 14.622 13.401 1.00 85.75 432 GLU A CA 1
ATOM 3490 C C . GLU A 1 432 ? -11.951 13.665 12.195 1.00 85.75 432 GLU A C 1
ATOM 3492 O O . GLU A 1 432 ? -12.972 13.277 11.612 1.00 85.75 432 GLU A O 1
ATOM 3497 N N . PRO A 1 433 ? -10.734 13.251 11.796 1.00 85.31 433 PRO A N 1
ATOM 3498 C CA . PRO A 1 433 ? -9.439 13.650 12.353 1.00 85.31 433 PRO A CA 1
ATOM 3499 C C . PRO A 1 433 ? -9.011 15.053 11.898 1.00 85.31 433 PRO A C 1
ATOM 3501 O O . PRO A 1 433 ? -9.114 15.374 10.710 1.00 85.31 433 PRO A O 1
ATOM 3504 N N . ASN A 1 434 ? -8.488 15.858 12.823 1.00 78.12 434 ASN A N 1
ATOM 3505 C CA . ASN A 1 434 ? -7.816 17.125 12.522 1.00 78.12 434 ASN A CA 1
ATOM 3506 C C . ASN A 1 434 ? -6.280 16.941 12.448 1.00 78.12 434 ASN A C 1
ATOM 3508 O O . ASN A 1 434 ? -5.756 15.935 12.926 1.00 78.12 434 ASN A O 1
ATOM 3512 N N . SER A 1 435 ? -5.561 17.891 11.845 1.00 70.06 435 SER A N 1
ATOM 3513 C CA . SER A 1 435 ? -4.090 17.873 11.807 1.00 70.06 435 SER A CA 1
ATOM 3514 C C . SER A 1 435 ? -3.503 18.894 12.775 1.00 70.06 435 SER A C 1
ATOM 3516 O O . SER A 1 435 ? -3.803 20.087 12.671 1.00 70.06 435 SER A O 1
ATOM 3518 N N . TYR A 1 436 ? -2.632 18.440 13.677 1.00 65.31 436 TYR A N 1
ATOM 3519 C CA . TYR A 1 436 ? -1.835 19.310 14.537 1.00 65.31 436 TYR A CA 1
ATOM 3520 C C . TYR A 1 436 ? -0.629 19.876 13.773 1.00 65.31 436 TYR A C 1
ATOM 3522 O O . TYR A 1 436 ? -0.204 19.362 12.737 1.00 65.31 436 TYR A O 1
ATOM 3530 N N . SER A 1 437 ? -0.073 20.982 14.274 1.00 53.91 437 SER A N 1
ATOM 3531 C CA . SER A 1 437 ? 0.971 21.762 13.591 1.00 53.91 437 SER A CA 1
ATOM 3532 C C . SER A 1 437 ? 2.286 21.006 13.358 1.00 53.91 437 SER A C 1
ATOM 3534 O O . SER A 1 437 ? 3.048 21.387 12.470 1.00 53.91 437 SER A O 1
ATOM 3536 N N . ASP A 1 438 ? 2.557 19.940 14.112 1.00 57.56 438 ASP A N 1
ATOM 3537 C CA . ASP A 1 438 ? 3.746 19.092 13.960 1.00 57.56 438 ASP A CA 1
ATOM 3538 C C . ASP A 1 438 ? 3.559 17.960 12.926 1.00 57.56 438 ASP A C 1
ATOM 3540 O O . ASP A 1 438 ? 4.534 17.348 12.480 1.00 57.56 438 ASP A O 1
ATOM 3544 N N . GLY A 1 439 ? 2.320 17.702 12.490 1.00 61.06 439 GLY A N 1
ATOM 3545 C CA . GLY A 1 439 ? 1.955 16.612 11.586 1.00 61.06 439 GLY A CA 1
ATOM 3546 C C . GLY A 1 439 ? 2.216 15.208 12.141 1.00 61.06 439 GLY A C 1
ATOM 3547 O O . GLY A 1 439 ? 2.238 14.259 11.354 1.00 61.06 439 GLY A O 1
ATOM 3548 N N . ASN A 1 440 ? 2.438 15.074 13.453 1.00 69.38 440 ASN A N 1
ATOM 3549 C CA . ASN A 1 440 ? 2.558 13.804 14.165 1.00 69.38 440 ASN A CA 1
ATOM 3550 C C . ASN A 1 440 ? 1.308 13.608 15.027 1.00 69.38 440 ASN A C 1
ATOM 3552 O O . ASN A 1 440 ? 1.342 13.766 16.246 1.00 69.38 440 ASN A O 1
ATOM 3556 N N . ASP A 1 441 ? 0.201 13.247 14.380 1.00 84.56 441 ASP A N 1
ATOM 3557 C CA . ASP A 1 441 ? -1.067 13.077 15.084 1.00 84.56 441 ASP A CA 1
ATOM 3558 C C . ASP A 1 441 ? -1.143 11.683 15.722 1.00 84.56 441 ASP A C 1
ATOM 3560 O O . ASP A 1 441 ? -1.087 10.647 15.043 1.00 84.56 441 ASP A O 1
ATOM 3564 N N . CYS A 1 442 ? -1.294 11.659 17.040 1.00 90.31 442 CYS A N 1
ATOM 3565 C CA . CYS A 1 442 ? -1.669 10.473 17.795 1.00 90.31 442 CYS A CA 1
ATOM 3566 C C . CYS A 1 442 ? -3.185 10.461 18.006 1.00 90.31 442 CYS A C 1
ATOM 3568 O O . CYS A 1 442 ? -3.855 11.469 17.791 1.00 90.31 442 CYS A O 1
ATOM 3570 N N . VAL A 1 443 ? -3.755 9.320 18.394 1.00 92.50 443 VAL A N 1
ATOM 3571 C CA . VAL A 1 443 ? -5.211 9.191 18.540 1.00 92.50 443 VAL A CA 1
ATOM 3572 C C . VAL A 1 443 ? -5.569 8.743 19.945 1.00 92.50 443 VAL A C 1
ATOM 3574 O O . VAL A 1 443 ? -4.977 7.805 20.487 1.00 92.50 443 VAL A O 1
ATOM 3577 N N . ALA A 1 444 ? -6.588 9.385 20.504 1.00 91.50 444 ALA A N 1
ATOM 3578 C CA . ALA A 1 444 ? -7.231 8.954 21.730 1.00 91.50 444 ALA A CA 1
ATOM 3579 C C . ALA A 1 444 ? -8.743 8.839 21.546 1.00 91.50 444 ALA A C 1
ATOM 3581 O O . ALA A 1 444 ? -9.324 9.495 20.677 1.00 91.50 444 ALA A O 1
ATOM 3582 N N . PHE A 1 445 ? -9.383 8.019 22.379 1.00 90.44 445 PHE A N 1
ATOM 3583 C CA . PHE A 1 445 ? -10.832 8.072 22.536 1.00 90.44 445 PHE A CA 1
ATOM 3584 C C . PHE A 1 445 ? -11.218 8.750 23.848 1.00 90.44 445 PHE A C 1
ATOM 3586 O O . PHE A 1 445 ? -10.567 8.575 24.880 1.00 90.44 445 PHE A O 1
ATOM 3593 N N . ASP A 1 446 ? -12.281 9.541 23.782 1.00 87.19 446 ASP A N 1
ATOM 3594 C CA . ASP A 1 446 ? -12.878 10.215 24.923 1.00 87.19 446 ASP A CA 1
ATOM 3595 C C . ASP A 1 446 ? -13.784 9.239 25.681 1.00 87.19 446 ASP A C 1
ATOM 3597 O O . ASP A 1 446 ? -14.709 8.660 25.108 1.00 87.19 446 ASP A O 1
ATOM 3601 N N . GLN A 1 447 ? -13.534 9.040 26.975 1.00 84.12 447 GLN A N 1
ATOM 3602 C CA . GLN A 1 447 ? -14.290 8.075 27.775 1.00 84.12 447 GLN A CA 1
ATOM 3603 C C . GLN A 1 447 ? -15.771 8.439 27.972 1.00 84.12 447 GLN A C 1
ATOM 3605 O O . GLN A 1 447 ? -16.578 7.564 28.282 1.00 84.12 447 GLN A O 1
ATOM 3610 N N . THR A 1 448 ? -16.140 9.711 27.803 1.00 84.12 448 THR A N 1
ATOM 3611 C CA . THR A 1 448 ? -17.511 10.202 27.986 1.00 84.12 448 THR A CA 1
ATOM 3612 C C . THR A 1 448 ? -18.319 10.104 26.700 1.00 84.12 448 THR A C 1
ATOM 3614 O O . THR A 1 448 ? -19.439 9.595 26.711 1.00 84.12 448 THR A O 1
ATOM 3617 N N . THR A 1 449 ? -17.752 10.540 25.574 1.00 87.19 449 THR A N 1
ATOM 3618 C CA . THR A 1 449 ? -18.449 10.527 24.279 1.00 87.19 449 THR A CA 1
ATOM 3619 C C . THR A 1 449 ? -18.222 9.231 23.514 1.00 87.19 449 THR A C 1
ATOM 3621 O O . THR A 1 449 ? -18.972 8.921 22.586 1.00 87.19 449 THR A O 1
ATOM 3624 N N . THR A 1 450 ? -17.205 8.452 23.894 1.00 87.25 450 THR A N 1
ATOM 3625 C CA . THR A 1 450 ? -16.686 7.269 23.189 1.00 87.25 450 THR A CA 1
ATOM 3626 C C . THR A 1 450 ? -16.112 7.570 21.798 1.00 87.25 450 THR A C 1
ATOM 3628 O O . THR A 1 450 ? -15.818 6.650 21.028 1.00 87.25 450 THR A O 1
ATOM 3631 N N . LYS A 1 451 ? -15.961 8.855 21.452 1.00 89.50 451 LYS A N 1
ATOM 3632 C CA . LYS A 1 451 ? -15.493 9.325 20.144 1.00 89.50 451 LYS A CA 1
ATOM 3633 C C . LYS A 1 451 ? -13.982 9.468 20.094 1.00 89.50 451 LYS A C 1
ATOM 3635 O O . LYS A 1 451 ? -13.331 9.687 21.111 1.00 89.50 451 LYS A O 1
ATOM 3640 N N . TRP A 1 452 ? -13.431 9.298 18.898 1.00 92.12 452 TRP A N 1
ATOM 3641 C CA . TRP A 1 452 ? -12.002 9.419 18.635 1.00 92.12 452 TRP A CA 1
ATOM 3642 C C . TRP A 1 452 ? -11.662 10.832 18.213 1.00 92.12 452 TRP A C 1
ATOM 3644 O O . TRP A 1 452 ? -12.376 11.427 17.408 1.00 92.12 452 TRP A O 1
ATOM 3654 N N . LYS A 1 453 ? -10.523 11.316 18.681 1.00 90.38 453 LYS A N 1
ATOM 3655 C CA . LYS A 1 453 ? -9.951 12.588 18.261 1.00 90.38 453 LYS A CA 1
ATOM 3656 C C . LYS A 1 453 ? -8.459 12.441 18.054 1.00 90.38 453 LYS A C 1
ATOM 3658 O O . LYS A 1 453 ? -7.820 11.584 18.681 1.00 90.38 453 LYS A O 1
ATOM 3663 N N . THR A 1 454 ? -7.912 13.254 17.166 1.00 90.38 454 THR A N 1
ATOM 3664 C CA . THR A 1 454 ? -6.465 13.416 17.115 1.00 90.38 454 THR A CA 1
ATOM 3665 C C . THR A 1 454 ? -6.005 14.210 18.333 1.00 90.38 454 THR A C 1
ATOM 3667 O O . THR A 1 454 ? -6.736 15.034 18.882 1.00 90.38 454 THR A O 1
ATOM 3670 N N . ILE A 1 455 ? -4.797 13.916 18.794 1.00 88.31 455 ILE A N 1
ATOM 3671 C CA . ILE A 1 455 ? -4.136 14.571 19.919 1.00 88.31 455 ILE A CA 1
ATOM 3672 C C . ILE A 1 455 ? -2.656 14.757 19.587 1.00 88.31 455 ILE A C 1
ATOM 3674 O O . ILE A 1 455 ? -2.082 13.993 18.803 1.00 88.31 455 ILE A O 1
ATOM 3678 N N . SER A 1 456 ? -2.009 15.724 20.242 1.00 87.50 456 SER A N 1
ATOM 3679 C CA . SER A 1 456 ? -0.547 15.770 20.253 1.00 87.50 456 SER A CA 1
ATOM 3680 C C . SER A 1 456 ? -0.008 14.481 20.874 1.00 87.50 456 SER A C 1
ATOM 3682 O O . SER A 1 456 ? -0.467 14.057 21.934 1.00 87.50 456 SER A O 1
ATOM 3684 N N . CYS A 1 457 ? 1.003 13.866 20.260 1.00 87.81 457 CYS A N 1
ATOM 3685 C CA . CYS A 1 457 ? 1.635 12.668 20.821 1.00 87.81 457 CYS A CA 1
ATOM 3686 C C . CYS A 1 457 ? 2.298 12.906 22.191 1.00 87.81 457 CYS A C 1
ATOM 3688 O O . CYS A 1 457 ? 2.586 11.945 22.907 1.00 87.81 457 CYS A O 1
ATOM 3690 N N . SER A 1 458 ? 2.531 14.165 22.573 1.00 86.56 458 SER A N 1
ATOM 3691 C CA . SER A 1 458 ? 3.030 14.547 23.897 1.00 86.56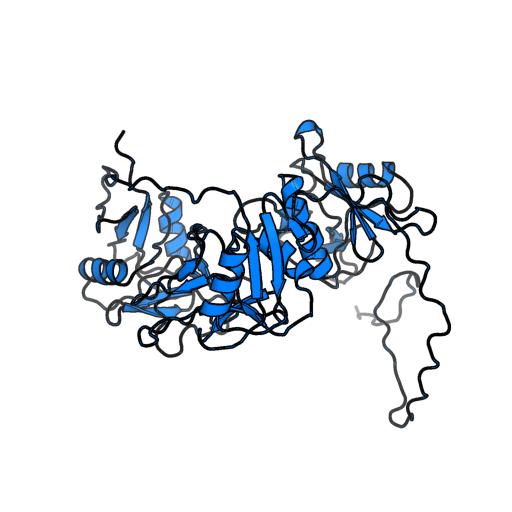 458 SER A CA 1
ATOM 3692 C C . SER A 1 458 ? 1.925 14.704 24.945 1.00 86.56 458 SER A C 1
ATOM 3694 O O . SER A 1 458 ? 2.245 14.819 26.128 1.00 86.56 458 SER A O 1
ATOM 3696 N N . SER A 1 459 ? 0.650 14.701 24.542 1.00 85.38 459 SER A N 1
ATOM 3697 C CA . SER A 1 459 ? -0.482 14.763 25.468 1.00 85.38 459 SER A CA 1
ATOM 3698 C C . SER A 1 459 ? -0.494 13.554 26.399 1.00 85.38 459 SER A C 1
ATOM 3700 O O . SER A 1 459 ? -0.177 12.433 26.001 1.00 85.38 459 SER A O 1
ATOM 3702 N N . GLY A 1 460 ? -0.838 13.802 27.662 1.00 85.12 460 GLY A N 1
ATOM 3703 C CA . GLY A 1 460 ? -0.963 12.760 28.671 1.00 85.12 460 GLY A CA 1
ATOM 3704 C C . GLY A 1 460 ? -2.286 12.011 28.542 1.00 85.12 460 GLY A C 1
ATOM 3705 O O . GLY A 1 460 ? -3.338 12.636 28.429 1.00 85.12 460 GLY A O 1
ATOM 3706 N N . GLY A 1 461 ? -2.238 10.685 28.640 1.00 85.88 461 GLY A N 1
ATOM 3707 C CA . GLY A 1 461 ? -3.425 9.834 28.576 1.00 85.88 461 GLY A CA 1
ATOM 3708 C C . GLY A 1 461 ? -3.239 8.504 29.298 1.00 85.88 461 GLY A C 1
ATOM 3709 O O . GLY A 1 461 ? -2.166 8.199 29.822 1.00 85.88 461 GLY A O 1
ATOM 3710 N N . VAL A 1 462 ? -4.309 7.713 29.342 1.00 86.12 462 VAL A N 1
ATOM 3711 C CA . VAL A 1 462 ? -4.325 6.381 29.959 1.00 86.12 462 VAL A CA 1
ATOM 3712 C C . VAL A 1 462 ? -3.878 5.328 28.951 1.00 86.12 462 VAL A C 1
ATOM 3714 O O . VAL A 1 462 ? -4.342 5.282 27.809 1.00 86.12 462 VAL A O 1
ATOM 3717 N N . ALA A 1 463 ? -3.001 4.438 29.412 1.00 86.38 463 ALA A N 1
ATOM 3718 C CA . ALA A 1 463 ? -2.528 3.290 28.659 1.00 86.38 463 ALA A CA 1
ATOM 3719 C C . ALA A 1 463 ? -3.453 2.078 28.844 1.00 86.38 463 ALA A C 1
ATOM 3721 O O . ALA A 1 463 ? -3.572 1.551 29.955 1.00 86.38 463 ALA A O 1
ATOM 3722 N N . ILE A 1 464 ? -4.034 1.588 27.745 1.00 89.69 464 ILE A N 1
ATOM 3723 C CA . ILE A 1 464 ? -4.598 0.236 27.674 1.00 89.69 464 ILE A CA 1
ATOM 3724 C C . ILE A 1 464 ? -3.755 -0.587 26.703 1.00 89.69 464 ILE A C 1
ATOM 3726 O O . ILE A 1 464 ? -3.570 -0.211 25.542 1.00 89.69 464 ILE A O 1
ATOM 3730 N N . CYS A 1 465 ? -3.244 -1.712 27.190 1.00 91.19 465 CYS A N 1
ATOM 3731 C CA . CYS A 1 465 ? -2.488 -2.670 26.400 1.00 91.19 465 CYS A CA 1
ATOM 3732 C C . CYS A 1 465 ? -3.338 -3.914 26.110 1.00 91.19 465 CYS A C 1
ATOM 3734 O O . CYS A 1 465 ? -4.238 -4.245 26.878 1.00 91.19 465 CYS A O 1
ATOM 3736 N N . GLN A 1 466 ? -3.029 -4.617 25.025 1.00 92.81 466 GLN A N 1
ATOM 3737 C CA . GLN A 1 466 ? -3.692 -5.841 24.593 1.00 92.81 466 GLN A CA 1
ATOM 3738 C C . GLN A 1 466 ? -2.678 -6.945 24.268 1.00 92.81 466 GLN A C 1
ATOM 3740 O O . GLN A 1 466 ? -1.578 -6.677 23.766 1.00 92.81 466 GLN A O 1
ATOM 3745 N N . VAL A 1 467 ? -3.084 -8.191 24.501 1.00 91.69 467 VAL A N 1
ATOM 3746 C CA . VAL A 1 467 ? -2.403 -9.413 24.046 1.00 91.69 467 VAL A CA 1
ATOM 3747 C C . VAL A 1 467 ? -3.425 -10.385 23.454 1.00 91.69 467 VAL A C 1
ATOM 3749 O O . VAL A 1 467 ? -4.561 -10.408 23.926 1.00 91.69 467 VAL A O 1
ATOM 3752 N N . PRO A 1 468 ? -3.071 -11.191 22.440 1.00 90.12 468 PRO A N 1
ATOM 3753 C CA . PR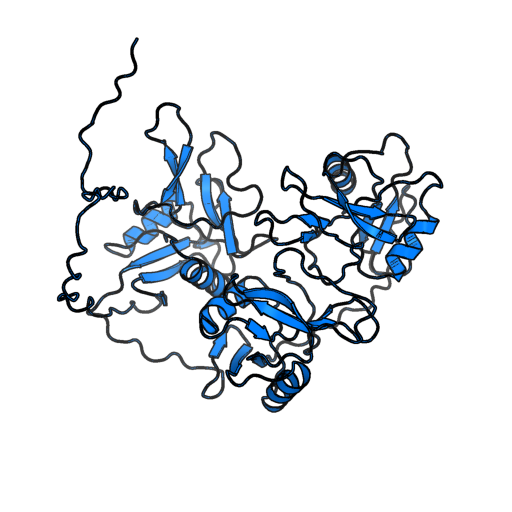O A 1 468 ? -3.957 -12.246 21.955 1.00 90.12 468 PRO A CA 1
ATOM 3754 C C . PRO A 1 468 ? -4.264 -13.261 23.061 1.00 90.12 468 PRO A C 1
ATOM 3756 O O . PRO A 1 468 ? -3.386 -13.592 23.865 1.00 90.12 468 PRO A O 1
ATOM 3759 N N . LYS A 1 469 ? -5.486 -13.795 23.086 1.00 89.12 469 LYS A N 1
ATOM 3760 C CA . LYS A 1 469 ? -5.845 -14.895 23.987 1.00 89.12 469 LYS A CA 1
ATOM 3761 C C . LYS A 1 469 ? -4.992 -16.134 23.724 1.00 89.12 469 LYS A C 1
ATOM 3763 O O . LYS A 1 469 ? -4.662 -16.466 22.584 1.00 89.12 469 LYS A O 1
ATOM 3768 N N . MET A 1 470 ? -4.677 -16.860 24.796 1.00 83.38 470 MET A N 1
ATOM 3769 C CA . MET A 1 470 ? -3.993 -18.146 24.682 1.00 83.38 470 MET A CA 1
ATOM 3770 C C . MET A 1 470 ? -4.984 -19.181 24.159 1.00 83.38 470 MET A C 1
ATOM 3772 O O . MET A 1 470 ? -6.049 -19.361 24.753 1.00 83.38 470 MET A O 1
ATOM 3776 N N . LYS A 1 471 ? -4.637 -19.871 23.070 1.00 76.31 471 LYS A N 1
ATOM 3777 C CA . LYS A 1 471 ? -5.438 -20.991 22.562 1.00 76.31 471 LYS A CA 1
ATOM 3778 C C . LYS A 1 471 ? -5.529 -22.071 23.643 1.00 76.31 471 LYS A C 1
ATOM 3780 O O . LYS A 1 471 ? -4.507 -22.410 24.242 1.00 76.31 471 LYS A O 1
ATOM 3785 N N . LYS A 1 472 ? -6.727 -22.613 23.890 1.00 62.97 472 LYS A N 1
ATOM 3786 C CA . LYS A 1 472 ? -6.851 -23.858 24.660 1.00 62.97 472 LYS A CA 1
ATOM 3787 C C . LYS A 1 472 ? -6.124 -24.956 23.878 1.00 62.97 472 LYS A C 1
ATOM 3789 O O . LYS A 1 472 ? -6.454 -25.177 22.715 1.00 62.97 472 LYS A O 1
ATOM 3794 N N . MET A 1 473 ? -5.090 -25.532 24.492 1.00 51.66 473 MET A N 1
ATOM 3795 C CA . MET A 1 473 ? -4.409 -26.722 23.975 1.00 51.66 473 MET A CA 1
ATOM 3796 C C . MET A 1 473 ? -5.329 -27.933 24.029 1.00 51.66 473 MET A C 1
ATOM 3798 O O . MET A 1 473 ? -6.104 -28.022 25.012 1.00 51.66 473 MET A O 1
#

Foldseek 3Di:
DDDDPDDDDDPPVQDDDDDDDDDPPDDDDPDPPPPDDDPQQFADPPQWDDDGQKTKHKWCLDVVTFAFQVVLQVVQVVVDPQKGFADDQDLLSLLVVLLCVVVSVFKAFGQWWWDFDPDDPTDTDIDGNVSDDPNDFFAFPCPPPDDDAIWGWIQGCDDLRRSGIYTDHRGDDTTMTMMMGGGDSVDDDDPDDDDPDPPQWDDRDQKTKHWFQFWDQQVVQQVVLVVVQFGFDDDADSSSLSVCLNVCDPSDQKAFGQWKDDFQFLFIAGPRRADHLDAQAFAQDDPGDSPQRMWGWMFGNVPSRHIYTDPSRTTHITMTMHGPPDRDDDPQQPFDDDPDPFDWDDLPHQKIKGWPPDPVQQFFLVVLQVVQVVVVWGFDDDRGPSVLLVCLVVDDPPWFWEFGQWWQGPVLTDIAGPVSGYDRGFFADVPPPDADPVSTWTWTATSPVSHIYTDDSGGTGITMTMDGGDGDD

Nearest PDB structures (foldseek):
  7qsr-assembly1_A  TM=5.096E-01  e=6.912E-25  Homo sapiens
  5ao5-assembly2_B  TM=5.707E-01  e=5.189E-20  Homo sapiens
  5ao5-assembly1_A  TM=5.709E-01  e=2.266E-19  Homo sapiens
  3vlg-assembly1_A  TM=7.989E-01  e=1.005E-07  Homo sapiens
  6tla-assembly1_B  TM=8.110E-01  e=1.984E-07  Homo sapiens

Mean predicted aligned error: 9.95 Å

pLDDT: mean 85.72, std 13.17, range [35.66, 98.69]

Organism: NCBI:txid280406

InterPro domains:
  IPR001304 C-type lectin-like [PF00059] (69-181)
  IPR001304 C-type lectin-like [PF00059] (215-321)
  IPR001304 C-type lectin-like [PF00059] (364-466)
  IPR001304 C-type lectin-like [PS50041] (51-171)
  IPR001304 C-type lectin-like [PS50041] (204-321)
  IPR001304 C-type lectin-like [PS50041] (348-466)
  IPR001304 C-type lectin-like [SM00034] (44-180)
  IPR001304 C-type lectin-like [SM00034] (197-321)
  IPR001304 C-type lectin-like [SM00034] (337-466)
  IPR016186 C-type lectin-like/link domain superfamily [G3DSA:3.10.100.10] (35-183)
  IPR016186 C-type lectin-like/link domain superfamily [G3DSA:3.10.100.10] (190-323)
  IPR016186 C-type lectin-like/link domain superfamily [G3DSA:3.10.100.10] (332-472)
  IPR016187 C-type lectin fold [SSF56436] (31-183)
  IPR016187 C-type lectin fold [SSF56436] (191-331)
  IPR016187 C-type lectin fold [SSF56436] (333-469)
  IPR050111 C-type lectin and snaclec domain-containing protein [PTHR22803] (197-340)